Protein AF-0000000079325594 (afdb_homodimer)

Sequence (576 aa):
MSERYDIAIIGSGPAGLSAALNAKIRKKKFIIFGNKELTAKLSKAHEINNYLGFYKKSGKEIQEEFNNHLKEMDISITEEKINNIYAMGEYFGLMVNEKMYEATSVILATGVQHGKLFDGEERLLGKGVGYCATCDAPLYKNKVVTIISYNKHEEEEANFIATIASKVYYIPMYKEEVSVDSSIEIINDIPVEIIGEDKVSKLKLKNSEIDTDGIFILRDSISPGQLVPGLKIVDNHIEVDRLMKTNINGCFAAGDVIGKPYQYIKAAGEGNIASLSAASYVDSISKKMSERYDIAIIGSGPAGLSAALNAKIRKKKFIIFGNKELTAKLSKAHEINNYLGFYKKSGKEIQEEFNNHLKEMDISITEEKINNIYAMGEYFGLMVNEKMYEATSVILATGVQHGKLFDGEERLLGKGVGYCATCDAPLYKNKVVTIISYNKHEEEEANFIATIASKVYYIPMYKEEVSVDSSIEIINDIPVEIIGEDKVSKLKLKNSEIDTDGIFILRDSISPGQLVPGLKIVDNHIEVDRLMKTNINGCFAAGDVIGKPYQYIKAAGEGNIASLSAASYVDSISKK

Radius of gyration: 28.41 Å; Cα contacts (8 Å, |Δi|>4): 1409; chains: 2; bounding box: 59×90×65 Å

pLDDT: mean 90.17, std 9.87, range [36.44, 98.88]

Secondary structure (DSSP, 8-state):
--PPEEEEEE--SHHHHHHHHHHHHTT--EEEES-TT--HHHHH-S-B--BTTB-SB-HHHHHHHHHHHHHHTT--EE-----EEEE-SSSEEEEETTEEEEEEEEEE------SPPPBTTTTTBTTTEES-HHHHGGGGTTSEEEEEES-GGGHHHHHHHHTTSSEEEEEE-SSSPP---TTSEE--S-EEEEEESSSEEEEEESS-EEE-SEEEEE-S---HHHHSTT--EETTEE---TT-B-SSTTEEE-GGGG-S---HHHHHHHHHHHHHHHHHHHHHHHT-/--PPEEEEEE--SHHHHHHHHHHHHTT--EEEES-TT--HHHHH-S-B--BTTB-SB-HHHHHHHHHHHHHHTT--EE-----EEEE-SSSEEEEETTEEEEEEEEEE------SPPPBTTTTTBTTTEES-HHHHGGGGTTSEEEEEES-GGGHHHHHHHHTTSSEEEEEE-SSSPP---TTSEE--S-EEEEEESSSEEEEEESS-EEE-SEEEEE-S---HHHHSTT--EETTEE---TT-B-SSTTEEE-GGGG-S---HHHHHHHHHHHHHHHHHHHHHHHT-

InterPro domains:
  IPR023753 FAD/NAD(P)-binding domain [PF07992] (5-143)
  IPR036188 FAD/NAD(P)-binding domain superfamily [G3DSA:3.50.50.60] (8-281)
  IPR036188 FAD/NAD(P)-binding domain superfamily [G3DSA:3.50.50.60] (115-220)
  IPR036188 FAD/NAD(P)-binding domain superfamily [SSF51905] (2-284)
  IPR050097 Ferredoxin--NADP reductase type 2 [PTHR48105] (2-283)

Structure (mmCIF, N/CA/C/O backbone):
data_AF-0000000079325594-model_v1
#
loop_
_entity.id
_entity.type
_entity.pdbx_description
1 polymer 'Thioredoxin reductase'
#
loop_
_atom_site.group_PDB
_atom_site.id
_atom_site.type_symbol
_atom_site.label_atom_id
_atom_site.label_alt_id
_atom_site.label_comp_id
_atom_site.label_asym_id
_atom_site.label_entity_id
_atom_site.label_seq_id
_atom_site.pdbx_PDB_ins_code
_atom_site.Cartn_x
_atom_site.Cartn_y
_atom_site.Cartn_z
_atom_site.occupancy
_atom_site.B_iso_or_equiv
_atom_site.auth_seq_id
_atom_site.auth_comp_id
_atom_site.auth_asym_id
_atom_site.auth_atom_id
_atom_site.pdbx_PDB_model_num
ATOM 1 N N . MET A 1 1 ? -29.75 -23.047 -3.176 1 36.44 1 MET A N 1
ATOM 2 C CA . MET A 1 1 ? -29.234 -22 -4.059 1 36.44 1 MET A CA 1
ATOM 3 C C . MET A 1 1 ? -27.922 -21.438 -3.537 1 36.44 1 MET A C 1
ATOM 5 O O . MET A 1 1 ? -27.812 -21.062 -2.367 1 36.44 1 MET A O 1
ATOM 9 N N . SER A 1 2 ? -26.719 -21.766 -4.02 1 54.66 2 SER A N 1
ATOM 10 C CA . SER A 1 2 ? -25.406 -21.578 -3.424 1 54.66 2 SER A CA 1
ATOM 11 C C . SER A 1 2 ? -25.156 -20.109 -3.096 1 54.66 2 SER A C 1
ATOM 13 O O . SER A 1 2 ? -25.531 -19.219 -3.859 1 54.66 2 SER A O 1
ATOM 15 N N . GLU A 1 3 ? -25.031 -19.656 -1.862 1 82.38 3 GLU A N 1
ATOM 16 C CA . GLU A 1 3 ? -24.969 -18.312 -1.312 1 82.38 3 GLU A CA 1
ATOM 17 C C . GLU A 1 3 ? -23.797 -17.531 -1.914 1 82.38 3 GLU A C 1
ATOM 19 O O . GLU A 1 3 ? -22.688 -18.078 -2.059 1 82.38 3 GLU A O 1
ATOM 24 N N .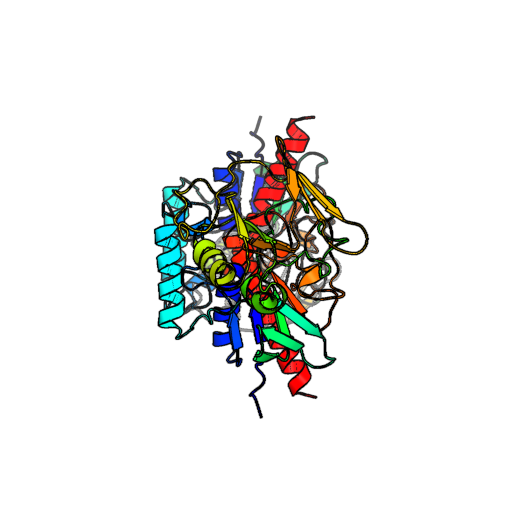 ARG A 1 4 ? -24.094 -16.484 -2.617 1 94.88 4 ARG A N 1
ATOM 25 C CA . ARG A 1 4 ? -23.156 -15.578 -3.279 1 94.88 4 ARG A CA 1
ATOM 26 C C . ARG A 1 4 ? -22.375 -14.75 -2.262 1 94.88 4 ARG A C 1
ATOM 28 O O . ARG A 1 4 ? -22.953 -14.234 -1.306 1 94.88 4 ARG A O 1
ATOM 35 N N . TYR A 1 5 ? -21.141 -14.812 -2.395 1 98.19 5 TYR A N 1
ATOM 36 C CA . TYR A 1 5 ? -20.281 -13.992 -1.543 1 98.19 5 TYR A CA 1
ATOM 37 C C . TYR A 1 5 ? -20.266 -12.547 -2.027 1 98.19 5 TYR A C 1
ATOM 39 O O . TYR A 1 5 ? -20.484 -12.281 -3.213 1 98.19 5 TYR A O 1
ATOM 47 N N . ASP A 1 6 ? -20.078 -11.625 -1.104 1 97.88 6 ASP A N 1
ATOM 48 C CA . ASP A 1 6 ? -19.828 -10.242 -1.493 1 97.88 6 ASP A CA 1
ATOM 49 C C . ASP A 1 6 ? -18.484 -10.102 -2.201 1 97.88 6 ASP A C 1
ATOM 51 O O . ASP A 1 6 ? -18.391 -9.461 -3.252 1 97.88 6 ASP A O 1
ATOM 55 N N . ILE A 1 7 ? -17.484 -10.711 -1.667 1 98.69 7 ILE A N 1
ATOM 56 C CA . ILE A 1 7 ? -16.125 -10.562 -2.16 1 98.69 7 ILE A CA 1
ATOM 57 C C . ILE A 1 7 ? -15.43 -11.922 -2.18 1 98.69 7 ILE A C 1
ATOM 59 O O . ILE A 1 7 ? -15.43 -12.648 -1.181 1 98.69 7 ILE A O 1
ATOM 63 N N . ALA A 1 8 ? -14.852 -12.305 -3.273 1 98.81 8 ALA A N 1
ATOM 64 C CA . ALA A 1 8 ? -13.93 -13.438 -3.359 1 98.81 8 ALA A CA 1
ATOM 65 C C . ALA A 1 8 ? -12.484 -12.961 -3.506 1 98.81 8 ALA A C 1
ATOM 67 O O . ALA A 1 8 ? -12.188 -12.109 -4.352 1 98.81 8 ALA A O 1
ATOM 68 N N . ILE A 1 9 ? -11.633 -13.469 -2.695 1 98.81 9 ILE A N 1
ATOM 69 C CA . ILE A 1 9 ? -10.219 -13.109 -2.697 1 98.81 9 ILE A CA 1
ATOM 70 C C . ILE A 1 9 ? -9.383 -14.305 -3.15 1 98.81 9 ILE A C 1
ATOM 72 O O . ILE A 1 9 ? -9.477 -15.391 -2.572 1 98.81 9 ILE A O 1
ATOM 76 N N . ILE A 1 10 ? -8.578 -14.102 -4.203 1 97.38 10 ILE A N 1
ATOM 77 C CA . ILE A 1 10 ? -7.785 -15.188 -4.758 1 97.38 10 ILE A CA 1
ATOM 78 C C . ILE A 1 10 ? -6.312 -14.984 -4.414 1 97.38 10 ILE A C 1
ATOM 80 O O . ILE A 1 10 ? -5.605 -14.242 -5.102 1 97.38 10 ILE A O 1
ATOM 84 N N . GLY A 1 11 ? -5.824 -15.719 -3.467 1 95.5 11 GLY A N 1
ATOM 85 C CA . GLY A 1 11 ? -4.453 -15.617 -2.994 1 95.5 11 GLY A CA 1
ATOM 86 C C . GLY A 1 11 ? -4.352 -15.367 -1.502 1 95.5 11 GLY A C 1
ATOM 87 O O . GLY A 1 11 ? -5.094 -14.547 -0.952 1 95.5 11 GLY A O 1
ATOM 88 N N . SER A 1 12 ? -3.393 -16.047 -0.886 1 96.31 12 SER A N 1
ATOM 89 C CA . SER A 1 12 ? -3.234 -15.938 0.56 1 96.31 12 SER A CA 1
ATOM 90 C C . SER A 1 12 ? -1.863 -15.375 0.922 1 96.31 12 SER A C 1
ATOM 92 O O . SER A 1 12 ? -1.28 -15.75 1.939 1 96.31 12 SER A O 1
ATOM 94 N N . GLY A 1 13 ? -1.312 -14.57 0.035 1 94.88 13 GLY A N 1
ATOM 95 C CA . GLY A 1 13 ? -0.18 -13.734 0.4 1 94.88 13 GLY A CA 1
ATOM 96 C C . GLY A 1 13 ? -0.578 -12.508 1.191 1 94.88 13 GLY A C 1
ATOM 97 O O . GLY A 1 13 ? -1.741 -12.352 1.571 1 94.88 13 GLY A O 1
ATOM 98 N N . PRO A 1 14 ? 0.426 -11.617 1.429 1 96.88 14 PRO A N 1
ATOM 99 C CA . PRO A 1 14 ? 0.146 -10.43 2.236 1 96.88 14 PRO A CA 1
ATOM 100 C C . PRO A 1 14 ? -1.012 -9.602 1.685 1 96.88 14 PRO A C 1
ATOM 102 O O . PRO A 1 14 ? -1.847 -9.109 2.451 1 96.88 14 PRO A O 1
ATOM 105 N N . ALA A 1 15 ? -1.093 -9.453 0.375 1 98.31 15 ALA A N 1
ATOM 106 C CA . ALA A 1 15 ? -2.17 -8.68 -0.237 1 98.31 15 ALA A CA 1
ATOM 107 C C . ALA A 1 15 ? -3.529 -9.32 0.043 1 98.31 15 ALA A C 1
ATOM 109 O O . ALA A 1 15 ? -4.465 -8.633 0.47 1 98.31 15 ALA A O 1
ATOM 110 N N . GLY A 1 16 ? -3.643 -10.609 -0.183 1 98.62 16 GLY A N 1
ATOM 111 C CA . GLY A 1 16 ? -4.895 -11.312 0.055 1 98.62 16 GLY A CA 1
ATOM 112 C C . GLY A 1 16 ? -5.312 -11.305 1.514 1 98.62 16 GLY A C 1
ATOM 113 O O . GLY A 1 16 ? -6.488 -11.117 1.826 1 98.62 16 GLY A O 1
ATOM 114 N N . LEU A 1 17 ? -4.352 -11.508 2.396 1 98.69 17 LEU A N 1
ATOM 115 C CA . LEU A 1 17 ? -4.641 -11.523 3.826 1 98.69 17 LEU A CA 1
ATOM 116 C C . LEU A 1 17 ? -5.145 -10.164 4.297 1 98.69 17 LEU A C 1
ATOM 118 O O . LEU A 1 17 ? -6.121 -10.086 5.047 1 98.69 17 LEU A O 1
ATOM 122 N N . SER A 1 18 ? -4.418 -9.141 3.857 1 98.62 18 SER A N 1
ATOM 123 C CA . SER A 1 18 ? -4.855 -7.789 4.199 1 98.62 18 SER A CA 1
ATOM 124 C C . SER A 1 18 ? -6.258 -7.512 3.672 1 98.62 18 SER A C 1
ATOM 126 O O . SER A 1 18 ? -7.074 -6.887 4.355 1 98.62 18 SER A O 1
ATOM 128 N N . ALA A 1 19 ? -6.539 -7.949 2.467 1 98.81 19 ALA A N 1
ATOM 129 C CA . ALA A 1 19 ? -7.871 -7.785 1.891 1 98.81 19 ALA A CA 1
ATOM 130 C C . ALA A 1 19 ? -8.922 -8.5 2.734 1 98.81 19 ALA A C 1
ATOM 132 O O . ALA A 1 19 ? -10 -7.953 2.99 1 98.81 19 ALA A O 1
ATOM 133 N N . ALA A 1 20 ? -8.625 -9.68 3.201 1 98.69 20 ALA A N 1
ATOM 134 C CA . ALA A 1 20 ? -9.555 -10.469 4 1 98.69 20 ALA A CA 1
ATOM 135 C C . ALA A 1 20 ? -9.867 -9.773 5.324 1 98.69 20 ALA A C 1
ATOM 137 O O . ALA A 1 20 ? -11.031 -9.711 5.738 1 98.69 20 ALA A O 1
ATOM 138 N N . LEU A 1 21 ? -8.812 -9.281 6.012 1 97.31 21 LEU A N 1
ATOM 139 C CA . LEU A 1 21 ? -9.008 -8.555 7.262 1 97.31 21 LEU A CA 1
ATOM 140 C C . LEU A 1 21 ? -10.008 -7.414 7.082 1 97.31 21 LEU A C 1
ATOM 142 O O . LEU A 1 21 ? -10.922 -7.258 7.891 1 97.31 21 LEU A O 1
ATOM 146 N N . ASN A 1 22 ? -9.852 -6.691 6.02 1 95.62 22 ASN A N 1
ATOM 147 C CA . ASN A 1 22 ? -10.664 -5.492 5.828 1 95.62 22 ASN A CA 1
ATOM 148 C C . ASN A 1 22 ? -12.07 -5.844 5.355 1 95.62 22 ASN A C 1
ATOM 150 O O . ASN A 1 22 ? -13.031 -5.156 5.695 1 95.62 22 ASN A O 1
ATOM 154 N N . ALA A 1 23 ? -12.188 -6.91 4.559 1 97.5 23 ALA A N 1
ATOM 155 C CA . ALA A 1 23 ? -13.523 -7.402 4.227 1 97.5 23 ALA A CA 1
ATOM 156 C C . ALA A 1 23 ? -14.297 -7.766 5.492 1 97.5 23 ALA A C 1
ATOM 158 O O . ALA A 1 23 ? -15.484 -7.449 5.609 1 97.5 23 ALA A O 1
ATOM 159 N N . LYS A 1 24 ? -13.617 -8.422 6.449 1 95.81 24 LYS A N 1
ATOM 160 C CA . LYS A 1 24 ? -14.227 -8.805 7.727 1 95.81 24 LYS A CA 1
ATOM 161 C C . LYS A 1 24 ? -14.648 -7.57 8.516 1 95.81 24 LYS A C 1
ATOM 163 O O . LYS A 1 24 ? -15.766 -7.508 9.031 1 95.81 24 LYS A O 1
ATOM 168 N N . ILE A 1 25 ? -13.781 -6.637 8.633 1 91.06 25 ILE A N 1
ATOM 169 C CA . ILE A 1 25 ? -14.023 -5.414 9.391 1 91.06 25 ILE A CA 1
ATOM 170 C C . ILE A 1 25 ? -15.219 -4.668 8.789 1 91.06 25 ILE A C 1
ATOM 172 O O . ILE A 1 25 ? -16.031 -4.09 9.523 1 91.06 25 ILE A O 1
ATOM 176 N N . ARG A 1 26 ? -15.328 -4.703 7.445 1 90.12 26 ARG A N 1
ATOM 177 C CA . ARG A 1 26 ? -16.422 -4.023 6.75 1 90.12 26 ARG A CA 1
ATOM 178 C C . ARG A 1 26 ? -17.688 -4.879 6.738 1 90.12 26 ARG A C 1
ATOM 180 O O . ARG A 1 26 ? -18.656 -4.543 6.07 1 90.12 26 ARG A O 1
ATOM 187 N N . LYS A 1 27 ? -17.641 -6.031 7.391 1 92.25 27 LYS A N 1
ATOM 188 C CA . LYS A 1 27 ? -18.781 -6.926 7.598 1 92.25 27 LYS A CA 1
ATOM 189 C C . LYS A 1 27 ? -19.312 -7.441 6.266 1 92.25 27 LYS A C 1
ATOM 191 O O . LYS A 1 27 ? -20.531 -7.508 6.066 1 92.25 27 LYS A O 1
ATOM 196 N N . LYS A 1 28 ? -18.469 -7.707 5.348 1 95.44 28 LYS A N 1
ATOM 197 C CA . LYS A 1 28 ? -18.844 -8.328 4.086 1 95.44 28 LYS A CA 1
ATOM 198 C C . LYS A 1 28 ? -18.781 -9.852 4.18 1 95.44 28 LYS A C 1
ATOM 200 O O . LYS A 1 28 ? -17.969 -10.398 4.934 1 95.44 28 LYS A O 1
ATOM 205 N N . LYS A 1 29 ? -19.641 -10.484 3.541 1 97.94 29 LYS A N 1
ATOM 206 C CA . LYS A 1 29 ? -19.516 -11.93 3.336 1 97.94 29 LYS A CA 1
ATOM 207 C C . LYS A 1 29 ? -18.422 -12.242 2.316 1 97.94 29 LYS A C 1
ATOM 209 O O . LYS A 1 29 ? -18.609 -11.992 1.12 1 97.94 29 LYS A O 1
ATOM 214 N N . PHE A 1 30 ? -17.328 -12.844 2.781 1 98.56 30 PHE A N 1
ATOM 215 C CA . PHE A 1 30 ? -16.234 -13.047 1.854 1 98.56 30 PHE A CA 1
ATOM 216 C C . PHE A 1 30 ? -15.688 -14.469 1.962 1 98.56 30 PHE A C 1
ATOM 218 O O . PHE A 1 30 ? -15.984 -15.188 2.92 1 98.56 30 PHE A O 1
ATOM 225 N N . ILE A 1 31 ? -14.93 -14.844 0.923 1 98.44 31 ILE A N 1
ATOM 226 C CA . ILE A 1 31 ? -14.195 -16.109 0.878 1 98.44 31 ILE A CA 1
ATOM 227 C C . ILE A 1 31 ? -12.781 -15.852 0.362 1 98.44 31 ILE A C 1
ATOM 229 O O . ILE A 1 31 ? -12.578 -15.07 -0.567 1 98.44 31 ILE A O 1
ATOM 233 N N . ILE A 1 32 ? -11.812 -16.406 1.011 1 98.5 32 ILE A N 1
ATOM 234 C CA . ILE A 1 32 ? -10.43 -16.297 0.563 1 98.5 32 ILE A CA 1
ATOM 235 C C . ILE A 1 32 ? -9.898 -17.672 0.176 1 98.5 32 ILE A C 1
ATOM 237 O O . ILE A 1 32 ? -10.047 -18.641 0.929 1 98.5 32 ILE A O 1
ATOM 241 N N . PHE A 1 33 ? -9.367 -17.688 -1.052 1 96.19 33 PHE A N 1
ATOM 242 C CA . PHE A 1 33 ? -8.766 -18.922 -1.562 1 96.19 33 PHE A CA 1
ATOM 243 C C . PHE A 1 33 ? -7.246 -18.844 -1.493 1 96.19 33 PHE A C 1
ATOM 245 O O . PHE A 1 33 ? -6.652 -17.812 -1.817 1 96.19 33 PHE A O 1
ATOM 252 N N . GLY A 1 34 ? -6.629 -19.875 -1.054 1 92.81 34 GLY A N 1
ATOM 253 C CA . GLY A 1 34 ? -5.176 -19.906 -1.018 1 92.81 34 GLY A CA 1
ATOM 254 C C . GLY A 1 34 ? -4.621 -21.062 -0.199 1 92.81 34 GLY A C 1
ATOM 255 O O . GLY A 1 34 ? -5.246 -22.109 -0.104 1 92.81 34 GLY A O 1
ATOM 256 N N . ASN A 1 35 ? -3.355 -20.844 0.223 1 87.75 35 ASN A N 1
ATOM 257 C CA . ASN A 1 35 ? -2.643 -21.828 1.031 1 87.75 35 ASN A CA 1
ATOM 258 C C . ASN A 1 35 ? -2.654 -21.453 2.51 1 87.75 35 ASN A C 1
ATOM 260 O O . ASN A 1 35 ? -2.396 -20.297 2.865 1 87.75 35 ASN A O 1
ATOM 264 N N . LYS A 1 36 ? -2.941 -22.438 3.357 1 88.88 36 LYS A N 1
ATOM 265 C CA . LYS A 1 36 ? -2.986 -22.203 4.797 1 88.88 36 LYS A CA 1
ATOM 266 C C . LYS A 1 36 ? -1.599 -21.875 5.34 1 88.88 36 LYS A C 1
ATOM 268 O O . LYS A 1 36 ? -1.47 -21.203 6.367 1 88.88 36 LYS A O 1
ATOM 273 N N . GLU A 1 37 ? -0.614 -22.359 4.586 1 84.25 37 GLU A N 1
ATOM 274 C CA . GLU A 1 37 ? 0.759 -22.031 4.957 1 84.25 37 GLU A CA 1
ATOM 275 C C . GLU A 1 37 ? 1.177 -20.672 4.391 1 84.25 37 GLU A C 1
ATOM 277 O O . GLU A 1 37 ? 2.33 -20.266 4.535 1 84.25 37 GLU A O 1
ATOM 282 N N . LEU A 1 38 ? 0.239 -20.016 3.816 1 86.88 38 LEU A N 1
ATOM 283 C CA . LEU A 1 38 ? 0.419 -18.688 3.236 1 86.88 38 LEU A CA 1
ATOM 284 C C . LEU A 1 38 ? 1.417 -18.734 2.082 1 86.88 38 LEU A C 1
ATOM 286 O O . LEU A 1 38 ? 1.291 -19.562 1.179 1 86.88 38 LEU A O 1
ATOM 290 N N . THR A 1 39 ? 2.338 -17.781 1.98 1 74.56 39 THR A N 1
ATOM 291 C CA . THR A 1 39 ? 3.256 -17.75 0.848 1 74.56 39 THR A CA 1
ATOM 292 C C . THR A 1 39 ? 4.629 -18.281 1.25 1 74.56 39 THR A C 1
ATOM 294 O O . THR A 1 39 ? 5.125 -17.984 2.338 1 74.56 39 THR A O 1
ATOM 297 N N . ALA A 1 40 ? 5.129 -19.094 0.427 1 67.69 40 ALA A N 1
ATOM 298 C CA . ALA A 1 40 ? 6.441 -19.688 0.668 1 67.69 40 ALA A CA 1
ATOM 299 C C . ALA A 1 40 ? 7.535 -18.625 0.641 1 67.69 40 ALA A C 1
ATOM 301 O O . ALA A 1 40 ? 8.555 -18.75 1.33 1 67.69 40 ALA A O 1
ATOM 302 N N . LYS A 1 41 ? 7.324 -17.641 -0.132 1 69.75 41 LYS A N 1
ATOM 303 C CA . LYS A 1 41 ? 8.297 -16.547 -0.238 1 69.75 41 LYS A CA 1
ATOM 304 C C . LYS A 1 41 ? 8.547 -15.906 1.12 1 69.75 41 LYS A C 1
ATOM 306 O O . LYS A 1 41 ? 9.688 -15.594 1.46 1 69.75 41 LYS A O 1
ATOM 311 N N . LEU A 1 42 ? 7.539 -15.797 1.86 1 79.94 42 LEU A N 1
ATOM 312 C CA . LEU A 1 42 ? 7.637 -15.156 3.168 1 79.94 42 LEU A CA 1
ATOM 313 C C . LEU A 1 42 ? 8.383 -16.047 4.156 1 79.94 42 LEU A C 1
ATOM 315 O O . LEU A 1 42 ? 9.328 -15.609 4.805 1 79.94 42 LEU A O 1
ATOM 319 N N . SER A 1 43 ? 8.031 -17.297 4.199 1 77 43 SER A N 1
ATOM 320 C CA . SER A 1 43 ? 8.578 -18.188 5.203 1 77 43 SER A CA 1
ATOM 321 C C . SER A 1 43 ? 10.062 -18.453 4.965 1 77 43 SER A C 1
ATOM 323 O O . SER A 1 43 ? 10.805 -18.734 5.902 1 77 43 SER A O 1
ATOM 325 N N . LYS A 1 44 ? 10.508 -18.266 3.77 1 71.12 44 LYS A N 1
ATOM 326 C CA . LYS A 1 44 ? 11.891 -18.562 3.416 1 71.12 44 LYS A CA 1
ATOM 327 C C . LYS A 1 44 ? 12.805 -17.375 3.693 1 71.12 44 LYS A C 1
ATOM 329 O O . LYS A 1 44 ? 14.031 -17.531 3.725 1 71.12 44 LYS A O 1
ATOM 334 N N . ALA A 1 45 ? 12.203 -16.219 3.893 1 71.75 45 ALA A N 1
ATOM 335 C CA . ALA A 1 45 ? 13 -15.023 4.152 1 71.75 45 ALA A CA 1
ATOM 336 C C . ALA A 1 45 ? 13.68 -15.102 5.516 1 71.75 45 ALA A C 1
ATOM 338 O O . ALA A 1 45 ? 13.039 -15.422 6.52 1 71.75 45 ALA A O 1
ATOM 339 N N . HIS A 1 46 ? 14.961 -14.93 5.543 1 73.62 46 HIS A N 1
ATOM 340 C CA . HIS A 1 46 ? 15.734 -15.055 6.77 1 73.62 46 HIS A CA 1
ATOM 341 C C . HIS A 1 46 ? 15.43 -13.922 7.738 1 73.62 46 HIS A C 1
ATOM 343 O O . HIS A 1 46 ? 15.242 -14.156 8.938 1 73.62 46 HIS A O 1
ATOM 349 N N . GLU A 1 47 ? 15.523 -12.719 7.242 1 84.81 47 GLU A N 1
ATOM 350 C CA . GLU A 1 47 ? 15.266 -11.547 8.062 1 84.81 47 GLU A CA 1
ATOM 351 C C . GLU A 1 47 ? 14.578 -10.445 7.254 1 84.81 47 GLU A C 1
ATOM 353 O O . GLU A 1 47 ? 14.984 -10.164 6.121 1 84.81 47 GLU A O 1
ATOM 358 N N . ILE A 1 48 ? 13.492 -10.016 7.805 1 84.38 48 ILE A N 1
ATOM 359 C CA . ILE A 1 48 ? 12.711 -8.969 7.148 1 84.38 48 ILE A CA 1
ATOM 360 C C . ILE A 1 48 ? 12.727 -7.703 8 1 84.38 48 ILE A C 1
ATOM 362 O O . ILE A 1 48 ? 12.328 -7.723 9.164 1 84.38 48 ILE A O 1
ATOM 366 N N . ASN A 1 49 ? 13.195 -6.555 7.453 1 89.06 49 ASN A N 1
ATOM 367 C CA . ASN A 1 49 ? 13.32 -5.316 8.219 1 89.06 49 ASN A CA 1
ATOM 368 C C . ASN A 1 49 ? 12.562 -4.172 7.555 1 89.06 49 ASN A C 1
ATOM 370 O O . ASN A 1 49 ? 12.578 -3.043 8.047 1 89.06 49 ASN A O 1
ATOM 374 N N . ASN A 1 50 ? 11.867 -4.512 6.465 1 91.75 50 ASN A N 1
ATOM 375 C CA . ASN A 1 50 ? 11.234 -3.424 5.73 1 91.75 50 ASN A CA 1
ATOM 376 C C . ASN A 1 50 ? 9.711 -3.49 5.836 1 91.75 50 ASN A C 1
ATOM 378 O O . ASN A 1 50 ? 9 -2.912 5.012 1 91.75 50 ASN A O 1
ATOM 382 N N . TYR A 1 51 ? 9.266 -4.301 6.746 1 96.31 51 TYR A N 1
ATOM 383 C CA . TYR A 1 51 ? 7.859 -4.285 7.125 1 96.31 51 TYR A CA 1
ATOM 384 C C . TYR A 1 51 ? 7.641 -3.445 8.375 1 96.31 51 TYR A C 1
ATOM 386 O O . TYR A 1 51 ? 7.879 -3.91 9.492 1 96.31 51 TYR A O 1
ATOM 394 N N . LEU A 1 52 ? 7.152 -2.199 8.195 1 98 52 LEU A N 1
ATOM 395 C CA . LEU A 1 52 ? 7.055 -1.234 9.289 1 98 52 LEU A CA 1
ATOM 396 C C . LEU A 1 52 ? 6.344 -1.845 10.492 1 98 52 LEU A C 1
ATOM 398 O O . LEU A 1 52 ? 5.211 -2.316 10.375 1 98 52 LEU A O 1
ATOM 402 N N . GLY A 1 53 ? 6.965 -1.861 11.609 1 97.31 53 GLY A N 1
ATOM 403 C CA . GLY A 1 53 ? 6.434 -2.41 12.844 1 97.31 53 GLY A CA 1
ATOM 404 C C . GLY A 1 53 ? 7.082 -3.721 13.25 1 97.31 53 GLY A C 1
ATOM 405 O O . GLY A 1 53 ? 6.949 -4.16 14.391 1 97.31 53 GLY A O 1
ATOM 406 N N . PHE A 1 54 ? 7.727 -4.387 12.297 1 94.12 54 PHE A N 1
ATOM 407 C CA . PHE A 1 54 ? 8.453 -5.625 12.555 1 94.12 54 PHE A CA 1
ATOM 408 C C . PHE A 1 54 ? 9.945 -5.438 12.312 1 94.12 54 PHE A C 1
ATOM 410 O O . PHE A 1 54 ? 10.367 -5.168 11.188 1 94.12 54 PHE A O 1
ATOM 417 N N . TYR A 1 55 ? 10.688 -5.535 13.258 1 90.5 55 TYR A N 1
ATOM 418 C CA . TYR A 1 55 ? 12.133 -5.43 13.109 1 90.5 55 TYR A CA 1
ATOM 419 C C . TYR A 1 55 ? 12.812 -6.754 13.445 1 90.5 55 TYR A C 1
ATOM 421 O O . TYR A 1 55 ? 12.492 -7.387 14.453 1 90.5 55 TYR A O 1
ATOM 429 N N . LYS A 1 56 ? 13.758 -7.18 12.602 1 88.25 56 LYS A N 1
ATOM 430 C CA . LYS A 1 56 ? 14.625 -8.336 12.797 1 88.25 56 LYS A CA 1
ATOM 431 C C . LYS A 1 56 ? 13.805 -9.609 12.984 1 88.25 56 LYS A C 1
ATOM 433 O O . LYS A 1 56 ? 14.133 -10.453 13.82 1 88.25 56 LYS A O 1
ATOM 438 N N . LYS A 1 57 ? 12.742 -9.648 12.312 1 91.12 57 LYS A N 1
ATOM 439 C CA . LYS A 1 57 ? 11.945 -10.875 12.32 1 91.12 57 LYS A CA 1
ATOM 440 C C . LYS A 1 57 ? 12.234 -11.734 11.094 1 91.12 57 LYS A C 1
ATOM 442 O O . LYS A 1 57 ? 12.438 -11.211 10 1 91.12 57 LYS A O 1
ATOM 447 N N . SER A 1 58 ? 12.219 -12.992 11.336 1 87.75 58 SER A N 1
ATOM 448 C CA . SER A 1 58 ? 12.312 -13.922 10.211 1 87.75 58 SER A CA 1
ATOM 449 C C . SER A 1 58 ? 10.992 -13.984 9.445 1 87.75 58 SER A C 1
ATOM 451 O O . SER A 1 58 ? 9.945 -13.578 9.953 1 87.75 58 SER A O 1
ATOM 453 N N . GLY A 1 59 ? 11.102 -14.461 8.234 1 87.31 59 GLY A N 1
ATOM 454 C CA . GLY A 1 59 ? 9.883 -14.688 7.469 1 87.31 59 GLY A CA 1
ATOM 455 C C . GLY A 1 59 ? 8.883 -15.57 8.188 1 87.31 59 GLY A C 1
ATOM 456 O O . GLY A 1 59 ? 7.68 -15.32 8.148 1 87.31 59 GLY A O 1
ATOM 457 N N . LYS A 1 60 ? 9.398 -16.531 8.852 1 89.12 60 LYS A N 1
ATOM 458 C CA . LYS A 1 60 ? 8.555 -17.453 9.594 1 89.12 60 LYS A CA 1
ATOM 459 C C . LYS A 1 60 ? 7.844 -16.766 10.75 1 89.12 60 LYS A C 1
ATOM 461 O O . LYS A 1 60 ? 6.676 -17.031 11.016 1 89.12 60 LYS A O 1
ATOM 466 N N . GLU A 1 61 ? 8.539 -15.938 11.453 1 94.06 61 GLU A N 1
ATOM 467 C CA . GLU A 1 61 ? 7.949 -15.195 12.555 1 94.06 61 GLU A CA 1
ATOM 468 C C . GLU A 1 61 ? 6.836 -14.266 12.07 1 94.06 61 GLU A C 1
ATOM 470 O O . GLU A 1 61 ? 5.797 -14.141 12.719 1 94.06 61 GLU A O 1
ATOM 475 N N . ILE A 1 62 ? 7.078 -13.633 10.961 1 93.75 62 ILE A N 1
ATOM 476 C CA . ILE A 1 62 ? 6.07 -12.75 10.398 1 93.75 62 ILE A CA 1
ATOM 477 C C . ILE A 1 62 ? 4.867 -13.562 9.93 1 93.75 62 ILE A C 1
ATOM 479 O O . ILE A 1 62 ? 3.719 -13.172 10.148 1 93.75 62 ILE A O 1
ATOM 483 N N . GLN A 1 63 ? 5.156 -14.656 9.344 1 93.75 63 GLN A N 1
ATOM 484 C CA . GLN A 1 63 ? 4.09 -15.57 8.938 1 93.75 63 GLN A CA 1
ATOM 485 C C . GLN A 1 63 ? 3.219 -15.953 10.133 1 93.75 63 GLN A C 1
ATOM 487 O O . GLN A 1 63 ? 1.993 -16.016 10.016 1 93.75 63 GLN A O 1
ATOM 492 N N . GLU A 1 64 ? 3.834 -16.219 11.203 1 95.94 64 GLU A N 1
ATOM 493 C CA . GLU A 1 64 ? 3.115 -16.578 12.43 1 95.94 64 GLU A CA 1
ATOM 494 C C . GLU A 1 64 ? 2.24 -15.422 12.906 1 95.94 64 GLU A C 1
ATOM 496 O O . GLU A 1 64 ? 1.112 -15.633 13.352 1 95.94 64 GLU A O 1
ATOM 501 N N . GLU A 1 65 ? 2.773 -14.211 12.867 1 96.62 65 GLU A N 1
ATOM 502 C CA . GLU A 1 65 ? 1.974 -13.039 13.219 1 96.62 65 GLU A CA 1
ATOM 503 C C . GLU A 1 65 ? 0.743 -12.922 12.328 1 96.62 65 GLU A C 1
ATOM 505 O O . GLU A 1 65 ? -0.347 -12.594 12.805 1 96.62 65 GLU A O 1
ATOM 510 N N . PHE A 1 66 ? 0.945 -13.164 11.039 1 97.69 66 PHE A N 1
ATOM 511 C CA . PHE A 1 66 ? -0.167 -13.109 10.102 1 97.69 66 PHE A CA 1
ATOM 512 C C . PHE A 1 66 ? -1.216 -14.156 10.438 1 97.69 66 PHE A C 1
ATOM 514 O O . PHE A 1 66 ? -2.41 -13.859 10.492 1 97.69 66 PHE A O 1
ATOM 521 N N . ASN A 1 67 ? -0.739 -15.344 10.688 1 96.62 67 ASN A N 1
ATOM 522 C CA . ASN A 1 67 ? -1.639 -16.438 11.031 1 96.62 67 ASN A CA 1
ATOM 523 C C . ASN A 1 67 ? -2.422 -16.156 12.305 1 96.62 67 ASN A C 1
ATOM 525 O O . ASN A 1 67 ? -3.623 -16.422 12.375 1 96.62 67 ASN A O 1
ATOM 529 N N . ASN A 1 68 ? -1.724 -15.695 13.273 1 97.12 68 ASN A N 1
ATOM 530 C CA . ASN A 1 68 ? -2.383 -15.336 14.523 1 97.12 68 ASN A CA 1
ATOM 531 C C . ASN A 1 68 ? -3.451 -14.273 14.312 1 97.12 68 ASN A C 1
ATOM 533 O O . ASN A 1 68 ? -4.52 -14.32 14.922 1 97.12 68 ASN A O 1
ATOM 537 N N . HIS A 1 69 ? -3.154 -13.281 13.5 1 97.31 69 HIS A N 1
ATOM 538 C CA . HIS A 1 69 ? -4.109 -12.234 13.172 1 97.31 69 HIS A CA 1
ATOM 539 C C . HIS A 1 69 ? -5.379 -12.812 12.555 1 97.31 69 HIS A C 1
ATOM 541 O O . HIS A 1 69 ? -6.488 -12.453 12.945 1 97.31 69 HIS A O 1
ATOM 547 N N . LEU A 1 70 ? -5.223 -13.695 11.586 1 97.62 70 LEU A N 1
ATOM 548 C CA . LEU A 1 70 ? -6.363 -14.352 10.953 1 97.62 70 LEU A CA 1
ATOM 549 C C . LEU A 1 70 ? -7.188 -15.117 11.977 1 97.62 70 LEU A C 1
ATOM 551 O O . LEU A 1 70 ? -8.414 -15.008 12 1 97.62 70 LEU A O 1
ATOM 555 N N . LYS A 1 71 ? -6.52 -15.875 12.789 1 97.19 71 LYS A N 1
ATOM 556 C CA . LYS A 1 71 ? -7.18 -16.688 13.812 1 97.19 71 LYS A CA 1
ATOM 557 C C . LYS A 1 71 ? -8 -15.812 14.758 1 97.19 71 LYS A C 1
ATOM 559 O O . LYS A 1 71 ? -9.164 -16.125 15.039 1 97.19 71 LYS A O 1
ATOM 564 N N . GLU A 1 72 ? -7.41 -14.781 15.219 1 95.56 72 GLU A N 1
ATOM 565 C CA . GLU A 1 72 ? -8.078 -13.898 16.172 1 95.56 72 GLU A CA 1
ATOM 566 C C . GLU A 1 72 ? -9.305 -13.242 15.547 1 95.56 72 GLU A C 1
ATOM 568 O O . GLU A 1 72 ? -10.273 -12.938 16.234 1 95.56 72 GLU A O 1
ATOM 573 N N . MET A 1 73 ? -9.281 -13.078 14.25 1 95.56 73 MET A N 1
ATOM 574 C CA . MET A 1 73 ? -10.391 -12.438 13.562 1 95.56 73 MET A CA 1
ATOM 575 C C . MET A 1 73 ? -11.367 -13.469 13.008 1 95.56 73 MET A C 1
ATOM 577 O O . MET A 1 73 ? -12.328 -13.125 12.32 1 95.56 73 MET A O 1
ATOM 581 N N . ASP A 1 74 ? -11.102 -14.742 13.234 1 96.88 74 ASP A N 1
ATOM 582 C CA . ASP A 1 74 ? -11.93 -15.859 12.789 1 96.88 74 ASP A CA 1
ATOM 583 C C . ASP A 1 74 ? -12.023 -15.898 11.266 1 96.88 74 ASP A C 1
ATOM 585 O O . ASP A 1 74 ? -13.125 -15.969 10.711 1 96.88 74 ASP A O 1
ATOM 589 N N . ILE A 1 75 ? -10.867 -15.766 10.625 1 97.69 75 ILE A N 1
ATOM 590 C CA . ILE A 1 75 ? -10.773 -15.859 9.172 1 97.69 75 ILE A CA 1
ATOM 591 C C . ILE A 1 75 ? -10.117 -17.188 8.789 1 97.69 75 ILE A C 1
ATOM 593 O O . ILE A 1 75 ? -9.055 -17.531 9.305 1 97.69 75 ILE A O 1
ATOM 597 N N . SER A 1 76 ? -10.766 -17.891 7.93 1 97.75 76 SER A N 1
ATOM 598 C CA . SER A 1 76 ? -10.234 -19.172 7.449 1 97.75 76 SER A CA 1
ATOM 599 C C . SER A 1 76 ? -9.945 -19.109 5.953 1 97.75 76 SER A C 1
ATOM 601 O O . SER A 1 76 ? -10.711 -18.531 5.184 1 97.75 76 SER A O 1
ATOM 603 N N . ILE A 1 77 ? -8.914 -19.781 5.57 1 97.69 77 ILE A N 1
ATOM 604 C CA . ILE A 1 77 ? -8.516 -19.859 4.168 1 97.69 77 ILE A CA 1
ATOM 605 C C . ILE A 1 77 ? -9.086 -21.125 3.533 1 97.69 77 ILE A C 1
ATOM 607 O O . ILE A 1 77 ? -8.992 -22.203 4.109 1 97.69 77 ILE A O 1
ATOM 611 N N . THR A 1 78 ? -9.75 -20.938 2.443 1 96.5 78 THR A N 1
ATOM 612 C CA . THR A 1 78 ? -10.234 -22.062 1.666 1 96.5 78 THR A CA 1
ATOM 613 C C . THR A 1 78 ? -9.141 -22.594 0.747 1 96.5 78 THR A C 1
ATOM 615 O O . THR A 1 78 ? -8.695 -21.906 -0.171 1 96.5 78 THR A O 1
ATOM 618 N N . GLU A 1 79 ? -8.734 -23.828 0.995 1 92.38 79 GLU A N 1
ATOM 619 C CA . GLU A 1 79 ? -7.645 -24.406 0.22 1 92.38 79 GLU A CA 1
ATOM 620 C C . GLU A 1 79 ? -8.164 -25.047 -1.068 1 92.38 79 GLU A C 1
ATOM 622 O O . GLU A 1 79 ? -8.117 -26.266 -1.227 1 92.38 79 GLU A O 1
ATOM 627 N N . GLU A 1 80 ? -8.57 -24.25 -1.946 1 86.81 80 GLU A N 1
ATOM 628 C CA . GLU A 1 80 ? -8.977 -24.609 -3.305 1 86.81 80 GLU A CA 1
ATOM 629 C C . GLU A 1 80 ? -8.328 -23.672 -4.332 1 86.81 80 GLU A C 1
ATOM 631 O O . GLU A 1 80 ? -8.164 -22.484 -4.082 1 86.81 80 GLU A O 1
ATOM 636 N N . LYS A 1 81 ? -7.914 -24.266 -5.383 1 83.31 81 LYS A N 1
ATOM 637 C CA . LYS A 1 81 ? -7.273 -23.5 -6.449 1 83.31 81 LYS A CA 1
ATOM 638 C C . LYS A 1 81 ? -8.281 -23.109 -7.527 1 83.31 81 LYS A C 1
ATOM 640 O O . LYS A 1 81 ? -8.812 -23.969 -8.227 1 83.31 81 LYS A O 1
ATOM 645 N N . ILE A 1 82 ? -8.523 -21.812 -7.672 1 88.81 82 ILE A N 1
ATOM 646 C CA . ILE A 1 82 ? -9.453 -21.312 -8.68 1 88.81 82 ILE A CA 1
ATOM 647 C C . ILE A 1 82 ? -8.82 -21.422 -10.062 1 88.81 82 ILE A C 1
ATOM 649 O O . ILE A 1 82 ? -7.707 -20.922 -10.281 1 88.81 82 ILE A O 1
ATOM 653 N N . ASN A 1 83 ? -9.562 -22 -10.992 1 80.12 83 ASN A N 1
ATOM 654 C CA . ASN A 1 83 ? -9.031 -22.25 -12.328 1 80.12 83 ASN A CA 1
ATOM 655 C C . ASN A 1 83 ? -9.438 -21.141 -13.297 1 80.12 83 ASN A C 1
ATOM 657 O O . ASN A 1 83 ? -8.695 -20.812 -14.227 1 80.12 83 ASN A O 1
ATOM 661 N N . ASN A 1 84 ? -10.656 -20.734 -13.094 1 87.31 84 ASN A N 1
ATOM 662 C CA . ASN A 1 84 ? -11.203 -19.719 -13.992 1 87.31 84 ASN A CA 1
ATOM 663 C C . ASN A 1 84 ? -12.211 -18.828 -13.273 1 87.31 84 ASN A C 1
ATOM 665 O O . ASN A 1 84 ? -12.93 -19.281 -12.383 1 87.31 84 ASN A O 1
ATOM 669 N N . ILE A 1 85 ? -12.133 -17.609 -13.664 1 94.69 85 ILE A N 1
ATOM 670 C CA . ILE A 1 85 ? -13.109 -16.641 -13.18 1 94.69 85 ILE A CA 1
ATOM 671 C C . ILE A 1 85 ? -13.82 -15.984 -14.359 1 94.69 85 ILE A C 1
ATOM 673 O O . ILE A 1 85 ? -13.172 -15.422 -15.25 1 94.69 85 ILE A O 1
ATOM 677 N N . TYR A 1 86 ? -15.117 -16.078 -14.375 1 94.25 86 TYR A N 1
ATOM 678 C CA . TYR A 1 86 ? -15.906 -15.516 -15.469 1 94.25 86 TYR A CA 1
ATOM 679 C C . TYR A 1 86 ? -16.719 -14.312 -14.992 1 94.25 86 TYR A C 1
ATOM 681 O O . TYR A 1 86 ? -17.391 -14.375 -13.969 1 94.25 86 TYR A O 1
ATOM 689 N N . ALA A 1 87 ? -16.547 -13.234 -15.703 1 94.62 87 ALA A N 1
ATOM 690 C CA . ALA A 1 87 ? -17.422 -12.094 -15.469 1 94.62 87 ALA A CA 1
ATOM 691 C C . ALA A 1 87 ? -18.828 -12.352 -16.031 1 94.62 87 ALA A C 1
ATOM 693 O O . ALA A 1 87 ? -19 -12.555 -17.234 1 94.62 87 ALA A O 1
ATOM 694 N N . MET A 1 88 ? -19.844 -12.305 -15.148 1 92.75 88 MET A N 1
ATOM 695 C CA . MET A 1 88 ? -21.203 -12.648 -15.531 1 92.75 88 MET A CA 1
ATOM 696 C C . MET A 1 88 ? -22.094 -11.406 -15.539 1 92.75 88 MET A C 1
ATOM 698 O O . MET A 1 88 ? -23.312 -11.516 -15.414 1 92.75 88 MET A O 1
ATOM 702 N N . GLY A 1 89 ? -21.5 -10.227 -15.586 1 88.88 89 GLY A N 1
ATOM 703 C CA . GLY A 1 89 ? -22.234 -8.977 -15.516 1 88.88 89 GLY A CA 1
ATOM 704 C C . GLY A 1 89 ? -22.234 -8.352 -14.133 1 88.88 89 GLY A C 1
ATOM 705 O O . GLY A 1 89 ? -21.328 -7.574 -13.805 1 88.88 89 GLY A O 1
ATOM 706 N N . GLU A 1 90 ? -23.188 -8.914 -13.289 1 89.12 90 GLU A N 1
ATOM 707 C CA . GLU A 1 90 ? -23.297 -8.297 -11.969 1 89.12 90 GLU A CA 1
ATOM 708 C C . GLU A 1 90 ? -22.594 -9.141 -10.906 1 89.12 90 GLU A C 1
ATOM 710 O O . GLU A 1 90 ? -22.641 -8.812 -9.719 1 89.12 90 GLU A O 1
ATOM 715 N N . TYR A 1 91 ? -22.078 -10.211 -11.359 1 95.88 91 TYR A N 1
ATOM 716 C CA . TYR A 1 91 ? -21.344 -11.078 -10.438 1 95.88 91 TYR A CA 1
ATOM 717 C C . TYR A 1 91 ? -20.297 -11.891 -11.18 1 95.88 91 TYR A C 1
ATOM 719 O O . TYR A 1 91 ? -20.141 -11.75 -12.398 1 95.88 91 TYR A O 1
ATOM 727 N N . PHE A 1 92 ? -19.516 -12.695 -10.453 1 97.75 92 PHE A N 1
ATOM 728 C CA . PHE A 1 92 ? -18.469 -13.531 -11.023 1 97.75 92 PHE A CA 1
ATOM 729 C C . PHE A 1 92 ? -18.703 -15 -10.672 1 97.75 92 PHE A C 1
ATOM 731 O O . PHE A 1 92 ? -19.094 -15.32 -9.555 1 97.75 92 PHE A O 1
ATOM 738 N N . GLY A 1 93 ? -18.547 -15.836 -11.656 1 96.88 93 GLY A N 1
ATOM 739 C CA . GLY A 1 93 ? -18.438 -17.266 -11.414 1 96.88 93 GLY A CA 1
ATOM 740 C C . GLY A 1 93 ? -17.016 -17.75 -11.297 1 96.88 93 GLY A C 1
ATOM 741 O O . GLY A 1 93 ? -16.188 -17.5 -12.188 1 96.88 93 GLY A O 1
ATOM 742 N N . LEU A 1 94 ? -16.672 -18.328 -10.156 1 96.12 94 LEU A N 1
ATOM 743 C CA . LEU A 1 94 ? -15.352 -18.875 -9.914 1 96.12 94 LEU A CA 1
ATOM 744 C C . LEU A 1 94 ? -15.367 -20.406 -10.016 1 96.12 94 LEU A C 1
ATOM 746 O O . LEU A 1 94 ? -16.047 -21.078 -9.242 1 96.12 94 LEU A O 1
ATOM 750 N N . MET A 1 95 ? -14.594 -20.859 -10.914 1 90.12 95 MET A N 1
ATOM 751 C CA . MET A 1 95 ? -14.617 -22.281 -11.195 1 90.12 95 MET A CA 1
ATOM 752 C C . MET A 1 95 ? -13.469 -23 -10.492 1 90.12 95 MET A C 1
ATOM 754 O O . MET A 1 95 ? -12.32 -22.547 -10.562 1 90.12 95 MET A O 1
ATOM 758 N N . VAL A 1 96 ? -13.844 -24.031 -9.75 1 86.44 96 VAL A N 1
ATOM 759 C CA . VAL A 1 96 ? -12.875 -24.953 -9.164 1 86.44 96 VAL A CA 1
ATOM 760 C C . VAL A 1 96 ? -13.297 -26.391 -9.477 1 86.44 96 VAL A C 1
ATOM 762 O O . VAL A 1 96 ? -14.258 -26.906 -8.898 1 86.44 96 VAL A O 1
ATOM 765 N N . ASN A 1 97 ? -12.57 -27.078 -10.367 1 75.44 97 ASN A N 1
ATOM 766 C CA . ASN A 1 97 ? -12.945 -28.438 -10.758 1 75.44 97 ASN A CA 1
ATOM 767 C C . ASN A 1 97 ? -14.422 -28.516 -11.133 1 75.44 97 ASN A C 1
ATOM 769 O O . ASN A 1 97 ? -14.867 -27.844 -12.062 1 75.44 97 ASN A O 1
ATOM 773 N N . GLU A 1 98 ? -15.18 -29.25 -10.305 1 77.12 98 GLU A N 1
ATOM 774 C CA . GLU A 1 98 ? -16.594 -29.422 -10.633 1 77.12 98 GLU A CA 1
ATOM 775 C C . GLU A 1 98 ? -17.484 -28.562 -9.742 1 77.12 98 GLU A C 1
ATOM 777 O O . GLU A 1 98 ? -18.703 -28.719 -9.734 1 77.12 98 GLU A O 1
ATOM 782 N N . LYS A 1 99 ? -16.781 -27.688 -9.031 1 87.19 99 LYS A N 1
ATOM 783 C CA . LYS A 1 99 ? -17.469 -26.766 -8.133 1 87.19 99 LYS A CA 1
ATOM 784 C C . LYS A 1 99 ? -17.391 -25.328 -8.648 1 87.19 99 LYS A C 1
ATOM 786 O O . LYS A 1 99 ? -16.453 -24.969 -9.352 1 87.19 99 LYS A O 1
ATOM 791 N N . MET A 1 100 ? -18.531 -24.625 -8.406 1 91.81 100 MET A N 1
ATOM 792 C CA . MET A 1 100 ? -18.578 -23.219 -8.805 1 91.81 100 MET A CA 1
ATOM 793 C C . MET A 1 100 ? -18.969 -22.328 -7.621 1 91.81 100 MET A C 1
ATOM 795 O O . MET A 1 100 ? -19.891 -22.656 -6.883 1 91.81 100 MET A O 1
ATOM 799 N N . TYR A 1 101 ? -18.188 -21.297 -7.355 1 96.25 101 TYR A N 1
ATOM 800 C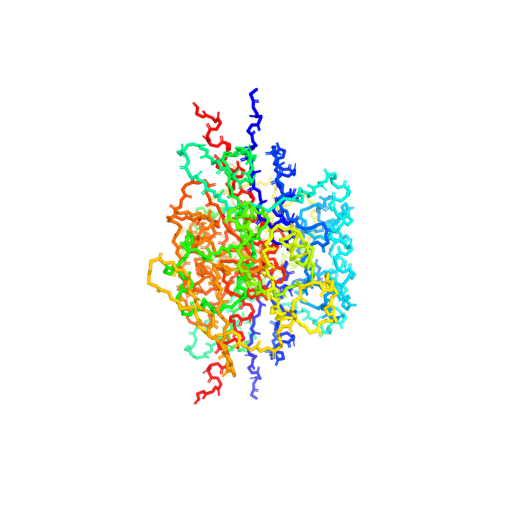 CA . TYR A 1 101 ? -18.547 -20.234 -6.402 1 96.25 101 TYR A CA 1
ATOM 801 C C . TYR A 1 101 ? -19.047 -19 -7.121 1 96.25 101 TYR A C 1
ATOM 803 O O . TYR A 1 101 ? -18.734 -18.781 -8.297 1 96.25 101 TYR A O 1
ATOM 811 N N . GLU A 1 102 ? -19.828 -18.234 -6.453 1 97.31 102 GLU A N 1
ATOM 812 C CA . GLU A 1 102 ? -20.281 -16.938 -6.977 1 97.31 102 GLU A CA 1
ATOM 813 C C . GLU A 1 102 ? -19.906 -15.805 -6.027 1 97.31 102 GLU A C 1
ATOM 815 O O . GLU A 1 102 ? -19.984 -15.961 -4.805 1 97.31 102 GLU A O 1
ATOM 820 N N . ALA A 1 103 ? -19.484 -14.711 -6.602 1 98.12 103 ALA A N 1
ATOM 821 C CA . ALA A 1 103 ? -19.172 -13.531 -5.805 1 98.12 103 ALA A CA 1
ATOM 822 C C . ALA A 1 103 ? -19.531 -12.25 -6.555 1 98.12 103 ALA A C 1
ATOM 824 O O . ALA A 1 103 ? -19.391 -12.18 -7.781 1 98.12 103 ALA A O 1
ATOM 825 N N . THR A 1 104 ? -19.969 -11.258 -5.859 1 98.06 104 THR A N 1
ATOM 826 C CA . THR A 1 104 ? -20.312 -9.969 -6.453 1 98.06 104 THR A CA 1
ATOM 827 C C . THR A 1 104 ? -19.078 -9.242 -6.938 1 98.06 104 THR A C 1
ATOM 829 O O . THR A 1 104 ? -19.109 -8.539 -7.949 1 98.06 104 THR A O 1
ATOM 832 N N . SER A 1 105 ? -17.984 -9.398 -6.273 1 98.44 105 SER A N 1
ATOM 833 C CA . SER A 1 105 ? -16.703 -8.805 -6.633 1 98.44 105 SER A CA 1
ATOM 834 C C . SER A 1 105 ? -15.555 -9.781 -6.383 1 98.44 105 SER A C 1
ATOM 836 O O . SER A 1 105 ? -15.719 -10.781 -5.684 1 98.44 105 SER A O 1
ATOM 838 N N . VAL A 1 106 ? -14.445 -9.531 -7.031 1 98.69 106 VAL A N 1
ATOM 839 C CA . VAL A 1 106 ? -13.273 -10.391 -6.91 1 98.69 106 VAL A CA 1
ATOM 840 C C . VAL A 1 106 ? -12.023 -9.539 -6.691 1 98.69 106 VAL A C 1
ATOM 842 O O . VAL A 1 106 ? -11.906 -8.445 -7.246 1 98.69 106 VAL A O 1
ATOM 845 N N . ILE A 1 107 ? -11.148 -9.977 -5.852 1 98.81 107 ILE A N 1
ATOM 846 C CA . ILE A 1 107 ? -9.82 -9.406 -5.676 1 98.81 107 ILE A CA 1
ATOM 847 C C . ILE A 1 107 ? -8.766 -10.43 -6.074 1 98.81 107 ILE A C 1
ATOM 849 O O . ILE A 1 107 ? -8.664 -11.5 -5.465 1 98.81 107 ILE A O 1
ATOM 853 N N . LEU A 1 108 ? -8.055 -10.094 -7.062 1 98.19 108 LEU A N 1
ATOM 854 C CA . LEU A 1 108 ? -6.957 -10.945 -7.516 1 98.19 108 LEU A CA 1
ATOM 855 C C . LEU A 1 108 ? -5.66 -10.602 -6.789 1 98.19 108 LEU A C 1
ATOM 857 O O . LEU A 1 108 ? -5.129 -9.5 -6.949 1 98.19 108 LEU A O 1
ATOM 861 N N . ALA A 1 109 ? -5.152 -11.461 -5.98 1 97.19 109 ALA A N 1
ATOM 862 C CA . ALA A 1 109 ? -3.922 -11.336 -5.207 1 97.19 109 ALA A CA 1
ATOM 863 C C . ALA A 1 109 ? -3.047 -12.57 -5.352 1 97.19 109 ALA A C 1
ATOM 865 O O . ALA A 1 109 ? -2.57 -13.125 -4.359 1 97.19 109 ALA A O 1
ATOM 866 N N . THR A 1 110 ? -2.732 -12.93 -6.562 1 92.94 110 THR A N 1
ATOM 867 C CA . THR A 1 110 ? -2.168 -14.242 -6.863 1 92.94 110 THR A CA 1
ATOM 868 C C . THR A 1 110 ? -0.644 -14.18 -6.898 1 92.94 110 THR A C 1
ATOM 870 O O . THR A 1 110 ? 0.022 -15.211 -7.023 1 92.94 110 THR A O 1
ATOM 873 N N . GLY A 1 111 ? -0.072 -12.977 -6.719 1 89.88 111 GLY A N 1
ATOM 874 C CA . GLY A 1 111 ? 1.375 -12.859 -6.809 1 89.88 111 GLY A CA 1
ATOM 875 C C . GLY A 1 111 ? 1.901 -13.031 -8.219 1 89.88 111 GLY A C 1
ATOM 876 O O . GLY A 1 111 ? 1.122 -13.117 -9.172 1 89.88 111 GLY A O 1
ATOM 877 N N . VAL A 1 112 ? 3.24 -12.734 -8.344 1 75.56 112 VAL A N 1
ATOM 878 C CA . VAL A 1 112 ? 3.834 -12.797 -9.68 1 75.56 112 VAL A CA 1
ATOM 879 C C . VAL A 1 112 ? 4.012 -14.258 -10.094 1 75.56 112 VAL A C 1
ATOM 881 O O . VAL A 1 112 ? 4.246 -15.125 -9.25 1 75.56 112 VAL A O 1
ATOM 884 N N . GLN A 1 113 ? 3.531 -14.398 -11.273 1 61.81 113 GLN A N 1
ATOM 885 C CA . GLN A 1 113 ? 3.768 -15.703 -11.883 1 61.81 113 GLN A CA 1
ATOM 886 C C . GLN A 1 113 ? 5.234 -15.875 -12.266 1 61.81 113 GLN A C 1
ATOM 888 O O . GLN A 1 113 ? 5.824 -14.984 -12.891 1 61.81 113 GLN A O 1
ATOM 893 N N . HIS A 1 114 ? 5.867 -16.812 -11.461 1 55.47 114 HIS A N 1
ATOM 894 C CA . HIS A 1 114 ? 7.262 -17.047 -11.82 1 55.47 114 HIS A CA 1
ATOM 895 C C . HIS A 1 114 ? 7.367 -17.891 -13.086 1 55.47 114 HIS A C 1
ATOM 897 O O . HIS A 1 114 ? 6.625 -18.859 -13.258 1 55.47 114 HIS A O 1
ATOM 903 N N . GLY A 1 115 ? 7.992 -17.312 -14.148 1 57.53 115 GLY A N 1
ATOM 904 C CA . GLY A 1 115 ? 8.531 -18.062 -15.273 1 57.53 115 GLY A CA 1
ATOM 905 C C . GLY A 1 115 ? 7.98 -17.625 -16.609 1 57.53 115 GLY A C 1
ATOM 906 O O . GLY A 1 115 ? 6.867 -17.094 -16.688 1 57.53 115 GLY A O 1
ATOM 907 N N . LYS A 1 116 ? 8.867 -17.25 -17.375 1 63.03 116 LYS A N 1
ATOM 908 C CA . LYS A 1 116 ? 8.539 -16.984 -18.781 1 63.03 116 LYS A CA 1
ATOM 909 C C . LYS A 1 116 ? 7.715 -18.125 -19.375 1 63.03 116 LYS A C 1
ATOM 911 O O . LYS A 1 116 ? 7.922 -19.281 -19.031 1 63.03 116 LYS A O 1
ATOM 916 N N . LEU A 1 117 ? 6.633 -17.656 -19.953 1 73.5 117 LEU A N 1
ATOM 917 C CA . LEU A 1 117 ? 5.91 -18.672 -20.703 1 73.5 117 LEU A CA 1
ATOM 918 C C . LEU A 1 117 ? 6.844 -19.406 -21.672 1 73.5 117 LEU A C 1
ATOM 920 O O . LEU A 1 117 ? 7.715 -18.781 -22.281 1 73.5 117 LEU A O 1
ATOM 924 N N . PHE A 1 118 ? 6.809 -20.719 -21.578 1 85.19 118 PHE A N 1
ATOM 925 C CA . PHE A 1 118 ? 7.547 -21.469 -22.594 1 85.19 118 PHE A CA 1
ATOM 926 C C . PHE A 1 118 ? 7.008 -21.172 -23.984 1 85.19 118 PHE A C 1
ATOM 928 O O . PHE A 1 118 ? 5.82 -20.891 -24.156 1 85.19 118 PHE A O 1
ATOM 935 N N . ASP A 1 119 ? 7.969 -21.141 -24.953 1 88.69 119 ASP A N 1
ATOM 936 C CA . ASP A 1 119 ? 7.488 -21.109 -26.328 1 88.69 119 ASP A CA 1
ATOM 937 C C . ASP A 1 119 ? 6.48 -22.219 -26.594 1 88.69 119 ASP A C 1
ATOM 939 O O . ASP A 1 119 ? 6.746 -23.391 -26.297 1 88.69 119 ASP A O 1
ATOM 943 N N . GLY A 1 120 ? 5.301 -21.875 -27.047 1 89.94 120 GLY A N 1
ATOM 944 C CA . GLY A 1 120 ? 4.25 -22.828 -27.344 1 89.94 120 GLY A CA 1
ATOM 945 C C . GLY A 1 120 ? 3.238 -22.969 -26.219 1 89.94 120 GLY A C 1
ATOM 946 O O . GLY A 1 120 ? 2.162 -23.531 -26.422 1 89.94 120 GLY A O 1
ATOM 947 N N . GLU A 1 121 ? 3.582 -22.438 -25.016 1 86.31 121 GLU A N 1
ATOM 948 C CA . GLU A 1 121 ? 2.74 -22.609 -23.828 1 86.31 121 GLU A CA 1
ATOM 949 C C . GLU A 1 121 ? 1.354 -22.016 -24.047 1 86.31 121 GLU A C 1
ATOM 951 O O . GLU A 1 121 ? 0.344 -22.703 -23.891 1 86.31 121 GLU A O 1
ATOM 956 N N . GLU A 1 122 ? 1.358 -20.828 -24.547 1 77.38 122 GLU A N 1
ATOM 957 C CA . GLU A 1 122 ? 0.089 -20.125 -24.734 1 77.38 122 GLU A CA 1
ATOM 958 C C . GLU A 1 122 ? -0.69 -20.719 -25.906 1 77.38 122 GLU A C 1
ATOM 960 O O . GLU A 1 122 ? -1.903 -20.922 -25.812 1 77.38 122 GLU A O 1
ATOM 965 N N . ARG A 1 123 ? 0.002 -21 -26.984 1 83.44 123 ARG A N 1
ATOM 966 C CA . ARG A 1 123 ? -0.606 -21.5 -28.203 1 83.44 123 ARG A CA 1
ATOM 967 C C . ARG A 1 123 ? -1.274 -22.844 -27.984 1 83.44 123 ARG A C 1
ATOM 969 O O . ARG A 1 123 ? -2.314 -23.141 -28.578 1 83.44 123 ARG A O 1
ATOM 976 N N . LEU A 1 124 ? -0.766 -23.609 -27.109 1 88.69 124 LEU A N 1
ATOM 977 C CA . LEU A 1 124 ? -1.229 -24.984 -26.953 1 88.69 124 LEU A CA 1
ATOM 978 C C . LEU A 1 124 ? -2 -25.141 -25.641 1 88.69 124 LEU A C 1
ATOM 980 O O . LEU A 1 124 ? -2.299 -26.266 -25.234 1 88.69 124 LEU A O 1
ATOM 984 N N . LEU A 1 125 ? -2.232 -23.984 -25.109 1 80.25 125 LEU A N 1
ATOM 985 C CA . LEU A 1 125 ? -3.057 -24.031 -23.906 1 80.25 125 LEU A CA 1
ATOM 986 C C . LEU A 1 125 ? -4.418 -24.656 -24.203 1 80.25 125 LEU A C 1
ATOM 988 O O . LEU A 1 125 ? -5.074 -24.281 -25.172 1 80.25 125 LEU A O 1
ATOM 992 N N . GLY A 1 126 ? -4.781 -25.609 -23.391 1 79.19 126 GLY A N 1
ATOM 993 C CA . GLY A 1 126 ? -6.031 -26.328 -23.609 1 79.19 126 GLY A CA 1
ATOM 994 C C . GLY A 1 126 ? -5.934 -27.391 -24.688 1 79.19 126 GLY A C 1
ATOM 995 O O . GLY A 1 126 ? -6.887 -28.125 -24.922 1 79.19 126 GLY A O 1
ATOM 996 N N . LYS A 1 127 ? -4.836 -27.375 -25.375 1 87.81 127 LYS A N 1
ATOM 997 C CA . LYS A 1 127 ? -4.527 -28.359 -26.406 1 87.81 127 LYS A CA 1
ATOM 998 C C . LYS A 1 127 ? -3.355 -29.234 -25.984 1 87.81 127 LYS A C 1
ATOM 1000 O O . LYS A 1 127 ? -2.422 -29.453 -26.75 1 87.81 127 LYS A O 1
ATOM 1005 N N . GLY A 1 128 ? -3.426 -29.609 -24.719 1 90.44 128 GLY A N 1
ATOM 1006 C CA . GLY A 1 128 ? -2.373 -30.453 -24.172 1 90.44 128 GLY A CA 1
ATOM 1007 C C . GLY A 1 128 ? -1.574 -29.766 -23.078 1 90.44 128 GLY A C 1
ATOM 1008 O O . GLY A 1 128 ? -0.875 -30.438 -22.312 1 90.44 128 GLY A O 1
ATOM 1009 N N . VAL A 1 129 ? -1.663 -28.484 -23.172 1 89.44 129 VAL A N 1
ATOM 1010 C CA . VAL A 1 129 ? -1.016 -27.734 -22.094 1 89.44 129 VAL A CA 1
ATOM 1011 C C . VAL A 1 129 ? -2.053 -27.312 -21.062 1 89.44 129 VAL A C 1
ATOM 1013 O O . VAL A 1 129 ? -3.143 -26.859 -21.406 1 89.44 129 VAL A O 1
ATOM 1016 N N . GLY A 1 130 ? -1.812 -27.656 -19.828 1 80.69 130 GLY A N 1
ATOM 1017 C CA . GLY A 1 130 ? -2.693 -27.25 -18.734 1 80.69 130 GLY A CA 1
ATOM 1018 C C . GLY A 1 130 ? -1.946 -26.859 -17.484 1 80.69 130 GLY A C 1
ATOM 1019 O O . GLY A 1 130 ? -0.735 -27.062 -17.375 1 80.69 130 GLY A O 1
ATOM 1020 N N . TYR A 1 131 ? -2.686 -26.297 -16.609 1 73.38 131 TYR A N 1
ATOM 1021 C CA . TYR A 1 131 ? -2.082 -25.828 -15.375 1 73.38 131 TYR A CA 1
ATOM 1022 C C . TYR A 1 131 ? -2.631 -26.609 -14.172 1 73.38 131 TYR A C 1
ATOM 1024 O O . TYR A 1 131 ? -2.158 -26.438 -13.047 1 73.38 131 TYR A O 1
ATOM 1032 N N . CYS A 1 132 ? -3.625 -27.375 -14.492 1 67.38 132 CYS A N 1
ATOM 1033 C CA . CYS A 1 132 ? -4.23 -28.188 -13.438 1 67.38 132 CYS A CA 1
ATOM 1034 C C . CYS A 1 132 ? -4.223 -29.656 -13.812 1 67.38 132 CYS A C 1
ATOM 1036 O O . CYS A 1 132 ? -5.098 -30.125 -14.547 1 67.38 132 CYS A O 1
ATOM 1038 N N . ALA A 1 133 ? -3.326 -30.391 -13.297 1 72.69 133 ALA A N 1
ATOM 1039 C CA . ALA A 1 133 ? -3.145 -31.797 -13.648 1 72.69 133 ALA A CA 1
ATOM 1040 C C . ALA A 1 133 ? -4.316 -32.656 -13.156 1 72.69 133 ALA A C 1
ATOM 1042 O O . ALA A 1 133 ? -4.832 -33.5 -13.891 1 72.69 133 ALA A O 1
ATOM 1043 N N . THR A 1 134 ? -4.684 -32.281 -11.953 1 68.38 134 THR A N 1
ATOM 1044 C CA . THR A 1 134 ? -5.734 -33.094 -11.359 1 68.38 134 THR A CA 1
ATOM 1045 C C . THR A 1 134 ? -7.074 -32.812 -12.039 1 68.38 134 THR A C 1
ATOM 1047 O O . THR A 1 134 ? -7.871 -33.75 -12.227 1 68.38 134 THR A O 1
ATOM 1050 N N . CYS A 1 135 ? -7.293 -31.594 -12.438 1 63.41 135 CYS A N 1
ATOM 1051 C CA . CYS A 1 135 ? -8.547 -31.234 -13.078 1 63.41 135 CYS A CA 1
ATOM 1052 C C . CYS A 1 135 ? -8.695 -31.922 -14.43 1 63.41 135 CYS A C 1
ATOM 1054 O O . CYS A 1 135 ? -9.797 -32.344 -14.805 1 63.41 135 CYS A O 1
ATOM 1056 N N . ASP A 1 136 ? -7.645 -32.094 -15.148 1 72.19 136 ASP A N 1
ATOM 1057 C CA . ASP A 1 136 ? -7.664 -32.625 -16.5 1 72.19 136 ASP A CA 1
ATOM 1058 C C . ASP A 1 136 ? -7.25 -34.094 -16.531 1 72.19 136 ASP A C 1
ATOM 1060 O O . ASP A 1 136 ? -7.223 -34.688 -17.594 1 72.19 136 ASP A O 1
ATOM 1064 N N . ALA A 1 137 ? -6.98 -34.625 -15.359 1 74.25 137 ALA A N 1
ATOM 1065 C CA . ALA A 1 137 ? -6.391 -35.938 -15.242 1 74.25 137 ALA A CA 1
ATOM 1066 C C . ALA A 1 137 ? -7.203 -36.969 -16.031 1 74.25 137 ALA A C 1
ATOM 1068 O O . ALA A 1 137 ? -6.641 -37.781 -16.75 1 74.25 137 ALA A O 1
ATOM 1069 N N . PRO A 1 138 ? -8.484 -36.938 -15.969 1 76.88 138 PRO A N 1
ATOM 1070 C CA . PRO A 1 138 ? -9.273 -37.938 -16.688 1 76.88 138 PRO A CA 1
ATOM 1071 C C . PRO A 1 138 ? -9.039 -37.938 -18.188 1 76.88 138 PRO A C 1
ATOM 1073 O O . PRO A 1 138 ? -9.172 -38.969 -18.844 1 76.88 138 PRO A O 1
ATOM 1076 N N . LEU A 1 139 ? -8.734 -36.781 -18.719 1 84.38 139 LEU A N 1
ATOM 1077 C CA . LEU A 1 139 ? -8.5 -36.625 -20.141 1 84.38 139 LEU A CA 1
ATOM 1078 C C . LEU A 1 139 ? -7.199 -37.312 -20.562 1 84.38 139 LEU A C 1
ATOM 1080 O O . LEU A 1 139 ? -6.934 -37.469 -21.75 1 84.38 139 LEU A O 1
ATOM 1084 N N . TYR A 1 140 ? -6.465 -37.781 -19.594 1 88.38 140 TYR A N 1
ATOM 1085 C CA . TYR A 1 140 ? -5.133 -38.281 -19.922 1 88.38 140 TYR A CA 1
ATOM 1086 C C . TYR A 1 140 ? -4.953 -39.719 -19.484 1 88.38 140 TYR A C 1
ATOM 1088 O O . TYR A 1 140 ? -3.824 -40.188 -19.328 1 88.38 140 TYR A O 1
ATOM 1096 N N . LYS A 1 141 ? -6.055 -40.344 -19.328 1 91 141 LYS A N 1
ATOM 1097 C CA . LYS A 1 141 ? -6.008 -41.781 -19.094 1 91 141 LYS A CA 1
ATOM 1098 C C . LYS A 1 141 ? -5.234 -42.5 -20.203 1 91 141 LYS A C 1
ATOM 1100 O O . LYS A 1 141 ? -5.484 -42.25 -21.391 1 91 141 LYS A O 1
ATOM 1105 N N . ASN A 1 142 ? -4.254 -43.344 -19.828 1 92.44 142 ASN A N 1
ATOM 1106 C CA . ASN A 1 142 ? -3.414 -44.156 -20.703 1 92.44 142 ASN A CA 1
ATOM 1107 C C . ASN A 1 142 ? -2.582 -43.312 -21.641 1 92.44 142 ASN A C 1
ATOM 1109 O O . ASN A 1 142 ? -2.252 -43.719 -22.75 1 92.44 142 ASN A O 1
ATOM 1113 N N . LYS A 1 143 ? -2.393 -42.094 -21.328 1 95.38 143 LYS A N 1
ATOM 1114 C CA . LYS A 1 143 ? -1.568 -41.188 -22.125 1 95.38 143 LYS A CA 1
ATOM 1115 C C . LYS A 1 143 ? -0.26 -40.844 -21.406 1 95.38 143 LYS A C 1
ATOM 1117 O O . LYS A 1 143 ? -0.09 -41.188 -20.234 1 95.38 143 LYS A O 1
ATOM 1122 N N . VAL A 1 144 ? 0.714 -40.344 -22.172 1 97.19 144 VAL A N 1
ATOM 1123 C CA . VAL A 1 144 ? 1.984 -39.875 -21.625 1 97.19 144 VAL A CA 1
ATOM 1124 C C . VAL A 1 144 ? 1.871 -38.406 -21.203 1 97.19 144 VAL A C 1
ATOM 1126 O O . VAL A 1 144 ? 1.494 -37.562 -22.016 1 97.19 144 VAL A O 1
ATOM 1129 N N . VAL A 1 145 ? 2.129 -38.125 -19.922 1 96.62 145 VAL A N 1
ATOM 1130 C CA . VAL A 1 145 ? 1.985 -36.75 -19.391 1 96.62 145 VAL A CA 1
ATOM 1131 C C . VAL A 1 145 ? 3.318 -36.281 -18.812 1 96.62 145 VAL A C 1
ATOM 1133 O O . VAL A 1 145 ? 4.027 -37.062 -18.156 1 96.62 145 VAL A O 1
ATOM 1136 N N . THR A 1 146 ? 3.666 -35.031 -19.109 1 97.44 146 THR A N 1
ATOM 1137 C CA . THR A 1 146 ? 4.832 -34.406 -18.5 1 97.44 146 THR A CA 1
ATOM 1138 C C . THR A 1 146 ? 4.406 -33.281 -17.547 1 97.44 146 THR A C 1
ATOM 1140 O O . THR A 1 146 ? 3.557 -32.469 -17.875 1 97.44 146 THR A O 1
ATOM 1143 N N . ILE A 1 147 ? 4.957 -33.312 -16.375 1 95.06 147 ILE A N 1
ATOM 1144 C CA . ILE A 1 147 ? 4.648 -32.312 -15.367 1 95.06 147 ILE A CA 1
ATOM 1145 C C . ILE A 1 147 ? 5.887 -31.469 -15.078 1 95.06 147 ILE A C 1
ATOM 1147 O O . ILE A 1 147 ? 6.945 -32 -14.742 1 95.06 147 ILE A O 1
ATOM 1151 N N . ILE A 1 148 ? 5.758 -30.188 -15.359 1 93.5 148 ILE A N 1
ATOM 1152 C CA . ILE A 1 148 ? 6.746 -29.219 -14.922 1 93.5 148 ILE A CA 1
ATOM 1153 C C . ILE A 1 148 ? 6.301 -28.578 -13.602 1 93.5 148 ILE A C 1
ATOM 1155 O O . ILE A 1 148 ? 5.27 -27.906 -13.547 1 93.5 148 ILE A O 1
ATOM 1159 N N . SER A 1 149 ? 7.047 -28.828 -12.586 1 89.5 149 SER A N 1
ATOM 1160 C CA . SER A 1 149 ? 6.586 -28.375 -11.273 1 89.5 149 SER A CA 1
ATOM 1161 C C . SER A 1 149 ? 7.574 -27.406 -10.641 1 89.5 149 SER A C 1
ATOM 1163 O O . SER A 1 149 ? 8.773 -27.688 -10.57 1 89.5 149 SER A O 1
ATOM 1165 N N . TYR A 1 150 ? 7.07 -26.297 -10.203 1 81.5 150 TYR A N 1
ATOM 1166 C CA . TYR A 1 150 ? 7.941 -25.281 -9.633 1 81.5 150 TYR A CA 1
ATOM 1167 C C . TYR A 1 150 ? 7.965 -25.375 -8.109 1 81.5 150 TYR A C 1
ATOM 1169 O O . TYR A 1 150 ? 8.742 -24.688 -7.449 1 81.5 150 TYR A O 1
ATOM 1177 N N . ASN A 1 151 ? 7.066 -26.281 -7.52 1 77.25 151 ASN A N 1
ATOM 1178 C CA . ASN A 1 151 ? 6.984 -26.391 -6.07 1 77.25 151 ASN A CA 1
ATOM 1179 C C . ASN A 1 151 ? 6.855 -27.844 -5.633 1 77.25 151 ASN A C 1
ATOM 1181 O O . ASN A 1 151 ? 6.156 -28.641 -6.273 1 77.25 151 ASN A O 1
ATOM 1185 N N . LYS A 1 152 ? 7.461 -28.125 -4.504 1 80.62 152 LYS A N 1
ATOM 1186 C CA . LYS A 1 152 ? 7.457 -29.484 -3.99 1 80.62 152 LYS A CA 1
ATOM 1187 C C . LYS A 1 152 ? 6.043 -29.938 -3.617 1 80.62 152 LYS A C 1
ATOM 1189 O O . LYS A 1 152 ? 5.688 -31.094 -3.797 1 80.62 152 LYS A O 1
ATOM 1194 N N . HIS A 1 153 ? 5.34 -29 -3.166 1 74.88 153 HIS A N 1
ATOM 1195 C CA . HIS A 1 153 ? 4.023 -29.391 -2.676 1 74.88 153 HIS A CA 1
ATOM 1196 C C . HIS A 1 153 ? 3.125 -29.859 -3.816 1 74.88 153 HIS A C 1
ATOM 1198 O O . HIS A 1 153 ? 2.066 -30.453 -3.58 1 74.88 153 HIS A O 1
ATOM 1204 N N . GLU A 1 154 ? 3.529 -29.656 -5.023 1 79.5 154 GLU A N 1
ATOM 1205 C CA . GLU A 1 154 ? 2.758 -30.062 -6.191 1 79.5 154 GLU A CA 1
ATOM 1206 C C . GLU A 1 154 ? 3.023 -31.531 -6.539 1 79.5 154 GLU A C 1
ATOM 1208 O O . GLU A 1 154 ? 2.438 -32.062 -7.48 1 79.5 154 GLU A O 1
ATOM 1213 N N . GLU A 1 155 ? 3.871 -32.156 -5.734 1 89 155 GLU A N 1
ATOM 1214 C CA . GLU A 1 155 ? 4.207 -33.562 -6.004 1 89 155 GLU A CA 1
ATOM 1215 C C . GLU A 1 155 ? 2.975 -34.438 -5.887 1 89 155 GLU A C 1
ATOM 1217 O O . GLU A 1 155 ? 2.873 -35.469 -6.578 1 89 155 GLU A O 1
ATOM 1222 N N . GLU A 1 156 ? 2.148 -34.031 -5.02 1 83.88 156 GLU A N 1
ATOM 1223 C CA . GLU A 1 156 ? 0.921 -34.812 -4.844 1 83.88 156 GLU A CA 1
ATOM 1224 C C . GLU A 1 156 ? 0.112 -34.875 -6.137 1 83.88 156 GLU A C 1
ATOM 1226 O O . GLU A 1 156 ? -0.512 -35.875 -6.441 1 83.88 156 GLU A O 1
ATOM 1231 N N . GLU A 1 157 ? 0.108 -33.844 -6.898 1 82.19 157 GLU A N 1
ATOM 1232 C CA . GLU A 1 157 ? -0.584 -33.781 -8.188 1 82.19 157 GLU A CA 1
ATOM 1233 C C . GLU A 1 157 ? 0.02 -34.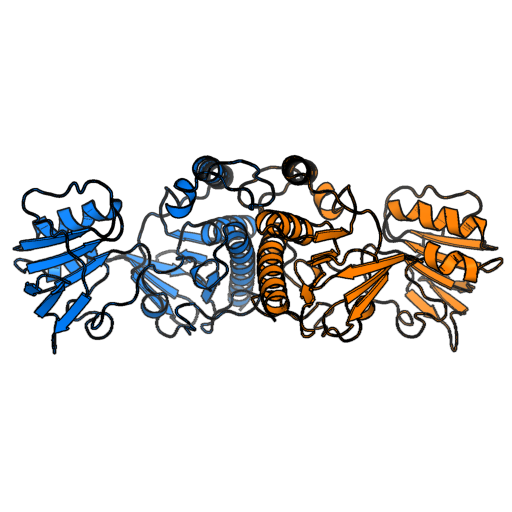75 -9.18 1 82.19 157 GLU A C 1
ATOM 1235 O O . GLU A 1 157 ? -0.708 -35.438 -9.906 1 82.19 157 GLU A O 1
ATOM 1240 N N . ALA A 1 158 ? 1.286 -34.812 -9.156 1 90.44 158 ALA A N 1
ATOM 1241 C CA . ALA A 1 158 ? 1.98 -35.75 -10.039 1 90.44 158 ALA A CA 1
ATOM 1242 C C . ALA A 1 158 ? 1.632 -37.188 -9.688 1 90.44 158 ALA A C 1
ATOM 1244 O O . ALA A 1 158 ? 1.365 -38 -10.578 1 90.44 158 ALA A O 1
ATOM 1245 N N . ASN A 1 159 ? 1.616 -37.5 -8.391 1 90.88 159 ASN A N 1
ATOM 1246 C CA . ASN A 1 159 ? 1.28 -38.844 -7.926 1 90.88 159 ASN A CA 1
ATOM 1247 C C . ASN A 1 159 ? -0.13 -39.25 -8.344 1 90.88 159 ASN A C 1
ATOM 1249 O O . ASN A 1 159 ? -0.362 -40.375 -8.742 1 90.88 159 ASN A O 1
ATOM 1253 N N . PHE A 1 160 ? -0.987 -38.344 -8.305 1 85.69 160 PHE A N 1
ATOM 1254 C CA . PHE A 1 160 ? -2.365 -38.594 -8.703 1 85.69 160 PHE A CA 1
ATOM 1255 C C . PHE A 1 160 ? -2.449 -38.906 -10.195 1 85.69 160 PHE A C 1
ATOM 1257 O O . PHE A 1 160 ? -3.064 -39.906 -10.602 1 85.69 160 PHE A O 1
ATOM 1264 N N . ILE A 1 161 ? -1.826 -38.094 -10.984 1 89.56 161 ILE A N 1
ATOM 1265 C CA . ILE A 1 161 ? -1.869 -38.281 -12.43 1 89.56 161 ILE A CA 1
ATOM 1266 C C . ILE A 1 161 ? -1.257 -39.625 -12.805 1 89.56 161 ILE A C 1
ATOM 1268 O O . ILE A 1 161 ? -1.698 -40.281 -13.758 1 89.56 161 ILE A O 1
ATOM 1272 N N . ALA A 1 162 ? -0.266 -40.031 -12.023 1 93 162 ALA A N 1
ATOM 1273 C CA . ALA A 1 162 ? 0.429 -41.281 -12.289 1 93 162 ALA A CA 1
ATOM 1274 C C . ALA A 1 162 ? -0.517 -42.469 -12.156 1 93 162 ALA A C 1
ATOM 1276 O O . ALA A 1 162 ? -0.26 -43.531 -12.711 1 93 162 ALA A O 1
ATOM 1277 N N . THR A 1 163 ? -1.558 -42.281 -11.414 1 90.38 163 THR A N 1
ATOM 1278 C CA . THR A 1 163 ? -2.525 -43.344 -11.234 1 90.38 163 THR A CA 1
ATOM 1279 C C . THR A 1 163 ? -3.42 -43.469 -12.469 1 90.38 163 THR A C 1
ATOM 1281 O O . THR A 1 163 ? -4.113 -44.5 -12.633 1 90.38 163 THR A O 1
ATOM 1284 N N . ILE A 1 164 ? -3.418 -42.531 -13.32 1 89.5 164 ILE A N 1
ATOM 1285 C CA . ILE A 1 164 ? -4.352 -42.438 -14.438 1 89.5 164 ILE A CA 1
ATOM 1286 C C . ILE A 1 164 ? -3.59 -42.562 -15.758 1 89.5 164 ILE A C 1
ATOM 1288 O O . ILE A 1 164 ? -3.967 -43.344 -16.641 1 89.5 164 ILE A O 1
ATOM 1292 N N . ALA A 1 165 ? -2.482 -41.906 -15.852 1 93.62 165 ALA A N 1
ATOM 1293 C CA . ALA A 1 165 ? -1.698 -41.812 -17.078 1 93.62 165 ALA A CA 1
ATOM 1294 C C . ALA A 1 165 ? -0.867 -43.062 -17.297 1 93.62 165 ALA A C 1
ATOM 1296 O O . ALA A 1 165 ? -0.587 -43.812 -16.359 1 93.62 165 ALA A O 1
ATOM 1297 N N . SER A 1 166 ? -0.569 -43.375 -18.562 1 96.25 166 SER A N 1
ATOM 1298 C CA . SER A 1 166 ? 0.285 -44.531 -18.875 1 96.25 166 SER A CA 1
ATOM 1299 C C . SER A 1 166 ? 1.723 -44.281 -18.438 1 96.25 166 SER A C 1
ATOM 1301 O O . SER A 1 166 ? 2.422 -45.188 -18.031 1 96.25 166 SER A O 1
ATOM 1303 N N . LYS A 1 167 ? 2.176 -43.094 -18.531 1 97.12 167 LYS A N 1
ATOM 1304 C CA . LYS A 1 167 ? 3.521 -42.656 -18.172 1 97.12 167 LYS A CA 1
ATOM 1305 C C . LYS A 1 167 ? 3.533 -41.219 -17.719 1 97.12 167 LYS A C 1
ATOM 1307 O O . LYS A 1 167 ? 2.85 -40.375 -18.312 1 97.12 167 LYS A O 1
ATOM 1312 N N . VAL A 1 168 ? 4.258 -40.875 -16.656 1 97 168 VAL A N 1
ATOM 1313 C CA . VAL A 1 168 ? 4.41 -39.5 -16.172 1 97 168 VAL A CA 1
ATOM 1314 C C . VAL A 1 168 ? 5.891 -39.156 -16.109 1 97 168 VAL A C 1
ATOM 1316 O O . VAL A 1 168 ? 6.688 -39.875 -15.508 1 97 168 VAL A O 1
ATOM 1319 N N . TYR A 1 169 ? 6.258 -38.094 -16.828 1 97.75 169 TYR A N 1
ATOM 1320 C CA . TYR A 1 169 ? 7.543 -37.438 -16.641 1 97.75 169 TYR A CA 1
ATOM 1321 C C . TYR A 1 169 ? 7.406 -36.25 -15.68 1 97.75 169 TYR A C 1
ATOM 1323 O O . TYR A 1 169 ? 6.465 -35.469 -15.789 1 97.75 169 TYR A O 1
ATOM 1331 N N . TYR A 1 170 ? 8.273 -36.188 -14.742 1 97 170 TYR A N 1
ATOM 1332 C CA . TYR A 1 170 ? 8.266 -35.125 -13.75 1 97 170 TYR A CA 1
ATOM 1333 C C . TYR A 1 170 ? 9.539 -34.281 -13.82 1 97 170 TYR A C 1
ATOM 1335 O O . TYR A 1 170 ? 10.641 -34.844 -13.688 1 97 170 TYR A O 1
ATOM 1343 N N . ILE A 1 171 ? 9.383 -33.031 -14.148 1 96.06 171 ILE A N 1
ATOM 1344 C CA . ILE A 1 171 ? 10.508 -32.094 -14.227 1 96.06 171 ILE A CA 1
ATOM 1345 C C . ILE A 1 171 ? 10.445 -31.094 -13.07 1 96.06 171 ILE A C 1
ATOM 1347 O O . ILE A 1 171 ? 9.75 -30.078 -13.148 1 96.06 171 ILE A O 1
ATOM 1351 N N . PRO A 1 172 ? 11.18 -31.375 -12.07 1 94.5 172 PRO A N 1
ATOM 1352 C CA . PRO A 1 172 ? 11.188 -30.453 -10.93 1 94.5 172 PRO A CA 1
ATOM 1353 C C . PRO A 1 172 ? 12 -29.188 -11.203 1 94.5 172 PRO A C 1
ATOM 1355 O O . PRO A 1 172 ? 13.141 -29.266 -11.664 1 94.5 172 PRO A O 1
ATOM 1358 N N . MET A 1 173 ? 11.336 -28.109 -10.984 1 89.38 173 MET A N 1
ATOM 1359 C CA . MET A 1 173 ? 12.008 -26.828 -11.125 1 89.38 173 MET A CA 1
ATOM 1360 C C . MET A 1 173 ? 12.328 -26.234 -9.758 1 89.38 173 MET A C 1
ATOM 1362 O O . MET A 1 173 ? 12.352 -25 -9.594 1 89.38 173 MET A O 1
ATOM 1366 N N . TYR A 1 174 ? 12.359 -27.047 -8.781 1 81.44 174 TYR A N 1
ATOM 1367 C CA . TYR A 1 174 ? 12.742 -26.688 -7.422 1 81.44 174 TYR A CA 1
ATOM 1368 C C . TYR A 1 174 ? 13.906 -27.547 -6.938 1 81.44 174 TYR A C 1
ATOM 1370 O O . TYR A 1 174 ? 14.219 -28.562 -7.547 1 81.44 174 TYR A O 1
ATOM 1378 N N . LYS A 1 175 ? 14.633 -27.203 -5.91 1 82.44 175 LYS A N 1
ATOM 1379 C CA . LYS A 1 175 ? 15.906 -27.812 -5.52 1 82.44 175 LYS A CA 1
ATOM 1380 C C . LYS A 1 175 ? 15.695 -28.922 -4.492 1 82.44 175 LYS A C 1
ATOM 1382 O O . LYS A 1 175 ? 16.531 -29.812 -4.348 1 82.44 175 LYS A O 1
ATOM 1387 N N . GLU A 1 176 ? 14.562 -28.922 -3.844 1 86.62 176 GLU A N 1
ATOM 1388 C CA . GLU A 1 176 ? 14.281 -29.922 -2.812 1 86.62 176 GLU A CA 1
ATOM 1389 C C . GLU A 1 176 ? 14.258 -31.328 -3.396 1 86.62 176 GLU A C 1
ATOM 1391 O O . GLU A 1 176 ? 14.078 -31.5 -4.605 1 86.62 176 GLU A O 1
ATOM 1396 N N . GLU A 1 177 ? 14.562 -32.281 -2.496 1 91.06 177 GLU A N 1
ATOM 1397 C CA . GLU A 1 177 ? 14.508 -33.688 -2.934 1 91.06 177 GLU A CA 1
ATOM 1398 C C . GLU A 1 177 ? 13.109 -34.062 -3.416 1 91.06 177 GLU A C 1
ATOM 1400 O O . GLU A 1 177 ? 12.117 -33.781 -2.73 1 91.06 177 GLU A O 1
ATOM 1405 N N . VAL A 1 178 ? 13.047 -34.656 -4.594 1 93.62 178 VAL A N 1
ATOM 1406 C CA . VAL A 1 178 ? 11.773 -35.031 -5.199 1 93.62 178 VAL A CA 1
ATOM 1407 C C . VAL A 1 178 ? 11.305 -36.375 -4.621 1 93.62 178 VAL A C 1
ATOM 1409 O O . VAL A 1 178 ? 12.086 -37.344 -4.531 1 93.62 178 VAL A O 1
ATOM 1412 N N . SER A 1 179 ? 10.125 -36.375 -4.082 1 92.31 179 SER A N 1
ATOM 1413 C CA . SER A 1 179 ? 9.516 -37.594 -3.545 1 92.31 179 SER A CA 1
ATOM 1414 C C . SER A 1 179 ? 8.203 -37.906 -4.254 1 92.31 179 SER A C 1
ATOM 1416 O O . SER A 1 179 ? 7.125 -37.562 -3.754 1 92.31 179 SER A O 1
ATOM 1418 N N . VAL A 1 180 ? 8.312 -38.531 -5.391 1 93.88 180 VAL A N 1
ATOM 1419 C CA . VAL A 1 180 ? 7.125 -38.906 -6.148 1 93.88 180 VAL A CA 1
ATOM 1420 C C . VAL A 1 180 ? 7.07 -40.438 -6.305 1 93.88 180 VAL A C 1
ATOM 1422 O O . VAL A 1 180 ? 8.031 -41.125 -5.973 1 93.88 180 VAL A O 1
ATOM 1425 N N . ASP A 1 181 ? 5.949 -40.938 -6.715 1 93.31 181 ASP A N 1
ATOM 1426 C CA . ASP A 1 181 ? 5.746 -42.375 -6.934 1 93.31 181 ASP A CA 1
ATOM 1427 C C . ASP A 1 181 ? 6.836 -42.938 -7.832 1 93.31 181 ASP A C 1
ATOM 1429 O O . ASP A 1 181 ? 7.27 -42.312 -8.789 1 93.31 181 ASP A O 1
ATOM 1433 N N . SER A 1 182 ? 7.273 -44.219 -7.582 1 93.94 182 SER A N 1
ATOM 1434 C CA . SER A 1 182 ? 8.367 -44.875 -8.305 1 93.94 182 SER A CA 1
ATOM 1435 C C . SER A 1 182 ? 8.031 -45.031 -9.781 1 93.94 182 SER A C 1
ATOM 1437 O O . SER A 1 182 ? 8.93 -45.156 -10.617 1 93.94 182 SER A O 1
ATOM 1439 N N . SER A 1 183 ? 6.734 -45.031 -10.117 1 94.94 183 SER A N 1
ATOM 1440 C CA . SER A 1 183 ? 6.312 -45.188 -11.508 1 94.94 183 SER A CA 1
ATOM 1441 C C . SER A 1 183 ? 6.582 -43.906 -12.305 1 94.94 183 SER A C 1
ATOM 1443 O O . SER A 1 183 ? 6.527 -43.906 -13.531 1 94.94 183 SER A O 1
ATOM 1445 N N . ILE A 1 184 ? 6.832 -42.781 -11.633 1 97.06 184 ILE A N 1
ATOM 1446 C CA . ILE A 1 184 ? 7.059 -41.5 -12.25 1 97.06 184 ILE A CA 1
ATOM 1447 C C . ILE A 1 184 ? 8.539 -41.344 -12.617 1 97.06 184 ILE A C 1
ATOM 1449 O O . ILE A 1 184 ? 9.414 -41.594 -11.789 1 97.06 184 ILE A O 1
ATOM 1453 N N . GLU A 1 185 ? 8.867 -41.031 -13.789 1 97.5 185 GLU A N 1
ATOM 1454 C CA . GLU A 1 185 ? 10.242 -40.812 -14.211 1 97.5 185 GLU A CA 1
ATOM 1455 C C . GLU A 1 185 ? 10.656 -39.344 -13.961 1 97.5 185 GLU A C 1
ATOM 1457 O O . GLU A 1 185 ? 10.07 -38.438 -14.539 1 97.5 185 GLU A O 1
ATOM 1462 N N . ILE A 1 186 ? 11.594 -39.219 -13.156 1 97.31 186 ILE A N 1
ATOM 1463 C CA . ILE A 1 186 ? 12.102 -37.875 -12.844 1 97.31 186 ILE A CA 1
ATOM 1464 C C . ILE A 1 186 ? 13.141 -37.469 -13.891 1 97.31 186 ILE A C 1
ATOM 1466 O O . ILE A 1 186 ? 14.07 -38.219 -14.172 1 97.31 186 ILE A O 1
ATOM 1470 N N . ILE A 1 187 ? 12.945 -36.281 -14.5 1 96.69 187 ILE A N 1
ATOM 1471 C CA . ILE A 1 187 ? 13.867 -35.75 -15.492 1 96.69 187 ILE A CA 1
ATOM 1472 C C . ILE A 1 187 ? 14.5 -34.469 -14.969 1 96.69 187 ILE A C 1
ATOM 1474 O O . ILE A 1 187 ? 13.812 -33.5 -14.727 1 96.69 187 ILE A O 1
ATOM 1478 N N . ASN A 1 188 ? 15.758 -34.531 -14.789 1 94.94 188 ASN A N 1
ATOM 1479 C CA . ASN A 1 188 ? 16.5 -33.375 -14.352 1 94.94 188 ASN A CA 1
ATOM 1480 C C . ASN A 1 188 ? 17.094 -32.594 -15.539 1 94.94 188 ASN A C 1
ATOM 1482 O O . ASN A 1 188 ? 18.25 -32.812 -15.906 1 94.94 188 ASN A O 1
ATOM 1486 N N . ASP A 1 189 ? 16.312 -31.859 -16.203 1 94.94 189 ASP A N 1
ATOM 1487 C CA . ASP A 1 189 ? 16.641 -31.031 -17.375 1 94.94 189 ASP A CA 1
ATOM 1488 C C . ASP A 1 189 ? 15.82 -29.75 -17.391 1 94.94 189 ASP A C 1
ATOM 1490 O O . ASP A 1 189 ? 15 -29.516 -16.5 1 94.94 189 ASP A O 1
ATOM 1494 N N . ILE A 1 190 ? 16.156 -28.859 -18.312 1 93.5 190 ILE A N 1
ATOM 1495 C CA . ILE A 1 190 ? 15.523 -27.547 -18.359 1 93.5 190 ILE A CA 1
ATOM 1496 C C . ILE A 1 190 ? 14.547 -27.484 -19.531 1 93.5 190 ILE A C 1
ATOM 1498 O O . ILE A 1 190 ? 14.93 -27.672 -20.688 1 93.5 190 ILE A O 1
ATOM 1502 N N . PRO A 1 191 ? 13.25 -27.328 -19.156 1 94.88 191 PRO A N 1
ATOM 1503 C CA . PRO A 1 191 ? 12.297 -27.156 -20.25 1 94.88 191 PRO A CA 1
ATOM 1504 C C . PRO A 1 191 ? 12.578 -25.906 -21.094 1 94.88 191 PRO A C 1
ATOM 1506 O O . PRO A 1 191 ? 12.938 -24.875 -20.547 1 94.88 191 PRO A O 1
ATOM 1509 N N . VAL A 1 192 ? 12.422 -26.016 -22.391 1 93.62 192 VAL A N 1
ATOM 1510 C CA . VAL A 1 192 ? 12.781 -24.922 -23.266 1 93.62 192 VAL A CA 1
ATOM 1511 C C . VAL A 1 192 ? 11.578 -24.5 -24.109 1 93.62 192 VAL A C 1
ATOM 1513 O O . VAL A 1 192 ? 11.242 -23.328 -24.203 1 93.62 192 VAL A O 1
ATOM 1516 N N . GLU A 1 193 ? 10.984 -25.516 -24.75 1 95.69 193 GLU A N 1
ATOM 1517 C CA . GLU A 1 193 ? 9.93 -25.219 -25.719 1 95.69 193 GLU A CA 1
ATOM 1518 C C . GLU A 1 193 ? 8.898 -26.344 -25.75 1 95.69 193 GLU A C 1
ATOM 1520 O O . GLU A 1 193 ? 9.242 -27.516 -25.656 1 95.69 193 GLU A O 1
ATOM 1525 N N . ILE A 1 194 ? 7.68 -25.906 -25.859 1 96 194 ILE A N 1
ATOM 1526 C CA . ILE A 1 194 ? 6.59 -26.859 -26.047 1 96 194 ILE A CA 1
ATOM 1527 C C . ILE A 1 194 ? 6.254 -26.953 -27.531 1 96 194 ILE A C 1
ATOM 1529 O O . ILE A 1 194 ? 5.887 -25.969 -28.172 1 96 194 ILE A O 1
ATOM 1533 N N . ILE A 1 195 ? 6.336 -28.156 -28.016 1 96.56 195 ILE A N 1
ATOM 1534 C CA . ILE A 1 195 ? 6.176 -28.375 -29.453 1 96.56 195 ILE A CA 1
ATOM 1535 C C . ILE A 1 195 ? 4.844 -29.062 -29.734 1 96.56 195 ILE A C 1
ATOM 1537 O O . ILE A 1 195 ? 4.473 -30.016 -29.031 1 96.56 195 ILE A O 1
ATOM 1541 N N . GLY A 1 196 ? 4.125 -28.625 -30.766 1 94.69 196 GLY A N 1
ATOM 1542 C CA . GLY A 1 196 ? 2.869 -29.219 -31.219 1 94.69 196 GLY A CA 1
ATOM 1543 C C . GLY A 1 196 ? 2.162 -28.375 -32.281 1 94.69 196 GLY A C 1
ATOM 1544 O O . GLY A 1 196 ? 2.398 -27.172 -32.375 1 94.69 196 GLY A O 1
ATOM 1545 N N . GLU A 1 197 ? 1.377 -28.953 -33.094 1 92.31 197 GLU A N 1
ATOM 1546 C CA . GLU A 1 197 ? 0.576 -28.234 -34.094 1 92.31 197 GLU A CA 1
ATOM 1547 C C . GLU A 1 197 ? -0.849 -28.016 -33.594 1 92.31 197 GLU A C 1
ATOM 1549 O O . GLU A 1 197 ? -1.139 -27 -32.938 1 92.31 197 GLU A O 1
ATOM 1554 N N . ASP A 1 198 ? -1.699 -29.078 -33.594 1 89.62 198 ASP A N 1
ATOM 1555 C CA . ASP A 1 198 ? -3.072 -29 -33.094 1 89.62 198 ASP A CA 1
ATOM 1556 C C . ASP A 1 198 ? -3.143 -29.297 -31.594 1 89.62 198 ASP A C 1
ATOM 1558 O O . ASP A 1 198 ? -4.07 -28.844 -30.922 1 89.62 198 ASP A O 1
ATOM 1562 N N . LYS A 1 199 ? -2.191 -30.125 -31.234 1 92.88 199 LYS A N 1
ATOM 1563 C CA . LYS A 1 199 ? -2.039 -30.469 -29.828 1 92.88 199 LYS A CA 1
ATOM 1564 C C . LYS A 1 199 ? -0.572 -30.703 -29.469 1 92.88 199 LYS A C 1
ATOM 1566 O O . LYS A 1 199 ? 0.271 -30.844 -30.359 1 92.88 199 LYS A O 1
ATOM 1571 N N . VAL A 1 200 ? -0.3 -30.719 -28.203 1 96 200 VAL A N 1
ATOM 1572 C CA . VAL A 1 200 ? 1.063 -30.953 -27.734 1 96 200 VAL A CA 1
ATOM 1573 C C . VAL A 1 200 ? 1.574 -32.281 -28.25 1 96 200 VAL A C 1
ATOM 1575 O O . VAL A 1 200 ? 0.833 -33.281 -28.281 1 96 200 VAL A O 1
ATOM 1578 N N . SER A 1 201 ? 2.865 -32.312 -28.734 1 97.06 201 SER A N 1
ATOM 1579 C CA . SER A 1 201 ? 3.477 -33.562 -29.172 1 97.06 201 SER A CA 1
ATOM 1580 C C . SER A 1 201 ? 4.777 -33.812 -28.422 1 97.06 201 SER A C 1
ATOM 1582 O O . SER A 1 201 ? 5.148 -34.969 -28.203 1 97.06 201 SER A O 1
ATOM 1584 N N . LYS A 1 202 ? 5.465 -32.719 -28.141 1 97.38 202 LYS A N 1
ATOM 1585 C CA . LYS A 1 202 ? 6.777 -32.906 -27.516 1 97.38 202 LYS A CA 1
ATOM 1586 C C . LYS A 1 202 ? 7.102 -31.719 -26.609 1 97.38 202 LYS A C 1
ATOM 1588 O O . LYS A 1 202 ? 6.605 -30.609 -26.812 1 97.38 202 LYS A O 1
ATOM 1593 N N . LEU A 1 203 ? 7.895 -32.031 -25.578 1 97.75 203 LEU A N 1
ATOM 1594 C CA . LEU A 1 203 ? 8.578 -31 -24.797 1 97.75 203 LEU A CA 1
ATOM 1595 C C . LEU A 1 203 ? 10.07 -31 -25.078 1 97.75 203 LEU A C 1
ATOM 1597 O O . LEU A 1 203 ? 10.742 -32.031 -24.906 1 97.75 203 LEU A O 1
ATOM 1601 N N . LYS A 1 204 ? 10.508 -29.875 -25.594 1 97.69 204 LYS A N 1
ATOM 1602 C CA . LYS A 1 204 ? 11.945 -29.719 -25.797 1 97.69 204 LYS A CA 1
ATOM 1603 C C . LYS A 1 204 ? 12.633 -29.281 -24.516 1 97.69 204 LYS A C 1
ATOM 1605 O O . LYS A 1 204 ? 12.203 -28.328 -23.875 1 97.69 204 LYS A O 1
ATOM 1610 N N . LEU A 1 205 ? 13.617 -30.062 -24.188 1 97.12 205 LEU A N 1
ATOM 1611 C CA . LEU A 1 205 ? 14.469 -29.719 -23.062 1 97.12 205 LEU A CA 1
ATOM 1612 C C . LEU A 1 205 ? 15.844 -29.266 -23.531 1 97.12 205 LEU A C 1
ATOM 1614 O O . LEU A 1 205 ? 16.141 -29.297 -24.734 1 97.12 205 LEU A O 1
ATOM 1618 N N . LYS A 1 206 ? 16.562 -28.719 -22.672 1 95.62 206 LYS A N 1
ATOM 1619 C CA . LYS A 1 206 ? 17.891 -28.219 -23.031 1 95.62 206 LYS A CA 1
ATOM 1620 C C . LYS A 1 206 ? 18.719 -29.328 -23.672 1 95.62 206 LYS A C 1
ATOM 1622 O O . LYS A 1 206 ? 19.406 -29.078 -24.688 1 95.62 206 LYS A O 1
ATOM 1627 N N . ASN A 1 207 ? 18.625 -30.547 -23.109 1 95.5 207 ASN A N 1
ATOM 1628 C CA . ASN A 1 207 ? 19.531 -31.625 -23.547 1 95.5 207 ASN A CA 1
ATOM 1629 C C . ASN A 1 207 ? 18.75 -32.781 -24.172 1 95.5 207 ASN A C 1
ATOM 1631 O O . ASN A 1 207 ? 19.359 -33.75 -24.656 1 95.5 207 ASN A O 1
ATOM 1635 N N . SER A 1 208 ? 17.547 -32.75 -24.094 1 94.88 208 SER A N 1
ATOM 1636 C CA . SER A 1 208 ? 16.734 -33.875 -24.562 1 94.88 208 SER A CA 1
ATOM 1637 C C . SER A 1 208 ? 15.352 -33.438 -25 1 94.88 208 SER A C 1
ATOM 1639 O O . SER A 1 208 ? 15.102 -32.219 -25.125 1 94.88 208 SER A O 1
ATOM 1641 N N . GLU A 1 209 ? 14.633 -34.344 -25.453 1 97 209 GLU A N 1
ATOM 1642 C CA . GLU A 1 209 ? 13.227 -34.125 -25.781 1 97 209 GLU A CA 1
ATOM 1643 C C . GLU A 1 209 ? 12.336 -35.219 -25.188 1 97 209 GLU A C 1
ATOM 1645 O O . GLU A 1 209 ? 12.781 -36.344 -25 1 97 209 GLU A O 1
ATOM 1650 N N . ILE A 1 210 ? 11.133 -34.844 -24.859 1 97.56 210 ILE A N 1
ATOM 1651 C CA . ILE A 1 210 ? 10.18 -35.781 -24.312 1 97.56 210 ILE A CA 1
ATOM 1652 C C . ILE A 1 210 ? 8.93 -35.844 -25.203 1 97.56 210 ILE A C 1
ATOM 1654 O O . ILE A 1 210 ? 8.289 -34.812 -25.438 1 97.56 210 ILE A O 1
ATOM 1658 N N . ASP A 1 211 ? 8.711 -37.062 -25.812 1 97.56 211 ASP A N 1
ATOM 1659 C CA . ASP A 1 211 ? 7.402 -37.219 -26.438 1 97.56 211 ASP A CA 1
ATOM 1660 C C . ASP A 1 211 ? 6.297 -37.312 -25.375 1 97.56 211 ASP A C 1
ATOM 1662 O O . ASP A 1 211 ? 6.387 -38.094 -24.438 1 97.56 211 ASP A O 1
ATOM 1666 N N . THR A 1 212 ? 5.25 -36.438 -25.484 1 97.69 212 THR A N 1
ATOM 1667 C CA . THR A 1 212 ? 4.215 -36.375 -24.453 1 97.69 212 THR A CA 1
ATOM 1668 C C . THR A 1 212 ? 2.881 -35.969 -25.062 1 97.69 212 THR A C 1
ATOM 1670 O O . THR A 1 212 ? 2.85 -35.25 -26.078 1 97.69 212 THR A O 1
ATOM 1673 N N . ASP A 1 213 ? 1.771 -36.469 -24.469 1 95.81 213 ASP A N 1
ATOM 1674 C CA . ASP A 1 213 ? 0.429 -36.094 -24.922 1 95.81 213 ASP A CA 1
ATOM 1675 C C . ASP A 1 213 ? -0.077 -34.875 -24.172 1 95.81 213 ASP A C 1
ATOM 1677 O O . ASP A 1 213 ? -0.999 -34.188 -24.641 1 95.81 213 ASP A O 1
ATOM 1681 N N . GLY A 1 214 ? 0.43 -34.594 -23.062 1 95.25 214 GLY A N 1
ATOM 1682 C CA . GLY A 1 214 ? 0.023 -33.5 -22.219 1 95.25 214 GLY A CA 1
ATOM 1683 C C . GLY A 1 214 ? 1.154 -32.938 -21.375 1 95.25 214 GLY A C 1
ATOM 1684 O O . GLY A 1 214 ? 2.055 -33.688 -20.969 1 95.25 214 GLY A O 1
ATOM 1685 N N . ILE A 1 215 ? 1.162 -31.641 -21.219 1 95.5 215 ILE A N 1
ATOM 1686 C CA . ILE A 1 215 ? 2.127 -30.969 -20.359 1 95.5 215 ILE A CA 1
ATOM 1687 C C . ILE A 1 215 ? 1.389 -30.125 -19.312 1 95.5 215 ILE A C 1
ATOM 1689 O O . ILE A 1 215 ? 0.568 -29.266 -19.656 1 95.5 215 ILE A O 1
ATOM 1693 N N . PHE A 1 216 ? 1.626 -30.438 -18.109 1 90.25 216 PHE A N 1
ATOM 1694 C CA . PHE A 1 216 ? 1.1 -29.625 -17.016 1 90.25 216 PHE A CA 1
ATOM 1695 C C . PHE A 1 216 ? 2.209 -28.812 -16.359 1 90.25 216 PHE A C 1
ATOM 1697 O O . PHE A 1 216 ? 3.24 -29.359 -15.961 1 90.25 216 PHE A O 1
ATOM 1704 N N . ILE A 1 217 ? 2.025 -27.578 -16.438 1 87.62 217 ILE A N 1
ATOM 1705 C CA . ILE A 1 217 ? 2.961 -26.656 -15.797 1 87.62 217 ILE A CA 1
ATOM 1706 C C . ILE A 1 217 ? 2.396 -26.203 -14.453 1 87.62 217 ILE A C 1
ATOM 1708 O O . ILE A 1 217 ? 1.467 -25.391 -14.406 1 87.62 217 ILE A O 1
ATOM 1712 N N . LEU A 1 218 ? 2.982 -26.812 -13.422 1 79 218 LEU A N 1
ATOM 1713 C CA . LEU A 1 218 ? 2.473 -26.547 -12.078 1 79 218 LEU A CA 1
ATOM 1714 C C . LEU A 1 218 ? 3.291 -25.469 -11.383 1 79 218 LEU A C 1
ATOM 1716 O O . LEU A 1 218 ? 4.414 -25.719 -10.945 1 79 218 LEU A O 1
ATOM 1720 N N . ARG A 1 219 ? 2.795 -24.359 -11.578 1 71.69 219 ARG A N 1
ATOM 1721 C CA . ARG A 1 219 ? 3.396 -23.234 -10.875 1 71.69 219 ARG A CA 1
ATOM 1722 C C . ARG A 1 219 ? 2.377 -22.547 -9.977 1 71.69 219 ARG A C 1
ATOM 1724 O O . ARG A 1 219 ? 1.175 -22.797 -10.086 1 71.69 219 ARG A O 1
ATOM 1731 N N . ASP A 1 220 ? 2.873 -21.891 -8.969 1 61.22 220 ASP A N 1
ATOM 1732 C CA . ASP A 1 220 ? 2.055 -21.312 -7.914 1 61.22 220 ASP A CA 1
ATOM 1733 C C . ASP A 1 220 ? 0.983 -20.391 -8.492 1 61.22 220 ASP A C 1
ATOM 1735 O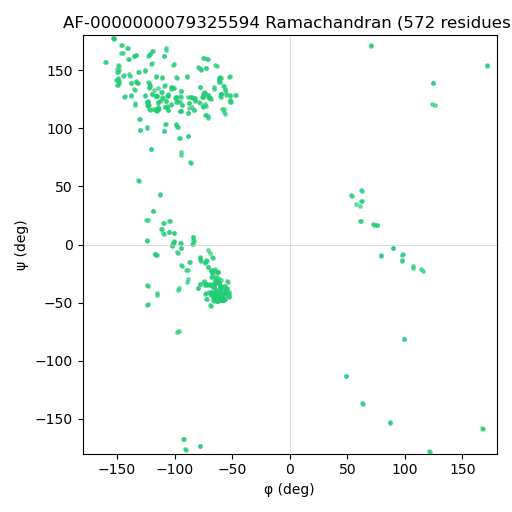 O . ASP A 1 220 ? -0.124 -20.297 -7.961 1 61.22 220 ASP A O 1
ATOM 1739 N N . SER A 1 221 ? 1.37 -19.781 -9.617 1 62.19 221 SER A N 1
ATOM 1740 C CA . SER A 1 221 ? 0.352 -18.812 -10.016 1 62.19 221 SER A CA 1
ATOM 1741 C C . SER A 1 221 ? 0.04 -18.906 -11.5 1 62.19 221 SER A C 1
ATOM 1743 O O . SER A 1 221 ? 0.92 -19.219 -12.305 1 62.19 221 SER A O 1
ATOM 1745 N N . ILE A 1 222 ? -1.241 -19.203 -11.836 1 69.25 222 ILE A N 1
ATOM 1746 C CA . ILE A 1 222 ? -1.779 -19.016 -13.18 1 69.25 222 ILE A CA 1
ATOM 1747 C C . ILE A 1 222 ? -1.67 -17.547 -13.586 1 69.25 222 ILE A C 1
ATOM 1749 O O . ILE A 1 222 ? -1.852 -16.656 -12.758 1 69.25 222 ILE A O 1
ATOM 1753 N N . SER A 1 223 ? -1.378 -17.406 -14.891 1 77 223 SER A N 1
ATOM 1754 C CA . SER A 1 223 ? -1.318 -16.016 -15.344 1 77 223 SER A CA 1
ATOM 1755 C C . SER A 1 223 ? -2.66 -15.32 -15.156 1 77 223 SER A C 1
ATOM 1757 O O . SER A 1 223 ? -3.715 -15.93 -15.344 1 77 223 SER A O 1
ATOM 1759 N N . PRO A 1 224 ? -2.641 -14.078 -14.727 1 83.81 224 PRO A N 1
ATOM 1760 C CA . PRO A 1 224 ? -3.889 -13.359 -14.477 1 83.81 224 PRO A CA 1
ATOM 1761 C C . PRO A 1 224 ? -4.809 -13.32 -15.695 1 83.81 224 PRO A C 1
ATOM 1763 O O . PRO A 1 224 ? -6.027 -13.422 -15.555 1 83.81 224 PRO A O 1
ATOM 1766 N N . GLY A 1 225 ? -4.246 -13.211 -16.906 1 83.12 225 GLY A N 1
ATOM 1767 C CA . GLY A 1 225 ? -5.051 -13.172 -18.109 1 83.12 225 GLY A CA 1
ATOM 1768 C C . GLY A 1 225 ? -5.781 -14.469 -18.391 1 83.12 225 GLY A C 1
ATOM 1769 O O . GLY A 1 225 ? -6.879 -14.461 -18.938 1 83.12 225 GLY A O 1
ATOM 1770 N N . GLN A 1 226 ? -5.172 -15.578 -18.062 1 78.81 226 GLN A N 1
ATOM 1771 C CA . GLN A 1 226 ? -5.809 -16.875 -18.188 1 78.81 226 GLN A CA 1
ATOM 1772 C C . GLN A 1 226 ? -6.863 -17.078 -17.094 1 78.81 226 GLN A C 1
ATOM 1774 O O . GLN A 1 226 ? -7.922 -17.672 -17.359 1 78.81 226 GLN A O 1
ATOM 1779 N N . LEU A 1 227 ? -6.598 -16.547 -15.977 1 88.06 227 LEU A N 1
ATOM 1780 C CA . LEU A 1 227 ? -7.488 -16.688 -14.836 1 88.06 227 LEU A CA 1
ATOM 1781 C C . LEU A 1 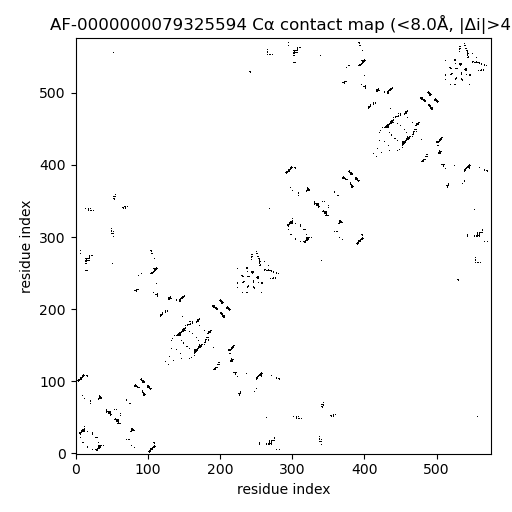227 ? -8.781 -15.898 -15.047 1 88.06 227 LEU A C 1
ATOM 1783 O O . LEU A 1 227 ? -9.859 -16.375 -14.703 1 88.06 227 LEU A O 1
ATOM 1787 N N . VAL A 1 228 ? -8.672 -14.742 -15.578 1 93.19 228 VAL A N 1
ATOM 1788 C CA . VAL A 1 228 ? -9.805 -13.859 -15.852 1 93.19 228 VAL A CA 1
ATOM 1789 C C . VAL A 1 228 ? -9.734 -13.367 -17.297 1 93.19 228 VAL A C 1
ATOM 1791 O O . VAL A 1 228 ? -9.062 -12.375 -17.578 1 93.19 228 VAL A O 1
ATOM 1794 N N . PRO A 1 229 ? -10.484 -14.008 -18.188 1 90.94 229 PRO A N 1
ATOM 1795 C CA . PRO A 1 229 ? -10.492 -13.531 -19.578 1 90.94 229 PRO A CA 1
ATOM 1796 C C . PRO A 1 229 ? -10.898 -12.062 -19.703 1 90.94 229 PRO A C 1
ATOM 1798 O O . PRO A 1 229 ? -11.828 -11.617 -19.031 1 90.94 229 PRO A O 1
ATOM 1801 N N . GLY A 1 230 ? -10.078 -11.312 -20.531 1 93.94 230 GLY A N 1
ATOM 1802 C CA . GLY A 1 230 ? -10.422 -9.93 -20.781 1 93.94 230 GLY A CA 1
ATOM 1803 C C . GLY A 1 230 ? -9.664 -8.945 -19.906 1 93.94 230 GLY A C 1
ATOM 1804 O O . GLY A 1 230 ? -9.719 -7.738 -20.141 1 93.94 230 GLY A O 1
ATOM 1805 N N . LEU A 1 231 ? -8.961 -9.477 -18.953 1 95.19 231 LEU A N 1
ATOM 1806 C CA . LEU A 1 231 ? -8.18 -8.617 -18.062 1 95.19 231 LEU A CA 1
ATOM 1807 C C . LEU A 1 231 ? -7.062 -7.918 -18.844 1 95.19 231 LEU A C 1
ATOM 1809 O O . LEU A 1 231 ? -6.383 -8.539 -19.656 1 95.19 231 LEU A O 1
ATOM 1813 N N . LYS A 1 232 ? -6.879 -6.664 -18.625 1 95.69 232 LYS A N 1
ATOM 1814 C CA . LYS A 1 232 ? -5.785 -5.918 -19.25 1 95.69 232 LYS A CA 1
ATOM 1815 C C . LYS A 1 232 ? -4.465 -6.184 -18.516 1 95.69 232 LYS A C 1
ATOM 1817 O O . LYS A 1 232 ? -4.344 -5.914 -17.328 1 95.69 232 LYS A O 1
ATOM 1822 N N . ILE A 1 233 ? -3.516 -6.672 -19.281 1 90.12 233 ILE A N 1
ATOM 1823 C CA . ILE A 1 233 ? -2.201 -7.02 -18.75 1 90.12 233 ILE A CA 1
ATOM 1824 C C . ILE A 1 233 ? -1.133 -6.148 -19.406 1 90.12 233 ILE A C 1
ATOM 1826 O O . ILE A 1 233 ? -1.122 -5.984 -20.625 1 90.12 233 ILE A O 1
ATOM 1830 N N . VAL A 1 234 ? -0.318 -5.512 -18.547 1 88.25 234 VAL A N 1
ATOM 1831 C CA . VAL A 1 234 ? 0.819 -4.727 -19.016 1 88.25 234 VAL A CA 1
ATOM 1832 C C . VAL A 1 234 ? 2.105 -5.254 -18.391 1 88.25 234 VAL A C 1
ATOM 1834 O O . VAL A 1 234 ? 2.232 -5.301 -17.156 1 88.25 234 VAL A O 1
ATOM 1837 N N . ASP A 1 235 ? 3.066 -5.699 -19.125 1 78.25 235 ASP A N 1
ATOM 1838 C CA . ASP A 1 235 ? 4.34 -6.238 -18.672 1 78.25 235 ASP A CA 1
ATOM 1839 C C . ASP A 1 235 ? 4.129 -7.355 -17.656 1 78.25 235 ASP A C 1
ATOM 1841 O O . ASP A 1 235 ? 4.676 -7.309 -16.547 1 78.25 235 ASP A O 1
ATOM 1845 N N . ASN A 1 236 ? 3.146 -8.242 -17.922 1 76.12 236 ASN A N 1
ATOM 1846 C CA . ASN A 1 236 ? 2.854 -9.453 -17.156 1 76.12 236 ASN A CA 1
ATOM 1847 C C . ASN A 1 236 ? 2.205 -9.117 -15.82 1 76.12 236 ASN A C 1
ATOM 1849 O O . ASN A 1 236 ? 2.236 -9.93 -14.891 1 76.12 236 ASN A O 1
ATOM 1853 N N . HIS A 1 237 ? 1.715 -7.91 -15.75 1 91 237 HIS A N 1
ATOM 1854 C CA . HIS A 1 237 ? 1.012 -7.48 -14.547 1 91 237 HIS A CA 1
ATOM 1855 C C . HIS A 1 237 ? -0.381 -6.957 -14.875 1 91 237 HIS A C 1
ATOM 1857 O O . HIS A 1 237 ? -0.611 -6.449 -15.977 1 91 237 HIS A O 1
ATOM 1863 N N . ILE A 1 238 ? -1.246 -7.137 -13.938 1 96.25 238 ILE A N 1
ATOM 1864 C CA . ILE A 1 238 ? -2.588 -6.594 -14.125 1 96.25 238 ILE A CA 1
ATOM 1865 C C . ILE A 1 238 ? -2.551 -5.07 -14.023 1 96.25 238 ILE A C 1
ATOM 1867 O O . ILE A 1 238 ? -1.974 -4.52 -13.086 1 96.25 238 ILE A O 1
ATOM 1871 N N . GLU A 1 239 ? -3.109 -4.41 -15.016 1 97.12 239 GLU A N 1
ATOM 1872 C CA . GLU A 1 239 ? -3.215 -2.955 -14.938 1 97.12 239 GLU A CA 1
ATOM 1873 C C . GLU A 1 239 ? -4.332 -2.535 -13.984 1 97.12 239 GLU A C 1
ATOM 1875 O O . GLU A 1 239 ? -5.465 -2.998 -14.102 1 97.12 239 GLU A O 1
ATOM 1880 N N . VAL A 1 240 ? -4.008 -1.684 -13.047 1 98.19 240 VAL A N 1
ATOM 1881 C CA . VAL A 1 240 ? -5.004 -1.182 -12.102 1 98.19 240 VAL A CA 1
ATOM 1882 C C . VAL A 1 240 ? -4.84 0.326 -11.93 1 98.19 240 VAL A C 1
ATOM 1884 O O . VAL A 1 240 ? -3.799 0.887 -12.289 1 98.19 240 VAL A O 1
ATOM 1887 N N . ASP A 1 241 ? -5.859 0.962 -11.422 1 96.5 241 ASP A N 1
ATOM 1888 C CA . ASP A 1 241 ? -5.75 2.359 -11.016 1 96.5 241 ASP A CA 1
ATOM 1889 C C . ASP A 1 241 ? -5.363 2.473 -9.539 1 96.5 241 ASP A C 1
ATOM 1891 O O . ASP A 1 241 ? -4.988 1.479 -8.914 1 96.5 241 ASP A O 1
ATOM 1895 N N . ARG A 1 242 ? -5.457 3.639 -8.898 1 94.88 242 ARG A N 1
ATOM 1896 C CA . ARG A 1 242 ? -4.996 3.904 -7.543 1 94.88 242 ARG A CA 1
ATOM 1897 C C . ARG A 1 242 ? -5.887 3.211 -6.516 1 94.88 242 ARG A C 1
ATOM 1899 O O . ARG A 1 242 ? -5.504 3.068 -5.352 1 94.88 242 ARG A O 1
ATOM 1906 N N . LEU A 1 243 ? -7.023 2.887 -6.969 1 95.44 243 LEU A N 1
ATOM 1907 C CA . LEU A 1 243 ? -7.965 2.225 -6.074 1 95.44 243 LEU A CA 1
ATOM 1908 C C . LEU A 1 243 ? -7.988 0.721 -6.328 1 95.44 243 LEU A C 1
ATOM 1910 O O . LEU A 1 243 ? -8.914 0.029 -5.895 1 95.44 243 LEU A O 1
ATOM 1914 N N . MET A 1 244 ? -7.074 0.185 -7.113 1 98.56 244 MET A N 1
ATOM 1915 C CA . MET A 1 244 ? -6.84 -1.234 -7.363 1 98.56 244 MET A CA 1
ATOM 1916 C C . MET A 1 244 ? -7.906 -1.805 -8.297 1 98.56 244 MET A C 1
ATOM 1918 O O . MET A 1 244 ? -8.117 -3.018 -8.336 1 98.56 244 MET A O 1
ATOM 1922 N N . LYS A 1 245 ? -8.602 -0.889 -8.977 1 98.38 245 LYS A N 1
ATOM 1923 C CA . LYS A 1 245 ? -9.617 -1.319 -9.938 1 98.38 245 LYS A CA 1
ATOM 1924 C C . LYS A 1 245 ? -8.977 -1.772 -11.242 1 98.38 245 LYS A C 1
ATOM 1926 O O . LYS A 1 245 ? -8.07 -1.113 -11.758 1 98.38 245 LYS A O 1
ATOM 1931 N N . THR A 1 246 ? -9.453 -2.895 -11.75 1 98.44 246 THR A N 1
ATOM 1932 C CA . THR A 1 246 ? -9.031 -3.352 -13.062 1 98.44 246 THR A CA 1
ATOM 1933 C C . THR A 1 246 ? -9.961 -2.805 -14.148 1 98.44 246 THR A C 1
ATOM 1935 O O . THR A 1 246 ? -10.844 -1.997 -13.867 1 98.44 246 THR A O 1
ATOM 1938 N N . ASN A 1 247 ? -9.688 -3.246 -15.406 1 98.12 247 ASN A N 1
ATOM 1939 C CA . ASN A 1 247 ? -10.547 -2.828 -16.5 1 98.12 247 ASN A CA 1
ATOM 1940 C C . ASN A 1 247 ? -11.906 -3.521 -16.453 1 98.12 247 ASN A C 1
ATOM 1942 O O . ASN A 1 247 ? -12.836 -3.139 -17.172 1 98.12 247 ASN A O 1
ATOM 1946 N N . ILE A 1 248 ? -12.078 -4.555 -15.664 1 97.88 248 ILE A N 1
ATOM 1947 C CA . ILE A 1 248 ? -13.328 -5.285 -15.516 1 97.88 248 ILE A CA 1
ATOM 1948 C C . ILE A 1 248 ? -14.062 -4.812 -14.258 1 97.88 248 ILE A C 1
ATOM 1950 O O . ILE A 1 248 ? -13.516 -4.875 -13.156 1 97.88 248 ILE A O 1
ATOM 1954 N N . ASN A 1 249 ? -15.289 -4.344 -14.43 1 97.19 249 ASN A N 1
ATOM 1955 C CA . ASN A 1 249 ? -16.062 -3.807 -13.32 1 97.19 249 ASN A CA 1
ATOM 1956 C C . ASN A 1 249 ? -16.281 -4.852 -12.234 1 97.19 249 ASN A C 1
ATOM 1958 O O . ASN A 1 249 ? -16.688 -5.98 -12.516 1 97.19 249 ASN A O 1
ATOM 1962 N N . GLY A 1 250 ? -15.945 -4.52 -10.992 1 98 250 GLY A N 1
ATOM 1963 C CA . GLY A 1 250 ? -16.125 -5.422 -9.867 1 98 250 GLY A CA 1
ATOM 1964 C C . GLY A 1 250 ? -14.922 -6.32 -9.625 1 98 250 GLY A C 1
ATOM 1965 O O . GLY A 1 250 ? -14.898 -7.09 -8.664 1 98 250 GLY A O 1
ATOM 1966 N N . CYS A 1 251 ? -13.906 -6.184 -10.531 1 98.62 251 CYS A N 1
ATOM 1967 C CA . CYS A 1 251 ? -12.664 -6.945 -10.414 1 98.62 251 CYS A CA 1
ATOM 1968 C C . CYS A 1 251 ? -11.516 -6.047 -9.969 1 98.62 251 CYS A C 1
ATOM 1970 O O . CYS A 1 251 ? -11.234 -5.035 -10.617 1 98.62 251 CYS A O 1
ATOM 1972 N N . PHE A 1 252 ? -10.891 -6.402 -8.906 1 98.75 252 PHE A N 1
ATOM 1973 C CA . PHE A 1 252 ? -9.766 -5.676 -8.336 1 98.75 252 PHE A CA 1
ATOM 1974 C C . PHE A 1 252 ? -8.531 -6.566 -8.258 1 98.75 252 PHE A C 1
ATOM 1976 O O . PHE A 1 252 ? -8.633 -7.789 -8.375 1 98.75 252 PHE A O 1
ATOM 1983 N N . ALA A 1 253 ? -7.379 -5.938 -8.078 1 98.69 253 ALA A N 1
ATOM 1984 C CA . ALA A 1 253 ? -6.141 -6.699 -7.953 1 98.69 253 ALA A CA 1
ATOM 1985 C C . ALA A 1 253 ? -5.145 -5.984 -7.043 1 98.69 253 ALA A C 1
ATOM 1987 O O . ALA A 1 253 ? -5.176 -4.758 -6.922 1 98.69 253 ALA A O 1
ATOM 1988 N N . ALA A 1 254 ? -4.254 -6.727 -6.422 1 98.5 254 ALA A N 1
ATOM 1989 C CA . ALA A 1 254 ? -3.318 -6.16 -5.453 1 98.5 254 ALA A CA 1
ATOM 1990 C C . ALA A 1 254 ? -2.113 -7.07 -5.254 1 98.5 254 ALA A C 1
ATOM 1992 O O . ALA A 1 254 ? -2.221 -8.289 -5.387 1 98.5 254 ALA A O 1
ATOM 1993 N N . GLY A 1 255 ? -1.065 -6.453 -4.805 1 97.12 255 GLY A N 1
ATOM 1994 C CA . GLY A 1 255 ? 0.144 -7.211 -4.52 1 97.12 255 GLY A CA 1
ATOM 1995 C C . GLY A 1 255 ? 1.041 -7.383 -5.73 1 97.12 255 GLY A C 1
ATOM 1996 O O . GLY A 1 255 ? 1.017 -6.559 -6.648 1 97.12 255 GLY A O 1
ATOM 1997 N N . ASP A 1 256 ? 1.842 -8.422 -5.77 1 92.56 256 ASP A N 1
ATOM 1998 C CA . ASP A 1 256 ? 2.865 -8.609 -6.793 1 92.56 256 ASP A CA 1
ATOM 1999 C C . ASP A 1 256 ? 2.236 -8.797 -8.172 1 92.56 256 ASP A C 1
ATOM 2001 O O . ASP A 1 256 ? 2.855 -8.484 -9.188 1 92.56 256 ASP A O 1
ATOM 2005 N N . VAL A 1 257 ? 0.99 -9.188 -8.211 1 94.5 257 VAL A N 1
ATOM 2006 C CA . VAL A 1 257 ? 0.315 -9.461 -9.477 1 94.5 257 VAL A CA 1
ATOM 2007 C C . VAL A 1 257 ? 0.129 -8.164 -10.258 1 94.5 257 VAL A C 1
ATOM 2009 O O . VAL A 1 257 ? -0.065 -8.195 -11.477 1 94.5 257 VAL A O 1
ATOM 2012 N N . ILE A 1 258 ? 0.139 -7.004 -9.539 1 96.25 258 ILE A N 1
ATOM 2013 C CA . ILE A 1 258 ? -0.096 -5.754 -10.242 1 96.25 258 ILE A CA 1
ATOM 2014 C C . ILE A 1 258 ? 1.234 -5.047 -10.5 1 96.25 258 ILE A C 1
ATOM 2016 O O . ILE A 1 258 ? 1.259 -3.908 -10.977 1 96.25 258 ILE A O 1
ATOM 2020 N N . GLY A 1 259 ? 2.352 -5.699 -10.094 1 90.5 259 GLY A N 1
ATOM 2021 C CA . GLY A 1 259 ? 3.623 -5.188 -10.578 1 90.5 259 GLY A CA 1
ATOM 2022 C C . GLY A 1 259 ? 4.57 -4.789 -9.469 1 90.5 259 GLY A C 1
ATOM 2023 O O . GLY A 1 259 ? 4.258 -4.961 -8.289 1 90.5 259 GLY A O 1
ATOM 2024 N N . LYS A 1 260 ? 5.688 -4.301 -9.891 1 88.25 260 LYS A N 1
ATOM 2025 C CA . LYS A 1 260 ? 6.777 -3.891 -9.008 1 88.25 260 LYS A CA 1
ATOM 2026 C C . LYS A 1 260 ? 6.414 -2.621 -8.242 1 88.25 260 LYS A C 1
ATOM 2028 O O . LYS A 1 260 ? 5.586 -1.83 -8.695 1 88.25 260 LYS A O 1
ATOM 2033 N N . PRO A 1 261 ? 7.102 -2.342 -7.098 1 91.44 261 PRO A N 1
ATOM 2034 C CA . PRO A 1 261 ? 8.07 -3.227 -6.445 1 91.44 261 PRO A CA 1
ATOM 2035 C C . PRO A 1 261 ? 7.414 -4.414 -5.75 1 91.44 261 PRO A C 1
ATOM 2037 O O . PRO A 1 261 ? 6.246 -4.336 -5.359 1 91.44 261 PRO A O 1
ATOM 2040 N N . TYR A 1 262 ? 8.188 -5.504 -5.676 1 89.19 262 TYR A N 1
ATOM 2041 C CA . TYR A 1 262 ? 7.711 -6.684 -4.969 1 89.19 262 TYR A CA 1
ATOM 2042 C C . TYR A 1 262 ? 8.07 -6.617 -3.488 1 89.19 262 TYR A C 1
ATOM 2044 O O . TYR A 1 262 ? 9.195 -6.938 -3.104 1 89.19 262 TYR A O 1
ATOM 2052 N N . GLN A 1 263 ? 7.133 -6.098 -2.668 1 92.06 263 GLN A N 1
ATOM 2053 C CA . GLN A 1 263 ? 7.344 -5.848 -1.245 1 92.06 263 GLN A CA 1
ATOM 2054 C C . GLN A 1 263 ? 6.125 -6.262 -0.427 1 92.06 263 GLN A C 1
ATOM 2056 O O . GLN A 1 263 ? 4.984 -6.035 -0.844 1 92.06 263 GLN A O 1
ATOM 2061 N N . TYR A 1 264 ? 6.434 -6.883 0.71 1 93 264 TYR A N 1
ATOM 2062 C CA . TYR A 1 264 ? 5.355 -7.406 1.542 1 93 264 TYR A CA 1
ATOM 2063 C C . TYR A 1 264 ? 4.43 -6.285 2.004 1 93 264 TYR A C 1
ATOM 2065 O O . TYR A 1 264 ? 3.207 -6.398 1.896 1 93 264 TYR A O 1
ATOM 2073 N N . ILE A 1 265 ? 4.992 -5.172 2.498 1 96.56 265 ILE A N 1
ATOM 2074 C CA . ILE A 1 265 ? 4.172 -4.117 3.082 1 96.56 265 ILE A CA 1
ATOM 2075 C C . ILE A 1 265 ? 3.426 -3.373 1.979 1 96.56 265 ILE A C 1
ATOM 2077 O O . ILE A 1 265 ? 2.301 -2.912 2.182 1 96.56 265 ILE A O 1
ATOM 2081 N N . LYS A 1 266 ? 4.074 -3.238 0.771 1 97.81 266 LYS A N 1
ATOM 2082 C CA . LYS A 1 266 ? 3.377 -2.711 -0.399 1 97.81 266 LYS A CA 1
ATOM 2083 C C . LYS A 1 266 ? 2.164 -3.568 -0.749 1 97.81 266 LYS A C 1
ATOM 2085 O O . LYS A 1 266 ? 1.072 -3.043 -0.978 1 97.81 266 LYS A O 1
ATOM 2090 N N . ALA A 1 267 ? 2.352 -4.848 -0.752 1 97.69 267 ALA A N 1
ATOM 2091 C CA . ALA A 1 267 ? 1.274 -5.781 -1.075 1 97.69 267 ALA A CA 1
ATOM 2092 C C . ALA A 1 267 ? 0.141 -5.684 -0.058 1 97.69 267 ALA A C 1
ATOM 2094 O O . ALA A 1 267 ? -1.033 -5.625 -0.431 1 97.69 267 ALA A O 1
ATOM 2095 N N . ALA A 1 268 ? 0.493 -5.652 1.196 1 98.44 268 ALA A N 1
ATOM 2096 C CA . ALA A 1 268 ? -0.512 -5.555 2.252 1 98.44 268 ALA A CA 1
ATOM 2097 C C . ALA A 1 268 ? -1.312 -4.262 2.133 1 98.44 268 ALA A C 1
ATOM 2099 O O . ALA A 1 268 ? -2.535 -4.266 2.279 1 98.44 268 ALA A O 1
ATOM 2100 N N . GLY A 1 269 ? -0.609 -3.146 1.881 1 98.69 269 GLY A N 1
ATOM 2101 C CA . GLY A 1 269 ? -1.288 -1.877 1.674 1 98.69 269 GLY A CA 1
ATOM 2102 C C . GLY A 1 269 ? -2.244 -1.896 0.496 1 98.69 269 GLY A C 1
ATOM 2103 O O . GLY A 1 269 ? -3.361 -1.384 0.587 1 98.69 269 GLY A O 1
ATOM 2104 N N . GLU A 1 270 ? -1.796 -2.467 -0.58 1 98.69 270 GLU A N 1
ATOM 2105 C CA . GLU A 1 270 ? -2.627 -2.566 -1.775 1 98.69 270 GLU A CA 1
ATOM 2106 C C . GLU A 1 270 ? -3.83 -3.475 -1.537 1 98.69 270 GLU A C 1
ATOM 2108 O O . GLU A 1 270 ? -4.918 -3.223 -2.057 1 98.69 270 GLU A O 1
ATOM 2113 N N . GLY A 1 271 ? -3.625 -4.535 -0.761 1 98.88 271 GLY A N 1
ATOM 2114 C CA . GLY A 1 271 ? -4.738 -5.387 -0.378 1 98.88 271 GLY A CA 1
ATOM 2115 C C . GLY A 1 271 ? -5.816 -4.648 0.399 1 98.88 271 GLY A C 1
ATOM 2116 O O . GLY A 1 271 ? -7.008 -4.887 0.198 1 98.88 271 GLY A O 1
ATOM 2117 N N . ASN A 1 272 ? -5.367 -3.793 1.341 1 98.31 272 ASN A N 1
ATOM 2118 C CA . ASN A 1 272 ? -6.277 -2.926 2.082 1 98.31 272 ASN A CA 1
ATOM 2119 C C . ASN A 1 272 ? -7.102 -2.051 1.146 1 98.31 272 ASN A C 1
ATOM 2121 O O . ASN A 1 272 ? -8.328 -1.991 1.265 1 98.31 272 ASN A O 1
ATOM 2125 N N . ILE A 1 273 ? -6.469 -1.428 0.176 1 98.25 273 ILE A N 1
ATOM 2126 C CA . ILE A 1 273 ? -7.141 -0.553 -0.777 1 98.25 273 ILE A CA 1
ATOM 2127 C C . ILE A 1 273 ? -8.148 -1.356 -1.59 1 98.25 273 ILE A C 1
ATOM 2129 O O . ILE A 1 273 ? -9.305 -0.95 -1.73 1 98.25 273 ILE A O 1
ATOM 2133 N N . ALA A 1 274 ? -7.719 -2.5 -2.092 1 98.81 274 ALA A N 1
ATOM 2134 C CA . ALA A 1 274 ? -8.562 -3.338 -2.938 1 98.81 274 ALA A CA 1
ATOM 2135 C C . ALA A 1 274 ? -9.828 -3.762 -2.199 1 98.81 274 ALA A C 1
ATOM 2137 O O . ALA A 1 274 ? -10.922 -3.748 -2.771 1 98.81 274 ALA A O 1
ATOM 2138 N N . SER A 1 275 ? -9.664 -4.141 -0.968 1 98.69 275 SER A N 1
ATOM 2139 C CA . SER A 1 275 ? -10.797 -4.613 -0.174 1 98.69 275 SER A CA 1
ATOM 2140 C C . SER A 1 275 ? -11.805 -3.496 0.073 1 98.69 275 SER A C 1
ATOM 2142 O O . SER A 1 275 ? -13.016 -3.705 -0.049 1 98.69 275 SER A O 1
ATOM 2144 N N . LEU A 1 276 ? -11.297 -2.334 0.445 1 96.56 276 LEU A N 1
ATOM 2145 C CA . LEU A 1 276 ? -12.195 -1.21 0.686 1 96.56 276 LEU A CA 1
ATOM 2146 C C . LEU A 1 276 ? -12.906 -0.802 -0.597 1 96.56 276 LEU A C 1
ATOM 2148 O O . LEU A 1 276 ? -14.094 -0.464 -0.57 1 96.56 276 LEU A O 1
ATOM 2152 N N . SER A 1 277 ? -12.227 -0.821 -1.713 1 97.5 277 SER A N 1
ATOM 2153 C CA . SER A 1 277 ? -12.836 -0.534 -3.008 1 97.5 277 SER A CA 1
ATOM 2154 C C . SER A 1 277 ? -13.898 -1.568 -3.363 1 97.5 277 SER A C 1
ATOM 2156 O O . SER A 1 277 ? -14.977 -1.218 -3.838 1 97.5 277 SER A O 1
ATOM 2158 N N . ALA A 1 278 ? -13.555 -2.846 -3.152 1 98.31 278 ALA A N 1
ATOM 2159 C CA . ALA A 1 278 ? -14.5 -3.926 -3.424 1 98.31 278 ALA A CA 1
ATOM 2160 C C . ALA A 1 278 ? -15.75 -3.795 -2.553 1 98.31 278 ALA A C 1
ATOM 2162 O O . ALA A 1 278 ? -16.875 -3.973 -3.031 1 98.31 278 ALA A O 1
ATOM 2163 N N . ALA A 1 279 ? -15.555 -3.486 -1.258 1 95.44 279 ALA A N 1
ATOM 2164 C CA . ALA A 1 279 ? -16.688 -3.299 -0.345 1 95.44 279 ALA A CA 1
ATOM 2165 C C . ALA A 1 279 ? -17.594 -2.166 -0.815 1 95.44 279 ALA A C 1
ATOM 2167 O O . ALA A 1 279 ? -18.812 -2.297 -0.802 1 95.44 279 ALA A O 1
ATOM 2168 N N . SER A 1 280 ? -16.938 -1.061 -1.195 1 93.5 280 SER A N 1
ATOM 2169 C CA . SER A 1 280 ? -17.688 0.071 -1.711 1 93.5 280 SER A CA 1
ATOM 2170 C C . SER A 1 280 ? -18.484 -0.318 -2.951 1 93.5 280 SER A C 1
ATOM 2172 O O . SER A 1 280 ? -19.641 0.087 -3.107 1 93.5 280 SER A O 1
ATOM 2174 N N . TYR A 1 281 ? -17.891 -1.056 -3.865 1 96.75 281 TYR A N 1
ATOM 2175 C CA . TYR A 1 281 ? -18.547 -1.541 -5.07 1 96.75 281 TYR A CA 1
ATOM 2176 C C . TYR A 1 281 ? -19.766 -2.395 -4.723 1 96.75 281 TYR A C 1
ATOM 2178 O O . TYR A 1 281 ? -20.844 -2.193 -5.27 1 96.75 281 TYR A O 1
ATOM 2186 N N . VAL A 1 282 ? -19.609 -3.342 -3.787 1 96 282 VAL A N 1
ATOM 2187 C CA . VAL A 1 282 ? -20.688 -4.238 -3.365 1 96 282 VAL A CA 1
ATOM 2188 C C . VAL A 1 282 ? -21.844 -3.428 -2.807 1 96 282 VAL A C 1
ATOM 2190 O O . VAL A 1 282 ? -23 -3.703 -3.117 1 96 282 VAL A O 1
ATOM 2193 N N . ASP A 1 283 ? -21.469 -2.426 -1.995 1 88.31 283 ASP A N 1
ATOM 2194 C CA . ASP A 1 283 ? -22.5 -1.573 -1.399 1 88.31 283 ASP A CA 1
ATOM 2195 C C . ASP A 1 283 ? -23.266 -0.81 -2.473 1 88.31 283 ASP A C 1
ATOM 2197 O O . ASP A 1 283 ? -24.453 -0.529 -2.309 1 88.31 283 ASP A O 1
ATOM 2201 N N . SER A 1 284 ? -22.609 -0.483 -3.531 1 88.75 284 SER A N 1
ATOM 2202 C CA . SER A 1 284 ? -23.234 0.288 -4.598 1 88.75 284 SER A CA 1
ATOM 2203 C C . SER A 1 284 ? -24.203 -0.573 -5.41 1 88.75 284 SER A C 1
ATOM 2205 O O . SER A 1 284 ? -25.172 -0.065 -5.965 1 88.75 284 SER A O 1
ATOM 2207 N N . ILE A 1 285 ? -23.922 -1.842 -5.543 1 88.69 285 ILE A N 1
ATOM 2208 C CA . ILE A 1 285 ? -24.766 -2.768 -6.289 1 88.69 285 ILE A CA 1
ATOM 2209 C C . ILE A 1 285 ? -25.953 -3.188 -5.426 1 88.69 285 ILE A C 1
ATOM 2211 O O . ILE A 1 285 ? -27.062 -3.385 -5.934 1 88.69 285 ILE A O 1
ATOM 2215 N N . SER A 1 286 ? -25.734 -3.363 -4.168 1 77.31 286 SER A N 1
ATOM 2216 C CA . SER A 1 286 ? -26.812 -3.764 -3.266 1 77.31 286 SER A CA 1
ATOM 2217 C C . SER A 1 286 ? -27.844 -2.656 -3.107 1 77.31 286 SER A C 1
ATOM 2219 O O . SER A 1 286 ? -29 -2.924 -2.797 1 77.31 286 SER A O 1
ATOM 2221 N N . LYS A 1 287 ? -27.406 -1.448 -3.27 1 65.69 287 LYS A N 1
ATOM 2222 C CA . LYS A 1 287 ? -28.328 -0.314 -3.162 1 65.69 287 LYS A CA 1
ATOM 2223 C C . LYS A 1 287 ? -29.156 -0.16 -4.43 1 65.69 287 LYS A C 1
ATOM 2225 O O . LYS A 1 287 ? -30.125 0.601 -4.449 1 65.69 287 LYS A O 1
ATOM 2230 N N . LYS A 1 288 ? -28.828 -0.811 -5.3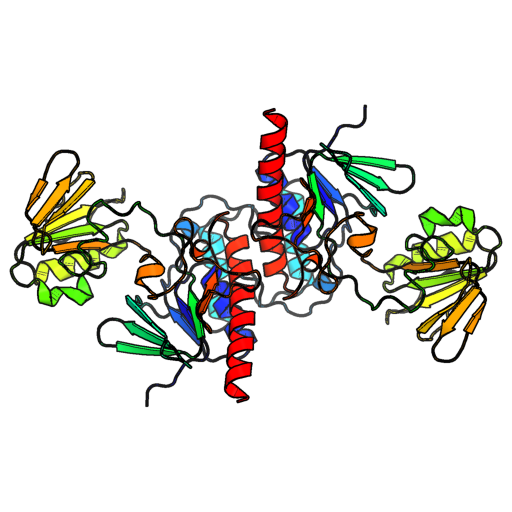71 1 62.59 288 LYS A N 1
ATOM 2231 C CA . LYS A 1 288 ? -29.641 -0.795 -6.582 1 62.59 288 LYS A CA 1
ATOM 2232 C C . LYS A 1 288 ? -30.75 -1.843 -6.516 1 62.59 288 LYS A C 1
ATOM 2234 O O . LYS A 1 288 ? -31.828 -1.663 -7.102 1 62.59 288 LYS A O 1
ATOM 2239 N N . MET B 1 1 ? 30.391 23.188 2.814 1 36.5 1 MET B N 1
ATOM 2240 C CA . MET B 1 1 ? 29.391 23.031 1.765 1 36.5 1 MET B CA 1
ATOM 2241 C C . MET B 1 1 ? 28.297 22.047 2.191 1 36.5 1 MET B C 1
ATOM 2243 O O . MET B 1 1 ? 28.594 20.938 2.641 1 36.5 1 MET B O 1
ATOM 2247 N N . SER B 1 2 ? 27.094 22.406 2.613 1 54.59 2 SER B N 1
ATOM 2248 C CA . SER B 1 2 ? 26.109 21.625 3.344 1 54.59 2 SER B CA 1
ATOM 2249 C C . SER B 1 2 ? 25.75 20.344 2.594 1 54.59 2 SER B C 1
ATOM 2251 O O . SER B 1 2 ? 25.641 20.344 1.365 1 54.59 2 SER B O 1
ATOM 2253 N N . GLU B 1 3 ? 26.062 19.141 3.039 1 82.5 3 GLU B N 1
ATOM 2254 C CA . GLU B 1 3 ? 25.969 17.828 2.43 1 82.5 3 GLU B CA 1
ATOM 2255 C C . GLU B 1 3 ? 24.531 17.516 1.985 1 82.5 3 GLU B C 1
ATOM 2257 O O . GLU B 1 3 ? 23.578 17.781 2.717 1 82.5 3 GLU B O 1
ATOM 2262 N N . ARG B 1 4 ? 24.344 17.359 0.703 1 94.88 4 ARG B N 1
ATOM 2263 C CA . ARG B 1 4 ? 23.078 17.062 0.042 1 94.88 4 ARG B CA 1
ATOM 2264 C C . ARG B 1 4 ? 22.641 15.633 0.348 1 94.88 4 ARG B C 1
ATOM 2266 O O . ARG B 1 4 ? 23.438 14.695 0.298 1 94.88 4 ARG B O 1
ATOM 2273 N N . TYR B 1 5 ? 21.469 15.555 0.81 1 98.25 5 TYR B N 1
ATOM 2274 C CA . TYR B 1 5 ? 20.891 14.234 1.044 1 98.25 5 TYR B CA 1
ATOM 2275 C C . TYR B 1 5 ? 20.438 13.594 -0.264 1 98.25 5 TYR B C 1
ATOM 2277 O O . TYR B 1 5 ? 20.125 14.297 -1.229 1 98.25 5 TYR B O 1
ATOM 2285 N N . ASP B 1 6 ? 20.469 12.281 -0.308 1 97.88 6 ASP B N 1
ATOM 2286 C CA . ASP B 1 6 ? 19.859 11.578 -1.428 1 97.88 6 ASP B CA 1
ATOM 2287 C C . ASP B 1 6 ? 18.328 11.75 -1.418 1 97.88 6 ASP B C 1
ATOM 2289 O O . ASP B 1 6 ? 17.734 12.047 -2.451 1 97.88 6 ASP B O 1
ATOM 2293 N N . ILE B 1 7 ? 17.734 11.609 -0.274 1 98.69 7 ILE B N 1
ATOM 2294 C CA . ILE B 1 7 ? 16.281 11.617 -0.139 1 98.69 7 ILE B CA 1
ATOM 2295 C C . ILE B 1 7 ? 15.891 12.438 1.089 1 98.69 7 ILE B C 1
ATOM 2297 O O . ILE B 1 7 ? 16.406 12.219 2.184 1 98.69 7 ILE B O 1
ATOM 2301 N N . ALA B 1 8 ? 15.016 13.375 0.952 1 98.81 8 ALA B N 1
ATOM 2302 C CA . ALA B 1 8 ? 14.344 14.039 2.066 1 98.81 8 ALA B CA 1
ATOM 2303 C C . ALA B 1 8 ? 12.898 13.57 2.201 1 98.81 8 ALA B C 1
ATOM 2305 O O . ALA B 1 8 ? 12.156 13.547 1.22 1 98.81 8 ALA B O 1
ATOM 2306 N N . ILE B 1 9 ? 12.523 13.18 3.363 1 98.81 9 ILE B N 1
ATOM 2307 C CA . ILE B 1 9 ? 11.18 12.688 3.658 1 98.81 9 ILE B CA 1
ATOM 2308 C C . ILE B 1 9 ? 10.461 13.68 4.57 1 98.81 9 ILE B C 1
ATOM 2310 O O . ILE B 1 9 ? 10.961 14.023 5.641 1 98.81 9 ILE B O 1
ATOM 2314 N N . ILE B 1 10 ? 9.289 14.141 4.125 1 97.38 10 ILE B N 1
ATOM 2315 C CA . ILE B 1 10 ? 8.539 15.141 4.887 1 97.38 10 ILE B CA 1
ATOM 2316 C C . ILE B 1 10 ? 7.309 14.5 5.516 1 97.38 10 ILE B C 1
ATOM 2318 O O . ILE B 1 10 ? 6.27 14.359 4.859 1 97.38 10 ILE B O 1
ATOM 2322 N N . GLY B 1 11 ? 7.359 14.234 6.785 1 95.5 11 GLY B N 1
ATOM 2323 C CA . GLY B 1 11 ? 6.285 13.594 7.523 1 95.5 11 GLY B CA 1
ATOM 2324 C C . GLY B 1 11 ? 6.73 12.336 8.25 1 95.5 11 GLY B C 1
ATOM 2325 O O . GLY B 1 11 ? 7.473 11.523 7.699 1 95.5 11 GLY B O 1
ATOM 2326 N N . SER B 1 12 ? 6.223 12.195 9.477 1 96.31 12 SER B N 1
ATOM 2327 C CA . SER B 1 12 ? 6.625 11.062 10.289 1 96.31 12 SER B CA 1
ATOM 2328 C C . SER B 1 12 ? 5.43 10.18 10.641 1 96.31 12 SER B C 1
ATOM 2330 O O . SER B 1 12 ? 5.367 9.609 11.727 1 96.31 12 SER B O 1
ATOM 2332 N N . GLY B 1 13 ? 4.449 10.172 9.766 1 94.88 13 GLY B N 1
ATOM 2333 C CA . GLY B 1 13 ? 3.422 9.141 9.828 1 94.88 13 GLY B CA 1
ATOM 2334 C C . GLY B 1 13 ? 3.877 7.812 9.25 1 94.88 13 GLY B C 1
ATOM 2335 O O . GLY B 1 13 ? 5.051 7.645 8.914 1 94.88 13 GLY B O 1
ATOM 2336 N N . PRO B 1 14 ? 2.91 6.859 9.148 1 96.88 14 PRO B N 1
ATOM 2337 C CA . PRO B 1 14 ? 3.27 5.527 8.656 1 96.88 14 PRO B CA 1
ATOM 2338 C C . PRO B 1 14 ? 3.959 5.562 7.297 1 96.88 14 PRO B C 1
ATOM 2340 O O . PRO B 1 14 ? 4.926 4.832 7.07 1 96.88 14 PRO B O 1
ATOM 2343 N N . ALA B 1 15 ? 3.494 6.406 6.395 1 98.31 15 ALA B N 1
ATOM 2344 C CA . ALA B 1 15 ? 4.094 6.508 5.066 1 98.31 15 ALA B CA 1
ATOM 2345 C C . ALA B 1 15 ? 5.543 6.98 5.152 1 98.31 15 ALA B C 1
ATOM 2347 O O . ALA B 1 15 ? 6.438 6.375 4.555 1 98.31 15 ALA B O 1
ATOM 2348 N N . GLY B 1 16 ? 5.785 8.039 5.898 1 98.62 16 GLY B N 1
ATOM 2349 C CA . GLY B 1 16 ? 7.133 8.57 6.055 1 98.62 16 GLY B CA 1
ATOM 2350 C C . GLY B 1 16 ? 8.078 7.602 6.734 1 98.62 16 GLY B C 1
ATOM 2351 O O . GLY B 1 16 ? 9.234 7.457 6.324 1 98.62 16 GLY B O 1
ATOM 2352 N N . LEU B 1 17 ? 7.582 6.934 7.762 1 98.75 17 LEU B N 1
ATOM 2353 C CA . LEU B 1 17 ? 8.406 5.977 8.5 1 98.75 17 LEU B CA 1
ATOM 2354 C C . LEU B 1 17 ? 8.805 4.809 7.609 1 98.75 17 LEU B C 1
ATOM 2356 O O . LEU B 1 17 ? 9.969 4.395 7.609 1 98.75 17 LEU B O 1
ATOM 2360 N N . SER B 1 18 ? 7.805 4.301 6.898 1 98.62 18 SER B N 1
ATOM 2361 C CA . SER B 1 18 ? 8.102 3.217 5.969 1 98.62 18 SER B CA 1
ATOM 2362 C C . SER B 1 18 ? 9.117 3.65 4.918 1 98.62 18 SER B C 1
ATOM 2364 O O . SER B 1 18 ? 10.008 2.883 4.559 1 98.62 18 SER B O 1
ATOM 2366 N N . ALA B 1 19 ? 8.969 4.855 4.414 1 98.81 19 ALA B N 1
ATOM 2367 C CA . ALA B 1 19 ? 9.922 5.391 3.445 1 98.81 19 ALA B CA 1
ATOM 2368 C C . ALA B 1 19 ? 11.328 5.461 4.039 1 98.81 19 ALA B C 1
ATOM 2370 O O . ALA B 1 19 ? 12.305 5.094 3.381 1 98.81 19 ALA B O 1
ATOM 2371 N N . ALA B 1 20 ? 11.445 5.875 5.266 1 98.75 20 ALA B N 1
ATOM 2372 C CA . ALA B 1 20 ? 12.734 6.004 5.938 1 98.75 20 ALA B CA 1
ATOM 2373 C C . ALA B 1 20 ? 13.414 4.648 6.09 1 98.75 20 ALA B C 1
ATOM 2375 O O . ALA B 1 20 ? 14.609 4.512 5.836 1 98.75 20 ALA B O 1
ATOM 2376 N N . LEU B 1 21 ? 12.648 3.631 6.551 1 97.31 21 LEU B N 1
ATOM 2377 C CA . LEU B 1 21 ? 13.18 2.279 6.688 1 97.31 21 LEU B CA 1
ATOM 2378 C C . LEU B 1 21 ? 13.812 1.812 5.383 1 97.31 21 LEU B C 1
ATOM 2380 O O . LEU B 1 21 ? 14.93 1.293 5.383 1 97.31 21 LEU B O 1
ATOM 2384 N N . ASN B 1 22 ? 13.133 2.047 4.309 1 95.62 22 ASN B N 1
ATOM 2385 C CA 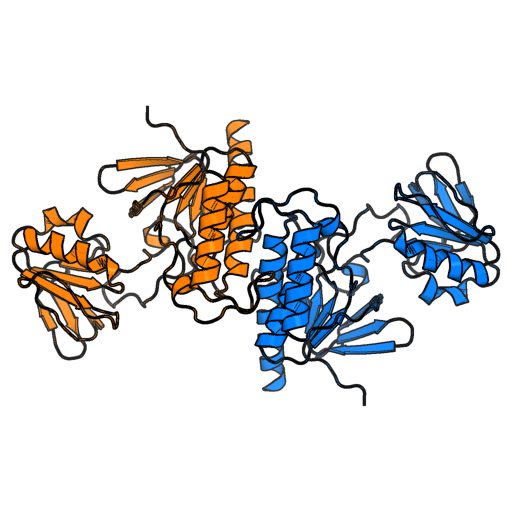. ASN B 1 22 ? 13.586 1.516 3.029 1 95.62 22 ASN B CA 1
ATOM 2386 C C . ASN B 1 22 ? 14.734 2.338 2.451 1 95.62 22 ASN B C 1
ATOM 2388 O O . ASN B 1 22 ? 15.617 1.797 1.787 1 95.62 22 ASN B O 1
ATOM 2392 N N . ALA B 1 23 ? 14.711 3.648 2.697 1 97.5 23 ALA B N 1
ATOM 2393 C CA . ALA B 1 23 ? 15.875 4.453 2.336 1 97.5 23 ALA B CA 1
ATOM 2394 C C . ALA B 1 23 ? 17.125 3.939 3.029 1 97.5 23 ALA B C 1
ATOM 2396 O O . ALA B 1 23 ? 18.188 3.848 2.412 1 97.5 23 ALA B O 1
ATOM 2397 N N . LYS B 1 24 ? 17 3.588 4.324 1 95.94 24 LYS B N 1
ATOM 2398 C CA . LYS B 1 24 ? 18.109 3.041 5.102 1 95.94 24 LYS B CA 1
ATOM 2399 C C . LYS B 1 24 ? 18.594 1.712 4.523 1 95.94 24 LYS B C 1
ATOM 2401 O O . LYS B 1 24 ? 19.781 1.502 4.344 1 95.94 24 LYS B O 1
ATOM 2406 N N . ILE B 1 25 ? 17.688 0.844 4.262 1 91.12 25 ILE B N 1
ATOM 2407 C CA . ILE B 1 25 ? 18 -0.483 3.738 1 91.12 25 ILE B CA 1
ATOM 2408 C C . ILE B 1 25 ? 18.703 -0.355 2.395 1 91.12 25 ILE B C 1
ATOM 2410 O O . ILE B 1 25 ? 19.625 -1.13 2.094 1 91.12 25 ILE B O 1
ATOM 2414 N N . ARG B 1 26 ? 18.297 0.652 1.594 1 90.12 26 ARG B N 1
ATOM 2415 C CA . ARG B 1 26 ? 18.891 0.875 0.28 1 90.12 26 ARG B CA 1
ATOM 2416 C C . ARG B 1 26 ? 20.172 1.688 0.393 1 90.12 26 ARG B C 1
ATOM 2418 O O . ARG B 1 26 ? 20.75 2.104 -0.619 1 90.12 26 ARG B O 1
ATOM 2425 N N . LYS B 1 27 ? 20.594 1.998 1.612 1 92.25 27 LYS B N 1
ATOM 2426 C CA . LYS B 1 27 ? 21.859 2.662 1.927 1 92.25 27 LYS B CA 1
ATOM 2427 C C . LYS B 1 27 ? 21.922 4.055 1.305 1 92.25 27 LYS B C 1
ATOM 2429 O O . LYS B 1 27 ? 22.953 4.457 0.761 1 92.25 27 LYS B O 1
ATOM 2434 N N . LYS B 1 28 ? 20.828 4.73 1.284 1 95.38 28 LYS B N 1
ATOM 2435 C CA . LYS B 1 28 ? 20.797 6.125 0.845 1 95.38 28 LYS B CA 1
ATOM 2436 C C . LYS B 1 28 ? 21.031 7.074 2.016 1 95.38 28 LYS B C 1
ATOM 2438 O O . LYS B 1 28 ? 20.688 6.762 3.156 1 95.38 28 LYS B O 1
ATOM 2443 N N . LYS B 1 29 ? 21.688 8.125 1.762 1 97.94 29 LYS B N 1
ATOM 2444 C CA . LYS B 1 29 ? 21.734 9.227 2.721 1 97.94 29 LYS B CA 1
ATOM 2445 C C . LYS B 1 29 ? 20.406 9.977 2.773 1 97.94 29 LYS B C 1
ATOM 2447 O O . LYS B 1 29 ? 20.047 10.688 1.831 1 97.94 29 LYS B O 1
ATOM 2452 N N . PHE B 1 30 ? 19.703 9.859 3.898 1 98.5 30 PHE B N 1
ATOM 2453 C CA . PHE B 1 30 ? 18.375 10.469 3.93 1 98.5 30 PHE B CA 1
ATOM 2454 C C . PHE B 1 30 ? 18.172 11.258 5.219 1 98.5 30 PHE B C 1
ATOM 2456 O O . PHE B 1 30 ? 18.938 11.109 6.172 1 98.5 30 PHE B O 1
ATOM 2463 N N . ILE B 1 31 ? 17.156 12.125 5.176 1 98.44 31 ILE B N 1
ATOM 2464 C CA . ILE B 1 31 ? 16.688 12.883 6.332 1 98.44 31 ILE B CA 1
ATOM 2465 C C . ILE B 1 31 ? 15.172 12.828 6.406 1 98.44 31 ILE B C 1
ATOM 2467 O O . ILE B 1 31 ? 14.492 12.914 5.379 1 98.44 31 ILE B O 1
ATOM 2471 N N . ILE B 1 32 ? 14.641 12.562 7.555 1 98.56 32 ILE B N 1
ATOM 2472 C CA . ILE B 1 32 ? 13.195 12.555 7.75 1 98.56 32 ILE B CA 1
ATOM 2473 C C . ILE B 1 32 ? 12.805 13.672 8.711 1 98.56 32 ILE B C 1
ATOM 2475 O O . ILE B 1 32 ? 13.406 13.82 9.781 1 98.56 32 ILE B O 1
ATOM 2479 N N . PHE B 1 33 ? 11.844 14.477 8.227 1 96.19 33 PHE B N 1
ATOM 2480 C CA . PHE B 1 33 ? 11.32 15.562 9.039 1 96.19 33 PHE B CA 1
ATOM 2481 C C . PHE B 1 33 ? 9.961 15.203 9.625 1 96.19 33 PHE B C 1
ATOM 2483 O O . PHE B 1 33 ? 9.117 14.625 8.93 1 96.19 33 PHE B O 1
ATOM 2490 N N . GLY B 1 34 ? 9.75 15.484 10.852 1 92.75 34 GLY B N 1
ATOM 2491 C CA . GLY B 1 34 ? 8.453 15.227 11.461 1 92.75 34 GLY B CA 1
ATOM 2492 C C . GLY B 1 34 ? 8.477 15.32 12.969 1 92.75 34 GLY B C 1
ATOM 2493 O O . GLY B 1 34 ? 9.258 16.078 13.539 1 92.75 34 GLY B O 1
ATOM 2494 N N . ASN B 1 35 ? 7.465 14.648 13.562 1 87.75 35 ASN B N 1
ATOM 2495 C CA . ASN B 1 35 ? 7.309 14.617 15.008 1 87.75 35 ASN B CA 1
ATOM 2496 C C . ASN B 1 35 ? 7.82 13.305 15.602 1 87.75 35 ASN B C 1
ATOM 2498 O O . ASN B 1 35 ? 7.523 12.227 15.078 1 87.75 35 ASN B O 1
ATOM 2502 N N . LYS B 1 36 ? 8.578 13.406 16.688 1 89.06 36 LYS B N 1
ATOM 2503 C CA . LYS B 1 36 ? 9.133 12.219 17.328 1 89.06 36 LYS B CA 1
ATOM 2504 C C . LYS B 1 36 ? 8.023 11.367 17.953 1 89.06 36 LYS B C 1
ATOM 2506 O O . LYS B 1 36 ? 8.188 10.156 18.125 1 89.06 36 LYS B O 1
ATOM 2511 N N . GLU B 1 37 ? 6.926 12.062 18.25 1 84.38 37 GLU B N 1
ATOM 2512 C CA . GLU B 1 37 ? 5.77 11.336 18.766 1 84.38 37 GLU B CA 1
ATOM 2513 C C . GLU B 1 37 ? 4.938 10.75 17.625 1 84.38 37 GLU B C 1
ATOM 2515 O O . GLU B 1 37 ? 3.879 10.164 17.859 1 84.38 37 GLU B O 1
ATOM 2520 N N . LEU B 1 38 ? 5.453 10.883 16.453 1 87.25 38 LEU B N 1
ATOM 2521 C CA . LEU B 1 38 ? 4.836 10.375 15.234 1 87.25 38 LEU B CA 1
ATOM 2522 C C . LEU B 1 38 ? 3.492 11.047 14.984 1 87.25 38 LEU B C 1
ATOM 2524 O O . LEU B 1 38 ? 3.396 12.281 15 1 87.25 38 LEU B O 1
ATOM 2528 N N . THR B 1 39 ? 2.447 10.312 14.609 1 75.19 39 THR B N 1
ATOM 2529 C CA . THR B 1 39 ? 1.169 10.938 14.289 1 75.19 39 THR B CA 1
ATOM 2530 C C . THR B 1 39 ? 0.175 10.758 15.43 1 75.19 39 THR B C 1
ATOM 2532 O O . THR B 1 39 ? 0.098 9.688 16.031 1 75.19 39 THR B O 1
ATOM 2535 N N . ALA B 1 40 ? -0.46 11.812 15.75 1 68.12 40 ALA B N 1
ATOM 2536 C CA . ALA B 1 40 ? -1.451 11.805 16.828 1 68.12 40 ALA B CA 1
ATOM 2537 C C . ALA B 1 40 ? -2.635 10.906 16.469 1 68.12 40 ALA B C 1
ATOM 2539 O O . ALA B 1 40 ? -3.262 10.312 17.344 1 68.12 40 ALA B O 1
ATOM 2540 N N . LYS B 1 41 ? -2.92 10.836 15.227 1 70.31 41 LYS B N 1
ATOM 2541 C CA . LYS B 1 41 ? -4.02 10 14.758 1 70.31 41 LYS B CA 1
ATOM 2542 C C . LYS B 1 41 ? -3.826 8.547 15.18 1 70.31 41 LYS B C 1
ATOM 2544 O O . LYS B 1 41 ? -4.781 7.879 15.578 1 70.31 41 LYS B O 1
ATOM 2549 N N . LEU B 1 42 ? -2.639 8.125 15.141 1 80.38 42 LEU B N 1
ATOM 2550 C CA . LEU B 1 42 ? -2.322 6.742 15.477 1 80.38 42 LEU B CA 1
ATOM 2551 C C . LEU B 1 42 ? -2.455 6.508 16.984 1 80.38 42 LEU B C 1
ATOM 2553 O O . LEU B 1 42 ? -3.141 5.578 17.406 1 80.38 42 LEU B O 1
ATOM 2557 N N . SER B 1 43 ? -1.903 7.383 17.75 1 77.31 43 SER B N 1
ATOM 2558 C CA . SER B 1 43 ? -1.85 7.18 19.203 1 77.31 43 SER B CA 1
ATOM 2559 C C . SER B 1 43 ? -3.24 7.262 19.828 1 77.31 43 SER B C 1
ATOM 2561 O O . SER B 1 43 ? -3.498 6.652 20.859 1 77.31 43 SER B O 1
ATOM 2563 N N . LYS B 1 44 ? -4.133 7.914 19.172 1 71.38 44 LYS B N 1
ATOM 2564 C CA . LYS B 1 44 ? -5.465 8.125 19.719 1 71.38 44 LYS B CA 1
ATOM 2565 C C . LYS B 1 44 ? -6.395 6.965 19.391 1 71.38 44 LYS B C 1
ATOM 2567 O O . LYS B 1 44 ? -7.465 6.828 19.984 1 71.38 44 LYS B O 1
ATOM 2572 N N . ALA B 1 45 ? -5.973 6.137 18.438 1 72.06 45 ALA B N 1
ATOM 2573 C CA . ALA B 1 45 ? -6.805 5.004 18.047 1 72.06 45 ALA B CA 1
ATOM 2574 C C . ALA B 1 45 ? -6.875 3.965 19.156 1 72.06 45 ALA B C 1
ATOM 2576 O O . ALA B 1 45 ? -5.848 3.576 19.719 1 72.06 45 ALA B O 1
ATOM 2577 N N . HIS B 1 46 ? -8.047 3.604 19.547 1 73.56 46 HIS B N 1
ATOM 2578 C CA . HIS B 1 46 ? -8.25 2.68 20.656 1 73.56 46 HIS B CA 1
ATOM 2579 C C . HIS B 1 46 ? -7.785 1.273 20.297 1 73.56 46 HIS B C 1
ATOM 2581 O O . HIS B 1 46 ? -7.102 0.62 21.078 1 73.56 46 HIS B O 1
ATOM 2587 N N . GLU B 1 47 ? -8.281 0.787 19.203 1 84.88 47 GLU B N 1
ATOM 2588 C CA . GLU B 1 47 ? -7.918 -0.549 18.734 1 84.88 47 GLU B CA 1
ATOM 2589 C C . GLU B 1 47 ? -7.809 -0.593 17.203 1 84.88 47 GLU B C 1
ATOM 2591 O O . GLU B 1 47 ? -8.664 -0.056 16.5 1 84.88 47 GLU B O 1
ATOM 2596 N N . ILE B 1 48 ? -6.68 -1.084 16.797 1 84.62 48 ILE B N 1
ATOM 2597 C CA . ILE B 1 48 ? -6.41 -1.18 15.367 1 84.62 48 ILE B CA 1
ATOM 2598 C C . ILE B 1 48 ? -6.32 -2.648 14.961 1 84.62 48 ILE B C 1
ATOM 2600 O O . ILE B 1 48 ? -5.5 -3.398 15.492 1 84.62 48 ILE B O 1
ATOM 2604 N N . ASN B 1 49 ? -7.16 -3.113 14.008 1 88.94 49 ASN B N 1
ATOM 2605 C CA . ASN B 1 49 ? -7.195 -4.516 13.617 1 88.94 49 ASN B CA 1
ATOM 2606 C C . ASN B 1 49 ? -6.965 -4.684 12.117 1 88.94 49 ASN B C 1
ATOM 2608 O O . ASN B 1 49 ? -6.98 -5.805 11.609 1 88.94 49 ASN B O 1
ATOM 2612 N N . ASN B 1 50 ? -6.715 -3.559 11.461 1 92 50 ASN B N 1
ATOM 2613 C CA . ASN B 1 50 ? -6.613 -3.66 10.008 1 92 50 ASN B CA 1
ATOM 2614 C C . ASN B 1 50 ? -5.184 -3.424 9.531 1 92 50 ASN B C 1
ATOM 2616 O O . ASN B 1 50 ? -4.965 -3.096 8.359 1 92 50 ASN B O 1
ATOM 2620 N N . TYR B 1 51 ? -4.293 -3.455 10.461 1 96.44 51 TYR B N 1
ATOM 2621 C CA . TYR B 1 51 ? -2.873 -3.484 10.125 1 96.44 51 TYR B CA 1
ATOM 2622 C C . TYR B 1 51 ? -2.332 -4.91 10.172 1 96.44 51 TYR B C 1
ATOM 2624 O O . TYR B 1 51 ? -2.027 -5.43 11.242 1 96.44 51 TYR B O 1
ATOM 2632 N N . LEU B 1 52 ? -2.176 -5.535 8.992 1 98 52 LEU B N 1
ATOM 2633 C CA . LEU B 1 52 ? -1.831 -6.949 8.906 1 98 52 LEU B CA 1
ATOM 2634 C C . LEU B 1 52 ? -0.611 -7.27 9.758 1 98 52 LEU B C 1
ATOM 2636 O O . LEU B 1 52 ? 0.453 -6.672 9.578 1 98 52 LEU B O 1
ATOM 2640 N N . GLY B 1 53 ? -0.737 -8.172 10.664 1 97.31 53 GLY B N 1
ATOM 2641 C CA . GLY B 1 53 ? 0.324 -8.586 11.57 1 97.31 53 GLY B CA 1
ATOM 2642 C C . GLY B 1 53 ? 0.12 -8.094 12.992 1 97.31 53 GLY B C 1
ATOM 2643 O O . GLY B 1 53 ? 0.757 -8.594 13.922 1 97.31 53 GLY B O 1
ATOM 2644 N N . PHE B 1 54 ? -0.694 -7.07 13.156 1 94.19 54 PHE B N 1
ATOM 2645 C CA . PHE B 1 54 ? -1.038 -6.551 14.477 1 94.19 54 PHE B CA 1
ATOM 2646 C C . PHE B 1 54 ? -2.516 -6.773 14.781 1 94.19 54 PHE B C 1
ATOM 2648 O O . PHE B 1 54 ? -3.383 -6.266 14.062 1 94.19 54 PHE B O 1
ATOM 2655 N N . TYR B 1 55 ? -2.82 -7.488 15.703 1 90.19 55 TYR B N 1
ATOM 2656 C CA . TYR B 1 55 ? -4.203 -7.73 16.094 1 90.19 55 TYR B CA 1
ATOM 2657 C C . TYR B 1 55 ? -4.461 -7.238 17.516 1 90.19 55 TYR B C 1
ATOM 2659 O O . TYR B 1 55 ? -3.682 -7.523 18.438 1 90.19 55 TYR B O 1
ATOM 2667 N N . LYS B 1 56 ? -5.555 -6.5 17.703 1 87.94 56 LYS B N 1
ATOM 2668 C CA . LYS B 1 56 ? -6.047 -6.039 19 1 87.94 56 LYS B CA 1
ATOM 2669 C C . LYS B 1 56 ? -5.023 -5.145 19.688 1 87.94 56 LYS B C 1
ATOM 2671 O O . LYS B 1 56 ? -4.824 -5.246 20.906 1 87.94 56 LYS B O 1
ATOM 2676 N N . LYS B 1 57 ? -4.332 -4.441 18.906 1 91.25 57 LYS B N 1
ATOM 2677 C CA . LYS B 1 57 ? -3.393 -3.477 19.469 1 91.25 57 LYS B CA 1
ATOM 2678 C C . LYS B 1 57 ? -3.986 -2.07 19.469 1 91.25 57 LYS B C 1
ATOM 2680 O O . LYS B 1 57 ? -4.691 -1.686 18.531 1 91.25 57 LYS B O 1
ATOM 2685 N N . SER B 1 58 ? -3.654 -1.364 20.5 1 87.75 58 SER B N 1
ATOM 2686 C CA . SER B 1 58 ? -4.012 0.05 20.531 1 87.75 58 SER B CA 1
ATOM 2687 C C . SER B 1 58 ? -3.111 0.87 19.609 1 87.75 58 SER B C 1
ATOM 2689 O O . SER B 1 58 ? -2.037 0.412 19.219 1 87.75 58 SER B O 1
ATOM 2691 N N . GLY B 1 59 ? -3.605 2.031 19.281 1 87.5 59 GLY B N 1
ATOM 2692 C CA . GLY B 1 59 ? -2.766 2.938 18.516 1 87.5 59 GLY B CA 1
ATOM 2693 C C . GLY B 1 59 ? -1.429 3.215 19.172 1 87.5 59 GLY B C 1
ATOM 2694 O O . GLY B 1 59 ? -0.399 3.283 18.5 1 87.5 59 GLY B O 1
ATOM 2695 N N . LYS B 1 60 ? -1.466 3.309 20.438 1 89 60 LYS B N 1
ATOM 2696 C CA . LYS B 1 60 ? -0.253 3.572 21.203 1 89 60 LYS B CA 1
ATOM 2697 C C . LYS B 1 60 ? 0.723 2.402 21.109 1 89 60 LYS B C 1
ATOM 2699 O O . LYS B 1 60 ? 1.934 2.605 21.016 1 89 60 LYS B O 1
ATOM 2704 N N . GLU B 1 61 ? 0.223 1.223 21.219 1 94.06 61 GLU B N 1
ATOM 2705 C CA . GLU B 1 61 ? 1.066 0.036 21.109 1 94.06 61 GLU B CA 1
ATOM 2706 C C . GLU B 1 61 ? 1.717 -0.056 19.734 1 94.06 61 GLU B C 1
ATOM 2708 O O . GLU B 1 61 ? 2.891 -0.417 19.625 1 94.06 61 GLU B O 1
ATOM 2713 N N . ILE B 1 62 ? 0.961 0.239 18.734 1 93.75 62 ILE B N 1
ATOM 2714 C CA . ILE B 1 62 ? 1.499 0.213 17.375 1 93.75 62 ILE B CA 1
ATOM 2715 C C . ILE B 1 62 ? 2.543 1.315 17.219 1 93.75 62 ILE B C 1
ATOM 2717 O O . ILE B 1 62 ? 3.602 1.096 16.609 1 93.75 62 ILE B O 1
ATOM 2721 N N . GLN B 1 63 ? 2.24 2.434 17.75 1 93.81 63 GLN B N 1
ATOM 2722 C CA . GLN B 1 63 ? 3.203 3.527 17.75 1 93.81 63 GLN B CA 1
ATOM 2723 C C . GLN B 1 63 ? 4.527 3.1 18.375 1 93.81 63 GLN B C 1
ATOM 2725 O O . GLN B 1 63 ? 5.598 3.445 17.875 1 93.81 63 GLN B O 1
ATOM 2730 N N . GLU B 1 64 ? 4.438 2.406 19.438 1 95.94 64 GLU B N 1
ATOM 2731 C CA . GLU B 1 64 ? 5.629 1.911 20.125 1 95.94 64 GLU B CA 1
ATOM 2732 C C . GLU B 1 64 ? 6.406 0.939 19.25 1 95.94 64 GLU B C 1
ATOM 2734 O O . GLU B 1 64 ? 7.641 0.965 19.219 1 95.94 64 GLU B O 1
ATOM 2739 N N . GLU B 1 65 ? 5.703 0.046 18.562 1 96.62 65 GLU B N 1
ATOM 2740 C CA . GLU B 1 65 ? 6.363 -0.859 17.625 1 96.62 65 GLU B CA 1
ATOM 2741 C C . GLU B 1 65 ? 7.105 -0.086 16.547 1 96.62 65 GLU B C 1
ATOM 2743 O O . GLU B 1 65 ? 8.219 -0.454 16.172 1 96.62 65 GLU B O 1
ATOM 2748 N N . PHE B 1 66 ? 6.453 0.959 16.047 1 97.75 66 PHE B N 1
ATOM 2749 C CA . PHE B 1 66 ? 7.078 1.789 15.016 1 97.75 66 PHE B CA 1
ATOM 2750 C C . PHE B 1 66 ? 8.344 2.449 15.555 1 97.75 66 PHE B C 1
ATOM 2752 O O . PHE B 1 66 ? 9.391 2.418 14.906 1 97.75 66 PHE B O 1
ATOM 2759 N N . ASN B 1 67 ? 8.227 3 16.734 1 96.69 67 ASN B N 1
ATOM 2760 C CA . ASN B 1 67 ? 9.359 3.666 17.359 1 96.69 67 ASN B CA 1
ATOM 2761 C C . ASN B 1 67 ? 10.516 2.699 17.609 1 96.69 67 ASN B C 1
ATOM 2763 O O . ASN B 1 67 ? 11.68 3.039 17.359 1 96.69 67 ASN B O 1
ATOM 2767 N N . ASN B 1 68 ? 10.188 1.575 18.109 1 97.19 68 ASN B N 1
ATOM 2768 C CA . ASN B 1 68 ? 11.203 0.556 18.344 1 97.19 68 ASN B CA 1
ATOM 2769 C C . ASN B 1 68 ? 11.906 0.173 17.031 1 97.19 68 ASN B C 1
ATOM 2771 O O . ASN B 1 68 ? 13.125 -0.034 17.016 1 97.19 68 ASN B O 1
ATOM 2775 N N . HIS B 1 69 ? 11.148 0.018 15.977 1 97.31 69 HIS B N 1
ATOM 2776 C CA . HIS B 1 69 ? 11.703 -0.295 14.664 1 97.31 69 HIS B CA 1
ATOM 2777 C C . HIS B 1 69 ? 12.711 0.765 14.227 1 97.31 69 HIS B C 1
ATOM 2779 O O . HIS B 1 69 ? 13.805 0.434 13.773 1 97.31 69 HIS B O 1
ATOM 2785 N N . LEU B 1 70 ? 12.344 2.025 14.344 1 97.62 70 LEU B N 1
ATOM 2786 C CA . LEU B 1 70 ? 13.234 3.127 13.992 1 97.62 70 LEU B CA 1
ATOM 2787 C C . LEU B 1 70 ? 14.516 3.068 14.82 1 97.62 70 LEU B C 1
ATOM 2789 O O . LEU B 1 70 ? 15.617 3.191 14.273 1 97.62 70 LEU B O 1
ATOM 2793 N N . LYS B 1 71 ? 14.352 2.893 16.094 1 97.31 71 LYS B N 1
ATOM 2794 C CA . LYS B 1 71 ? 15.484 2.842 17.016 1 97.31 71 LYS B CA 1
ATOM 2795 C C . LYS B 1 71 ? 16.453 1.726 16.641 1 97.31 71 LYS B C 1
ATOM 2797 O O . LYS B 1 71 ? 17.672 1.944 16.562 1 97.31 71 LYS B O 1
ATOM 2802 N N . GLU B 1 72 ? 15.938 0.599 16.391 1 95.75 72 GLU B N 1
ATOM 2803 C CA . GLU B 1 72 ? 16.766 -0.559 16.078 1 95.75 72 GLU B CA 1
ATOM 2804 C C . GLU B 1 72 ? 17.516 -0.35 14.758 1 95.75 72 GLU B C 1
ATOM 2806 O O . GLU B 1 72 ? 18.609 -0.87 14.57 1 95.75 72 GLU B O 1
ATOM 2811 N N . MET B 1 73 ? 16.938 0.434 13.891 1 95.75 73 MET B N 1
ATOM 2812 C CA . MET B 1 73 ? 17.562 0.684 12.594 1 95.75 73 MET B CA 1
ATOM 2813 C C . MET B 1 73 ? 18.406 1.953 12.633 1 95.75 73 MET B C 1
ATOM 2815 O O . MET B 1 73 ? 18.953 2.379 11.609 1 95.75 73 MET B O 1
ATOM 2819 N N . ASP B 1 74 ? 18.484 2.613 13.773 1 97 74 ASP B N 1
ATOM 2820 C CA . ASP B 1 74 ? 19.266 3.834 13.984 1 97 74 ASP B CA 1
ATOM 2821 C C . ASP B 1 74 ? 18.75 4.965 13.094 1 97 74 ASP B C 1
ATOM 2823 O O . ASP B 1 74 ? 19.547 5.609 12.391 1 97 74 ASP B O 1
ATOM 2827 N N . ILE B 1 75 ? 17.438 5.113 13.07 1 97.69 75 ILE B N 1
ATOM 2828 C CA . ILE B 1 75 ? 16.797 6.199 12.328 1 97.69 75 ILE B CA 1
ATOM 2829 C C . ILE B 1 75 ? 16.281 7.258 13.297 1 97.69 75 ILE B C 1
ATOM 2831 O O . ILE B 1 75 ? 15.578 6.938 14.258 1 97.69 75 ILE B O 1
ATOM 2835 N N . SER B 1 76 ? 16.656 8.477 13.055 1 97.75 76 SER B N 1
ATOM 2836 C CA . SER B 1 76 ? 16.219 9.586 13.891 1 97.75 76 SER B CA 1
ATOM 2837 C C . SER B 1 76 ? 15.352 10.562 13.094 1 97.75 76 SER B C 1
ATOM 2839 O O . SER B 1 76 ? 15.648 10.852 11.93 1 97.75 76 SER B O 1
ATOM 2841 N N . ILE B 1 77 ? 14.383 11.094 13.742 1 97.69 77 ILE B N 1
ATOM 2842 C CA . ILE B 1 77 ? 13.492 12.07 13.133 1 97.69 77 ILE B CA 1
ATOM 2843 C C . ILE B 1 77 ? 13.977 13.484 13.438 1 97.69 77 ILE B C 1
ATOM 2845 O O . ILE B 1 77 ? 14.305 13.797 14.586 1 97.69 77 ILE B O 1
ATOM 2849 N N . THR B 1 78 ? 14.125 14.25 12.422 1 96.5 78 THR B N 1
ATOM 2850 C CA . THR B 1 78 ? 14.461 15.664 12.586 1 96.5 78 THR B CA 1
ATOM 2851 C C . THR B 1 78 ? 13.203 16.484 12.859 1 96.5 78 THR B C 1
ATOM 2853 O O . THR B 1 78 ? 12.328 16.594 11.992 1 96.5 78 THR B O 1
ATOM 2856 N N . GLU B 1 79 ? 13.133 17.078 14.039 1 92.25 79 GLU B N 1
ATOM 2857 C CA . GLU B 1 79 ? 11.945 17.828 14.43 1 92.25 79 GLU B CA 1
ATOM 2858 C C . GLU B 1 79 ? 12.016 19.266 13.922 1 92.25 79 GLU B C 1
ATOM 2860 O O . GLU B 1 79 ? 12.133 20.203 14.719 1 92.25 79 GLU B O 1
ATOM 2865 N N . GLU B 1 80 ? 11.906 19.422 12.688 1 86.56 80 GLU B N 1
ATOM 2866 C CA . GLU B 1 80 ? 11.797 20.703 11.984 1 86.56 80 GLU B CA 1
ATOM 2867 C C . GLU B 1 80 ? 10.648 20.688 10.984 1 86.56 80 GLU B C 1
ATOM 2869 O O . GLU B 1 80 ? 10.383 19.656 10.344 1 86.56 80 GLU B O 1
ATOM 2874 N N . LYS B 1 81 ? 9.969 21.766 10.953 1 83.06 81 LYS B N 1
ATOM 2875 C CA . LYS B 1 81 ? 8.844 21.891 10.031 1 83.06 81 LYS B CA 1
ATOM 2876 C C . LYS B 1 81 ? 9.266 22.562 8.734 1 83.06 81 LYS B C 1
ATOM 2878 O O . LYS B 1 81 ? 9.625 23.75 8.734 1 83.06 81 LYS B O 1
ATOM 2883 N N . ILE B 1 82 ? 9.203 21.828 7.621 1 88.69 82 ILE B N 1
ATOM 2884 C CA . ILE B 1 82 ? 9.578 22.375 6.324 1 88.69 82 ILE B CA 1
ATOM 2885 C C . ILE B 1 82 ? 8.477 23.328 5.832 1 88.69 82 ILE B C 1
ATOM 2887 O O . ILE B 1 82 ? 7.305 22.953 5.781 1 88.69 82 ILE B O 1
ATOM 2891 N N . ASN B 1 83 ? 8.906 24.531 5.422 1 80.25 83 ASN B N 1
ATOM 2892 C CA . ASN B 1 83 ? 7.941 25.547 5.023 1 80.25 83 ASN B CA 1
ATOM 2893 C C . ASN B 1 83 ? 7.742 25.562 3.51 1 80.25 83 ASN B C 1
ATOM 2895 O O . ASN B 1 83 ? 6.656 25.891 3.027 1 80.25 83 ASN B O 1
ATOM 2899 N N . ASN B 1 84 ? 8.852 25.344 2.863 1 87.44 84 ASN B N 1
ATOM 2900 C CA . ASN B 1 84 ? 8.82 25.406 1.406 1 87.44 84 ASN B CA 1
ATOM 2901 C C . ASN B 1 84 ? 9.852 24.453 0.793 1 87.44 84 ASN B C 1
ATOM 2903 O O . ASN B 1 84 ? 10.93 24.25 1.359 1 87.44 84 ASN B O 1
ATOM 2907 N N . ILE B 1 85 ? 9.43 23.891 -0.276 1 94.75 85 ILE B N 1
ATOM 2908 C CA . ILE B 1 85 ? 10.328 23.062 -1.063 1 94.75 85 ILE B CA 1
ATOM 2909 C C . ILE B 1 85 ? 10.398 23.578 -2.496 1 94.75 85 ILE B C 1
ATOM 2911 O O . ILE B 1 85 ? 9.375 23.703 -3.17 1 94.75 85 ILE B O 1
ATOM 2915 N N . TYR B 1 86 ? 11.594 23.891 -2.939 1 94.38 86 TYR B N 1
ATOM 2916 C CA . TYR B 1 86 ? 11.789 24.422 -4.281 1 94.38 86 TYR B CA 1
ATOM 2917 C C . TYR B 1 86 ? 12.492 23.422 -5.176 1 94.38 86 TYR B C 1
ATOM 2919 O O . TYR B 1 86 ? 13.516 22.844 -4.789 1 94.38 86 TYR B O 1
ATOM 2927 N N . ALA B 1 87 ? 11.883 23.156 -6.301 1 94.75 87 ALA B N 1
ATOM 2928 C CA . ALA B 1 87 ? 12.562 22.375 -7.32 1 94.75 87 ALA B CA 1
ATOM 2929 C C . ALA B 1 87 ? 13.656 23.188 -8.008 1 94.75 87 ALA B C 1
ATOM 2931 O O . ALA B 1 87 ? 13.375 24.203 -8.633 1 94.75 87 ALA B O 1
ATOM 2932 N N . MET B 1 88 ? 14.914 22.719 -7.914 1 92.88 88 MET B N 1
ATOM 2933 C CA . MET B 1 88 ? 16.062 23.453 -8.43 1 92.88 88 MET B CA 1
ATOM 2934 C C . MET B 1 88 ? 16.641 22.766 -9.656 1 92.88 88 MET B C 1
ATOM 2936 O O . MET B 1 88 ? 17.812 22.969 -9.984 1 92.88 88 MET B O 1
ATOM 2940 N N . GLY B 1 89 ? 15.891 21.891 -10.297 1 88.94 89 GLY B N 1
ATOM 2941 C CA . GLY B 1 89 ? 16.359 21.125 -11.438 1 88.94 89 GLY B CA 1
ATOM 2942 C C . GLY B 1 89 ? 16.781 19.703 -11.062 1 88.94 89 GLY B C 1
ATOM 2943 O O . GLY B 1 89 ? 15.953 18.781 -11.07 1 88.94 89 GLY B O 1
ATOM 2944 N N . GLU B 1 90 ? 18.062 19.641 -10.539 1 89.31 90 GLU B N 1
ATOM 2945 C CA . GLU B 1 90 ? 18.562 18.297 -10.242 1 89.31 90 GLU B CA 1
ATOM 2946 C C . GLU B 1 90 ? 18.5 18 -8.742 1 89.31 90 GLU B C 1
ATOM 2948 O O . GLU B 1 90 ? 18.953 16.953 -8.297 1 89.31 90 GLU B O 1
ATOM 2953 N N . TYR B 1 91 ? 18.047 18.969 -8.055 1 95.94 91 TYR B N 1
ATOM 2954 C CA . TYR B 1 91 ? 17.891 18.781 -6.617 1 95.94 91 TYR B CA 1
ATOM 2955 C C . TYR B 1 91 ? 16.781 19.688 -6.062 1 95.94 91 TYR B C 1
ATOM 2957 O O . TYR B 1 91 ? 16.156 20.422 -6.812 1 95.94 91 TYR B O 1
ATOM 2965 N N . PHE B 1 92 ? 16.5 19.562 -4.766 1 97.75 92 PHE B N 1
ATOM 2966 C CA . PHE B 1 92 ? 15.477 20.359 -4.09 1 97.75 92 PHE B CA 1
ATOM 2967 C C . PHE B 1 92 ? 16.078 21.141 -2.934 1 97.75 92 PHE B C 1
ATOM 2969 O O . PHE B 1 92 ? 16.938 20.625 -2.205 1 97.75 92 PHE B O 1
ATOM 2976 N N . GLY B 1 93 ? 15.703 22.391 -2.852 1 96.94 93 GLY B N 1
ATOM 2977 C CA . GLY B 1 93 ? 15.953 23.172 -1.649 1 96.94 93 GLY B CA 1
ATOM 2978 C C . GLY B 1 93 ? 14.789 23.156 -0.682 1 96.94 93 GLY B C 1
ATOM 2979 O O . GLY B 1 93 ? 13.664 23.484 -1.062 1 96.94 93 GLY B O 1
ATOM 2980 N N . LEU B 1 94 ? 15.031 22.672 0.526 1 96.12 94 LEU B N 1
ATOM 2981 C CA . LEU B 1 94 ? 14.016 22.656 1.576 1 96.12 94 LEU B CA 1
ATOM 2982 C C . LEU B 1 94 ? 14.258 23.766 2.592 1 96.12 94 LEU B C 1
ATOM 2984 O O . LEU B 1 94 ? 15.297 23.781 3.258 1 96.12 94 LEU B O 1
ATOM 2988 N N . MET B 1 95 ? 13.289 24.578 2.689 1 90.19 95 MET B N 1
ATOM 2989 C CA . MET B 1 95 ? 13.453 25.75 3.543 1 90.19 95 MET B CA 1
ATOM 2990 C C . MET B 1 95 ? 12.805 25.531 4.906 1 90.19 95 MET B C 1
ATOM 2992 O O . MET B 1 95 ? 11.664 25.078 4.988 1 90.19 95 MET B O 1
ATOM 2996 N N . VAL B 1 96 ? 13.617 25.766 5.934 1 86.31 96 VAL B N 1
ATOM 2997 C CA . VAL B 1 96 ? 13.133 25.812 7.309 1 86.31 96 VAL B CA 1
ATOM 2998 C C . VAL B 1 96 ? 13.641 27.078 7.996 1 86.31 96 VAL B C 1
ATOM 3000 O O . VAL B 1 96 ? 14.82 27.188 8.32 1 86.31 96 VAL B O 1
ATOM 3003 N N . ASN B 1 97 ? 12.758 28.031 8.242 1 75.19 97 ASN B N 1
ATOM 3004 C CA . ASN B 1 97 ? 13.172 29.297 8.844 1 75.19 97 ASN B CA 1
ATOM 3005 C C . ASN B 1 97 ? 14.383 29.891 8.125 1 75.19 97 ASN B C 1
ATOM 3007 O O . ASN B 1 97 ? 14.312 30.188 6.926 1 75.19 97 ASN B O 1
ATOM 3011 N N . GLU B 1 98 ? 15.516 29.938 8.828 1 77.06 98 GLU B N 1
ATOM 3012 C CA . GLU B 1 98 ? 16.703 30.531 8.219 1 77.06 98 GLU B CA 1
ATOM 3013 C C . GLU B 1 98 ? 17.703 29.469 7.785 1 77.06 98 GLU B C 1
ATOM 3015 O O . GLU B 1 98 ? 18.844 29.781 7.426 1 77.06 98 GLU B O 1
ATOM 3020 N N . LYS B 1 99 ? 17.188 28.234 7.832 1 87.19 99 LYS B N 1
ATOM 3021 C CA . LYS B 1 99 ? 18 27.094 7.426 1 87.19 99 LYS B CA 1
ATOM 3022 C C . LYS B 1 99 ? 17.484 26.484 6.129 1 87.19 99 LYS B C 1
ATOM 3024 O O . LYS B 1 99 ? 16.297 26.578 5.82 1 87.19 99 LYS B O 1
ATOM 3029 N N . MET B 1 100 ? 18.484 26.031 5.328 1 91.94 100 MET B N 1
ATOM 3030 C CA . MET B 1 100 ? 18.141 25.359 4.074 1 91.94 100 MET B CA 1
ATOM 3031 C C . MET B 1 100 ? 18.797 24 3.982 1 91.94 100 MET B C 1
ATOM 3033 O O . MET B 1 100 ? 19.984 23.844 4.285 1 91.94 100 MET B O 1
ATOM 3037 N N . TYR B 1 101 ? 18.016 22.953 3.688 1 96.25 101 TYR B N 1
ATOM 3038 C CA . TYR B 1 101 ? 18.516 21.625 3.359 1 96.25 101 TYR B CA 1
ATOM 3039 C C . TYR B 1 101 ? 18.469 21.391 1.856 1 96.25 101 TYR B C 1
ATOM 3041 O O . TYR B 1 101 ? 17.703 22.031 1.138 1 96.25 101 TYR B O 1
ATOM 3049 N N . GLU B 1 102 ? 19.312 20.531 1.393 1 97.31 102 GLU B N 1
ATOM 3050 C CA . GLU B 1 102 ? 19.281 20.094 -0.004 1 97.31 102 GLU B CA 1
ATOM 3051 C C . GLU B 1 102 ? 19.125 18.594 -0.118 1 97.31 102 GLU B C 1
ATOM 3053 O O . GLU B 1 102 ? 19.688 17.828 0.677 1 97.31 102 GLU B O 1
ATOM 3058 N N . ALA B 1 103 ? 18.312 18.188 -1.069 1 98.19 103 ALA B N 1
ATOM 3059 C CA . ALA B 1 103 ? 18.141 16.75 -1.33 1 98.19 103 ALA B CA 1
ATOM 3060 C C . ALA B 1 103 ? 17.953 16.484 -2.82 1 98.19 103 ALA B C 1
ATOM 3062 O O . ALA B 1 103 ? 17.344 17.297 -3.529 1 98.19 103 ALA B O 1
ATOM 3063 N N . THR B 1 104 ? 18.438 15.398 -3.289 1 98.06 104 THR B N 1
ATOM 3064 C CA . THR B 1 104 ? 18.312 15.008 -4.688 1 98.06 104 THR B CA 1
ATOM 3065 C C . THR B 1 104 ? 16.859 14.641 -5.008 1 98.06 104 THR B C 1
ATOM 3067 O O . THR B 1 104 ? 16.375 14.891 -6.113 1 98.06 104 THR B O 1
ATOM 3070 N N . SER B 1 105 ? 16.172 14.07 -4.09 1 98.44 105 SER B N 1
ATOM 3071 C CA . SER B 1 105 ? 14.766 13.703 -4.223 1 98.44 105 SER B CA 1
ATOM 3072 C C . SER B 1 105 ? 13.992 13.984 -2.939 1 98.44 105 SER B C 1
ATOM 3074 O O . SER B 1 105 ? 14.586 14.188 -1.883 1 98.44 105 SER B O 1
ATOM 3076 N N . VAL B 1 106 ? 12.695 14.086 -3.066 1 98.69 106 VAL B N 1
ATOM 3077 C CA . VAL B 1 106 ? 11.836 14.383 -1.927 1 98.69 106 VAL B CA 1
ATOM 3078 C C . VAL B 1 106 ? 10.641 13.43 -1.921 1 98.69 106 VAL B C 1
ATOM 3080 O O . VAL B 1 106 ? 10.125 13.062 -2.98 1 98.69 106 VAL B O 1
ATOM 3083 N N . ILE B 1 107 ? 10.258 12.969 -0.776 1 98.81 107 ILE B N 1
ATOM 3084 C CA . ILE B 1 107 ? 9.023 12.227 -0.562 1 98.81 107 ILE B CA 1
ATOM 3085 C C . ILE B 1 107 ? 8.086 13.016 0.346 1 98.81 107 ILE B C 1
ATOM 3087 O O . ILE B 1 107 ? 8.414 13.289 1.502 1 98.81 107 ILE B O 1
ATOM 3091 N N . LEU B 1 108 ? 6.996 13.375 -0.198 1 98.19 108 LEU B N 1
ATOM 3092 C CA . LEU B 1 108 ? 5.977 14.086 0.568 1 98.19 108 LEU B CA 1
ATOM 3093 C C . LEU B 1 108 ? 5.031 13.102 1.25 1 98.19 108 LEU B C 1
ATOM 3095 O O . LEU B 1 108 ? 4.297 12.375 0.579 1 98.19 108 LEU B O 1
ATOM 3099 N N . ALA B 1 109 ? 5.031 13.016 2.537 1 97.25 109 ALA B N 1
ATOM 3100 C CA . ALA B 1 109 ? 4.191 12.164 3.375 1 97.25 109 ALA B CA 1
ATOM 3101 C C . ALA B 1 109 ? 3.562 12.953 4.516 1 97.25 109 ALA B C 1
ATOM 3103 O O . ALA B 1 109 ? 3.615 12.539 5.676 1 97.25 109 ALA B O 1
ATOM 3104 N N . THR B 1 110 ? 2.871 14.008 4.184 1 92.94 110 THR B N 1
ATOM 3105 C CA . THR B 1 110 ? 2.479 15.016 5.164 1 92.94 110 THR B CA 1
ATOM 3106 C C . THR B 1 110 ? 1.076 14.742 5.695 1 92.94 110 THR B C 1
ATOM 3108 O O . THR B 1 110 ? 0.608 15.414 6.613 1 92.94 110 THR B O 1
ATOM 3111 N N . GLY B 1 111 ? 0.417 13.695 5.164 1 89.94 111 GLY B N 1
ATOM 3112 C CA . GLY B 1 111 ? -0.944 13.422 5.594 1 89.94 111 GLY B CA 1
ATOM 3113 C C . GLY B 1 111 ? -1.946 14.445 5.094 1 89.94 111 GLY B C 1
ATOM 3114 O O . GLY B 1 111 ? -1.604 15.312 4.285 1 89.94 111 GLY B O 1
ATOM 3115 N N . VAL B 1 112 ? -3.256 14.086 5.328 1 75.44 112 VAL B N 1
ATOM 3116 C CA . VAL B 1 112 ? -4.305 14.969 4.824 1 75.44 112 VAL B CA 1
ATOM 3117 C C . VAL B 1 112 ? -4.398 16.203 5.703 1 75.44 112 VAL B C 1
ATOM 3119 O O . VAL B 1 112 ? -4.16 16.141 6.914 1 75.44 112 VAL B O 1
ATOM 3122 N N . GLN B 1 113 ? -4.371 17.234 4.953 1 61.69 113 GLN B N 1
ATOM 3123 C CA . GLN B 1 113 ? -4.617 18.516 5.625 1 61.69 113 GLN B CA 1
ATOM 3124 C C . GLN B 1 113 ? -6.078 18.641 6.047 1 61.69 113 GLN B C 1
ATOM 3126 O O . GLN B 1 113 ? -6.984 18.422 5.238 1 61.69 113 GLN B O 1
ATOM 3131 N N . HIS B 1 114 ? -6.238 18.547 7.422 1 55.22 114 HIS B N 1
ATOM 3132 C CA . HIS B 1 114 ? -7.617 18.703 7.875 1 55.22 114 HIS B CA 1
ATOM 3133 C C . HIS B 1 114 ? -8.047 20.172 7.816 1 55.22 114 HIS B C 1
ATOM 3135 O O . HIS B 1 114 ? -7.285 21.062 8.18 1 55.22 114 HIS B O 1
ATOM 3141 N N . GLY B 1 115 ? -9.102 20.453 6.977 1 57.72 115 GLY B N 1
ATOM 3142 C CA . GLY B 1 115 ? -9.891 21.672 7.078 1 57.72 115 GLY B CA 1
ATOM 3143 C C . GLY B 1 115 ? -9.984 22.438 5.773 1 57.72 115 GLY B C 1
ATOM 3144 O O . GLY B 1 115 ? -9.102 22.328 4.918 1 57.72 115 GLY B O 1
ATOM 3145 N N . LYS B 1 116 ? -11.148 22.562 5.406 1 63.09 116 LYS B N 1
ATOM 3146 C CA . LYS B 1 116 ? -11.43 23.469 4.289 1 63.09 116 LYS B CA 1
ATOM 3147 C C . LYS B 1 116 ? -10.719 24.797 4.461 1 63.09 116 LYS B C 1
ATOM 3149 O O . LYS B 1 116 ? -10.57 25.297 5.582 1 63.09 116 LYS B O 1
ATOM 3154 N N . LEU B 1 117 ? -10.039 25.109 3.381 1 73.62 117 LEU B N 1
ATOM 3155 C CA . LEU B 1 117 ? -9.5 26.469 3.418 1 73.62 117 LEU B CA 1
ATOM 3156 C C . LEU B 1 117 ? -10.602 27.469 3.752 1 73.62 117 LEU B C 1
ATOM 3158 O O . LEU B 1 117 ? -11.734 27.344 3.281 1 73.62 117 LEU B O 1
ATOM 3162 N N . PHE B 1 118 ? -10.312 28.281 4.734 1 85.38 118 PHE B N 1
ATOM 3163 C CA . PHE B 1 118 ? -11.242 29.375 4.992 1 85.38 118 PHE B CA 1
ATOM 3164 C C . PHE B 1 118 ? -11.352 30.297 3.777 1 85.38 118 PHE B C 1
ATOM 3166 O O . PHE B 1 118 ? -10.391 30.438 3.016 1 85.38 118 PHE B O 1
ATOM 3173 N N . ASP B 1 119 ? -12.609 30.781 3.566 1 88.81 119 ASP B N 1
ATOM 3174 C CA . ASP B 1 119 ? -12.727 31.828 2.566 1 88.81 119 ASP B CA 1
ATOM 3175 C C . ASP B 1 119 ? -11.727 32.969 2.836 1 88.81 119 ASP B C 1
ATOM 3177 O O . ASP B 1 119 ? -11.648 33.469 3.955 1 88.81 119 ASP B O 1
ATOM 3181 N N . GLY B 1 120 ? -10.898 33.281 1.867 1 90.06 120 GLY B N 1
ATOM 3182 C CA . GLY B 1 120 ? -9.906 34.312 1.992 1 90.06 120 GLY B CA 1
ATOM 3183 C C . GLY B 1 120 ? -8.523 33.781 2.35 1 90.06 120 GLY B C 1
ATOM 3184 O O . GLY B 1 120 ? -7.531 34.531 2.24 1 90.06 120 GLY B O 1
ATOM 3185 N N . GLU B 1 121 ? -8.445 32.5 2.787 1 86.44 121 GLU B N 1
ATOM 3186 C CA . GLU B 1 121 ? -7.195 31.922 3.275 1 86.44 121 GLU B CA 1
ATOM 3187 C C . GLU B 1 121 ? -6.125 31.938 2.189 1 86.44 121 GLU B C 1
ATOM 3189 O O . GLU B 1 121 ? -5.035 32.469 2.391 1 86.44 121 GLU B O 1
ATOM 3194 N N . GLU B 1 122 ? -6.527 31.5 1.039 1 77.62 122 GLU B N 1
ATOM 3195 C CA . GLU B 1 122 ? -5.57 31.406 -0.059 1 77.62 122 GLU B CA 1
ATOM 3196 C C . GLU B 1 122 ? -5.219 32.781 -0.595 1 77.62 122 GLU B C 1
ATOM 3198 O O . GLU B 1 122 ? -4.051 33.062 -0.864 1 77.62 122 GLU B O 1
ATOM 3203 N N . ARG B 1 123 ? -6.207 33.625 -0.728 1 83.31 123 ARG B N 1
ATOM 3204 C CA . ARG B 1 123 ? -6.051 34.938 -1.306 1 83.31 123 ARG B CA 1
ATOM 3205 C C . ARG B 1 123 ? -5.129 35.812 -0.449 1 83.31 123 ARG B C 1
ATOM 3207 O O . ARG B 1 123 ? -4.367 36.625 -0.975 1 83.31 123 ARG B O 1
ATOM 3214 N N . LEU B 1 124 ? -5.125 35.594 0.792 1 88.94 124 LEU B N 1
ATOM 3215 C CA . LEU B 1 124 ? -4.414 36.469 1.706 1 88.94 124 LEU B CA 1
ATOM 3216 C C . LEU B 1 124 ? -3.18 35.781 2.281 1 88.94 124 LEU B C 1
ATOM 3218 O O . LEU B 1 124 ? -2.559 36.281 3.217 1 88.94 124 LEU B O 1
ATOM 3222 N N . LEU B 1 125 ? -2.963 34.656 1.665 1 80.56 125 LEU B N 1
ATOM 3223 C CA . LEU B 1 125 ? -1.744 33.969 2.078 1 80.56 125 LEU B CA 1
ATOM 3224 C C . LEU B 1 125 ? -0.519 34.844 1.836 1 80.56 125 LEU B C 1
ATOM 3226 O O . LEU B 1 125 ? -0.361 35.406 0.754 1 80.56 125 LEU B O 1
ATOM 3230 N N . GLY B 1 126 ? 0.281 34.969 2.846 1 79.38 126 GLY B N 1
ATOM 3231 C CA . GLY B 1 126 ? 1.448 35.844 2.756 1 79.38 126 GLY B CA 1
ATOM 3232 C C . GLY B 1 126 ? 1.122 37.312 2.945 1 79.38 126 GLY B C 1
ATOM 3233 O O . GLY B 1 126 ? 2.023 38.156 2.988 1 79.38 126 GLY B O 1
ATOM 3234 N N . LYS B 1 127 ? -0.127 37.594 2.963 1 87.88 127 LYS B N 1
ATOM 3235 C CA . LYS B 1 127 ? -0.637 38.938 3.209 1 87.88 127 LYS B CA 1
ATOM 3236 C C . LYS B 1 127 ? -1.389 39 4.535 1 87.88 127 LYS B C 1
ATOM 3238 O O . LYS B 1 127 ? -2.502 39.531 4.598 1 87.88 127 LYS B O 1
ATOM 3243 N N . GLY B 1 128 ? -0.778 38.375 5.492 1 90.44 128 GLY B N 1
ATOM 3244 C CA . GLY B 1 128 ? -1.38 38.344 6.816 1 90.44 128 GLY B CA 1
ATOM 3245 C C . GLY B 1 128 ? -1.801 36.969 7.258 1 90.44 128 GLY B C 1
ATOM 3246 O O . GLY B 1 128 ? -2.035 36.719 8.445 1 90.44 128 GLY B O 1
ATOM 3247 N N . VAL B 1 129 ? -1.96 36.156 6.242 1 89.56 129 VAL B N 1
ATOM 3248 C CA . VAL B 1 129 ? -2.26 34.781 6.559 1 89.56 129 VAL B CA 1
ATOM 3249 C C . VAL B 1 129 ? -0.989 33.938 6.461 1 89.56 129 VAL B C 1
ATOM 3251 O O . VAL B 1 129 ? -0.216 34.062 5.508 1 89.56 129 VAL B O 1
ATOM 3254 N N . GLY B 1 130 ? -0.671 33.219 7.496 1 80.69 130 GLY B N 1
ATOM 3255 C CA . GLY B 1 130 ? 0.481 32.344 7.488 1 80.69 130 GLY B CA 1
ATOM 3256 C C . GLY B 1 130 ? 0.229 31.031 8.211 1 80.69 130 GLY B C 1
ATOM 3257 O O . GLY B 1 130 ? -0.793 30.875 8.883 1 80.69 130 GLY B O 1
ATOM 3258 N N . TYR B 1 131 ? 1.148 30.188 8.023 1 73.69 131 TYR B N 1
ATOM 3259 C CA . TYR B 1 131 ? 1.012 28.859 8.633 1 73.69 131 TYR B CA 1
ATOM 3260 C C . TYR B 1 131 ? 2.107 28.625 9.664 1 73.69 131 TYR B C 1
ATOM 3262 O O . TYR B 1 131 ? 2.094 27.609 10.367 1 73.69 131 TYR B O 1
ATOM 3270 N N . CYS B 1 132 ? 3.006 29.547 9.656 1 67.69 132 CYS B N 1
ATOM 3271 C CA . CYS B 1 132 ? 4.105 29.438 10.609 1 67.69 132 CYS B CA 1
ATOM 3272 C C . CYS B 1 132 ? 4.203 30.703 11.469 1 67.69 132 CYS B C 1
ATOM 3274 O O . CYS B 1 132 ? 4.805 31.688 11.062 1 67.69 132 CYS B O 1
ATOM 3276 N N . ALA B 1 133 ? 3.717 30.656 12.633 1 72.69 133 ALA B N 1
ATOM 3277 C CA . ALA B 1 133 ? 3.65 31.828 13.523 1 72.69 133 ALA B CA 1
ATOM 3278 C C . ALA B 1 133 ? 5.047 32.25 13.969 1 72.69 133 ALA B C 1
ATOM 3280 O O . ALA B 1 133 ? 5.371 33.438 13.961 1 72.69 133 ALA B O 1
ATOM 3281 N N . THR B 1 134 ? 5.785 31.203 14.258 1 68.31 134 THR B N 1
ATOM 3282 C CA . THR B 1 134 ? 7.105 31.516 14.797 1 68.31 134 THR B CA 1
ATOM 3283 C C . THR B 1 134 ? 8.016 32.062 13.703 1 68.31 134 THR B C 1
ATOM 3285 O O . THR B 1 134 ? 8.82 32.969 13.961 1 68.31 134 THR B O 1
ATOM 3288 N N . CYS B 1 135 ? 7.848 31.578 12.5 1 63.53 135 CYS B N 1
ATOM 3289 C CA . CYS B 1 135 ? 8.68 32.031 11.391 1 63.53 135 CYS B CA 1
ATOM 3290 C C . CYS B 1 135 ? 8.406 33.5 11.062 1 63.53 135 CYS B C 1
ATOM 3292 O O . CYS B 1 135 ? 9.328 34.219 10.719 1 63.53 135 CYS B O 1
ATOM 3294 N N . ASP B 1 136 ? 7.191 33.906 11.172 1 72.25 136 ASP B N 1
ATOM 3295 C CA . ASP B 1 136 ? 6.773 35.25 10.758 1 72.25 136 ASP B CA 1
ATOM 3296 C C . ASP B 1 136 ? 6.629 36.188 11.969 1 72.25 136 ASP B C 1
ATOM 3298 O O . ASP B 1 136 ? 6.285 37.344 11.82 1 72.25 136 ASP B O 1
ATOM 3302 N N . ALA B 1 137 ? 6.938 35.625 13.141 1 74.12 137 ALA B N 1
ATOM 3303 C CA . ALA B 1 137 ? 6.672 36.344 14.398 1 74.12 137 ALA B CA 1
ATOM 3304 C C . ALA B 1 137 ? 7.273 37.75 14.383 1 74.12 137 ALA B C 1
ATOM 3306 O O . ALA B 1 137 ? 6.617 38.719 14.773 1 74.12 137 ALA B O 1
ATOM 3307 N N . PRO B 1 138 ? 8.438 37.906 13.883 1 76.75 138 PRO B N 1
ATOM 3308 C CA . PRO B 1 138 ? 9.047 39.25 13.906 1 76.75 138 PRO B CA 1
ATOM 3309 C C . PRO B 1 138 ? 8.242 40.281 13.117 1 76.75 138 PRO B C 1
ATOM 3311 O O . PRO B 1 138 ? 8.273 41.469 13.438 1 76.75 138 PRO B O 1
ATOM 3314 N N . LEU B 1 139 ? 7.57 39.812 12.102 1 84.44 139 LEU B N 1
ATOM 3315 C CA . LEU B 1 139 ? 6.773 40.719 11.25 1 84.44 139 LEU B CA 1
ATOM 3316 C C . LEU B 1 139 ? 5.547 41.219 12 1 84.44 139 LEU B C 1
ATOM 3318 O O . LEU B 1 139 ? 4.871 42.156 11.539 1 84.44 139 LEU B O 1
ATOM 3322 N N . TYR B 1 140 ? 5.344 40.719 13.195 1 88.44 140 TYR B N 1
ATOM 3323 C CA . TYR B 1 140 ? 4.09 41.031 13.859 1 88.44 140 TYR B CA 1
ATOM 3324 C C . TYR B 1 140 ? 4.34 41.656 15.234 1 88.44 140 TYR B C 1
ATOM 3326 O O . TYR B 1 140 ? 3.465 41.625 16.094 1 88.44 140 TYR B O 1
ATOM 3334 N N . LYS B 1 141 ? 5.508 42.156 15.344 1 90.94 141 LYS B N 1
ATOM 3335 C CA . LYS B 1 141 ? 5.801 42.938 16.547 1 90.94 141 LYS B CA 1
ATOM 3336 C C . LYS B 1 141 ? 4.789 44.062 16.719 1 90.94 141 LYS B C 1
ATOM 3338 O O . LYS B 1 141 ? 4.512 44.812 15.781 1 90.94 141 LYS B O 1
ATOM 3343 N N . ASN B 1 142 ? 4.203 44.188 17.938 1 92.62 142 ASN B N 1
ATOM 3344 C CA . ASN B 1 142 ? 3.236 45.219 18.344 1 92.62 142 ASN B CA 1
ATOM 3345 C C . ASN B 1 142 ? 1.971 45.156 17.5 1 92.62 142 ASN B C 1
ATOM 3347 O O . ASN B 1 142 ? 1.312 46.156 17.281 1 92.62 142 ASN B O 1
ATOM 3351 N N . LYS B 1 143 ? 1.698 44.062 16.875 1 95.5 143 LYS B N 1
ATOM 3352 C CA . LYS B 1 143 ? 0.491 43.875 16.078 1 95.5 143 LYS B CA 1
ATOM 3353 C C . LYS B 1 143 ? -0.465 42.906 16.75 1 95.5 143 LYS B C 1
ATOM 3355 O O . LYS B 1 143 ? -0.101 42.25 17.734 1 95.5 143 LYS B O 1
ATOM 3360 N N . VAL B 1 144 ? -1.73 42.938 16.312 1 97.19 144 VAL B N 1
ATOM 3361 C CA . VAL B 1 144 ? -2.738 42 16.781 1 97.19 144 VAL B CA 1
ATOM 3362 C C . VAL B 1 144 ? -2.713 40.719 15.914 1 97.19 144 VAL B C 1
ATOM 3364 O O . VAL B 1 144 ? -2.824 40.812 14.688 1 97.19 144 VAL B O 1
ATOM 3367 N N . VAL B 1 145 ? -2.502 39.562 16.531 1 96.62 145 VAL B N 1
ATOM 3368 C CA . VAL B 1 145 ? -2.389 38.281 15.805 1 96.62 145 VAL B CA 1
ATOM 3369 C C . VAL B 1 145 ? -3.453 37.312 16.297 1 96.62 145 VAL B C 1
ATOM 3371 O O . VAL B 1 145 ? -3.717 37.25 17.5 1 96.62 145 VAL B O 1
ATOM 3374 N N . THR B 1 146 ? -4.09 36.625 15.344 1 97.44 146 THR B N 1
ATOM 3375 C CA . THR B 1 146 ? -5.016 35.562 15.68 1 97.44 146 THR B CA 1
ATOM 3376 C C . THR B 1 146 ? -4.441 34.188 15.266 1 97.44 146 THR B C 1
ATOM 3378 O O . THR B 1 146 ? -3.947 34.031 14.148 1 97.44 146 THR B O 1
ATOM 3381 N N . ILE B 1 147 ? -4.48 33.281 16.156 1 95.06 147 ILE B N 1
ATOM 3382 C CA . ILE B 1 147 ? -3.973 31.938 15.906 1 95.06 147 ILE B CA 1
ATOM 3383 C C . ILE B 1 147 ? -5.125 30.938 15.938 1 95.06 147 ILE B C 1
ATOM 3385 O O . ILE B 1 147 ? -5.859 30.859 16.922 1 95.06 147 ILE B O 1
ATOM 3389 N N . ILE B 1 148 ? -5.332 30.312 14.797 1 93.38 148 ILE B N 1
ATOM 3390 C CA . ILE B 1 148 ? -6.223 29.172 14.727 1 93.38 148 ILE B CA 1
ATOM 3391 C C . ILE B 1 148 ? -5.41 27.875 14.852 1 93.38 148 ILE B C 1
ATOM 3393 O O . ILE B 1 148 ? -4.57 27.578 14 1 93.38 148 ILE B O 1
ATOM 3397 N N . SER B 1 149 ? -5.645 27.172 15.898 1 89.5 149 SER B N 1
ATOM 3398 C CA . SER B 1 149 ? -4.793 26.016 16.156 1 89.5 149 SER B CA 1
ATOM 3399 C C . SER B 1 149 ? -5.605 24.719 16.188 1 89.5 149 SER B C 1
ATOM 3401 O O . SER B 1 149 ? -6.617 24.641 16.891 1 89.5 149 SER B O 1
ATOM 3403 N N . TYR B 1 150 ? -5.16 23.766 15.461 1 81.62 150 TYR B N 1
ATOM 3404 C CA . TYR B 1 150 ? -5.902 22.516 15.383 1 81.62 150 TYR B CA 1
ATOM 3405 C C . TYR B 1 150 ? -5.316 21.469 16.328 1 81.62 150 TYR B C 1
ATOM 3407 O O . TYR B 1 150 ? -5.883 20.391 16.5 1 81.62 150 TYR B O 1
ATOM 3415 N N . ASN B 1 151 ? -4.125 21.812 16.984 1 77.38 151 ASN B N 1
ATOM 3416 C CA . ASN B 1 151 ? -3.473 20.859 17.875 1 77.38 151 ASN B CA 1
ATOM 3417 C C . ASN B 1 151 ? -2.936 21.547 19.125 1 77.38 151 ASN B C 1
ATOM 3419 O O . ASN B 1 151 ? -2.422 22.672 19.062 1 77.38 151 ASN B O 1
ATOM 3423 N N . LYS B 1 152 ? -2.979 20.812 20.203 1 80.69 152 LYS B N 1
ATOM 3424 C CA . LYS B 1 152 ? -2.541 21.359 21.484 1 80.69 152 LYS B CA 1
ATOM 3425 C C . LYS B 1 152 ? -1.043 21.641 21.469 1 80.69 152 LYS B C 1
ATOM 3427 O O . LYS B 1 152 ? -0.592 22.625 22.078 1 80.69 152 LYS B O 1
ATOM 3432 N N . HIS B 1 153 ? -0.393 20.828 20.781 1 74.75 153 HIS B N 1
ATOM 3433 C CA . HIS B 1 153 ? 1.057 20.969 20.828 1 74.75 153 HIS B CA 1
ATOM 3434 C C . HIS B 1 153 ? 1.497 22.281 20.172 1 74.75 153 HIS B C 1
ATOM 3436 O O . HIS B 1 153 ? 2.643 22.703 20.328 1 74.75 153 HIS B O 1
ATOM 3442 N N . GLU B 1 154 ? 0.624 22.938 19.5 1 79.38 154 GLU B N 1
ATOM 3443 C CA . GLU B 1 154 ? 0.934 24.188 18.828 1 79.38 154 GLU B CA 1
ATOM 3444 C C . GLU B 1 154 ? 0.808 25.375 19.781 1 79.38 154 GLU B C 1
ATOM 3446 O O . GLU B 1 154 ? 1.062 26.516 19.406 1 79.38 154 GLU B O 1
ATOM 3451 N N . GLU B 1 155 ? 0.458 25.062 21.016 1 88.94 155 GLU B N 1
ATOM 3452 C CA . GLU B 1 155 ? 0.289 26.125 22.016 1 88.94 155 GLU B CA 1
ATOM 3453 C C . GLU B 1 155 ? 1.6 26.859 22.25 1 88.94 155 GLU B C 1
ATOM 3455 O O . GLU B 1 155 ? 1.597 28.062 22.547 1 88.94 155 GLU B O 1
ATOM 3460 N N . GLU B 1 156 ? 2.617 26.125 22.141 1 83.81 156 GLU B N 1
ATOM 3461 C CA . GLU B 1 156 ? 3.928 26.75 22.328 1 83.81 156 GLU B CA 1
ATOM 3462 C C . GLU B 1 156 ? 4.164 27.859 21.312 1 83.81 156 GLU B C 1
ATOM 3464 O O . GLU B 1 156 ? 4.781 28.875 21.641 1 83.81 156 GLU B O 1
ATOM 3469 N N . GLU B 1 157 ? 3.697 27.703 20.125 1 82.12 157 GLU B N 1
ATOM 3470 C CA . GLU B 1 157 ? 3.814 28.719 19.078 1 82.12 157 GLU B CA 1
ATOM 3471 C C . GLU B 1 157 ? 3.045 29.984 19.453 1 82.12 157 GLU B C 1
ATOM 3473 O O . GLU B 1 157 ? 3.533 31.094 19.25 1 82.12 157 GLU B O 1
ATOM 3478 N N . ALA B 1 158 ? 1.915 29.766 19.984 1 90.38 158 ALA B N 1
ATOM 3479 C CA . ALA B 1 158 ? 1.099 30.891 20.422 1 90.38 158 ALA B CA 1
ATOM 3480 C C . ALA B 1 158 ? 1.793 31.672 21.547 1 90.38 158 ALA B C 1
ATOM 3482 O O . ALA B 1 158 ? 1.822 32.906 21.516 1 90.38 158 ALA B O 1
ATOM 3483 N N . ASN B 1 159 ? 2.357 30.953 22.5 1 90.75 159 ASN B N 1
ATOM 3484 C CA . ASN B 1 159 ? 3.066 31.578 23.625 1 90.75 159 ASN B CA 1
ATOM 3485 C C . ASN B 1 159 ? 4.246 32.406 23.125 1 90.75 159 ASN B C 1
ATOM 3487 O O . ASN B 1 159 ? 4.492 33.5 23.641 1 90.75 159 ASN B O 1
ATOM 3491 N N . PHE B 1 160 ? 4.887 31.938 22.188 1 85.75 160 PHE B N 1
ATOM 3492 C CA . PHE B 1 160 ? 6.02 32.656 21.625 1 85.75 160 PHE B CA 1
ATOM 3493 C C . PHE B 1 160 ? 5.566 33.938 20.953 1 85.75 160 PHE B C 1
ATOM 3495 O O . PHE B 1 160 ? 6.129 35.031 21.203 1 85.75 160 PHE B O 1
ATOM 3502 N N . ILE B 1 161 ? 4.555 33.875 20.141 1 89.62 161 ILE B N 1
ATOM 3503 C CA . ILE B 1 161 ? 4.059 35.031 19.422 1 89.62 161 ILE B CA 1
ATOM 3504 C C . ILE B 1 161 ? 3.588 36.094 20.422 1 89.62 161 ILE B C 1
ATOM 3506 O O . ILE B 1 161 ? 3.727 37.281 20.172 1 89.62 161 ILE B O 1
ATOM 3510 N N . ALA B 1 162 ? 3.072 35.625 21.531 1 93 162 ALA B N 1
ATOM 3511 C CA . ALA B 1 162 ? 2.549 36.5 22.562 1 93 162 ALA B CA 1
ATOM 3512 C C . ALA B 1 162 ? 3.658 37.375 23.141 1 93 162 ALA B C 1
ATOM 3514 O O . ALA B 1 162 ? 3.391 38.469 23.688 1 93 162 ALA B O 1
ATOM 3515 N N . THR B 1 163 ? 4.859 36.906 23.016 1 90.31 163 THR B N 1
ATOM 3516 C CA . THR B 1 163 ? 5.984 37.688 23.531 1 90.31 163 THR B CA 1
ATOM 3517 C C . THR B 1 163 ? 6.332 38.812 22.578 1 90.31 163 THR B C 1
ATOM 3519 O O . THR B 1 163 ? 7.062 39.75 22.938 1 90.31 163 THR B O 1
ATOM 3522 N N . ILE B 1 164 ? 5.832 38.781 21.391 1 89.5 164 ILE B N 1
ATOM 3523 C CA . ILE B 1 164 ? 6.23 39.719 20.344 1 89.5 164 ILE B CA 1
ATOM 3524 C C . ILE B 1 164 ? 5.047 40.594 19.953 1 89.5 164 ILE B C 1
ATOM 3526 O O . ILE B 1 164 ? 5.176 41.812 19.859 1 89.5 164 ILE B O 1
ATOM 3530 N N . ALA B 1 165 ? 3.895 40 19.844 1 93.69 165 ALA B N 1
ATOM 3531 C CA . ALA B 1 165 ? 2.688 40.688 19.375 1 93.69 165 ALA B CA 1
ATOM 3532 C C . ALA B 1 165 ? 2.061 41.531 20.469 1 93.69 165 ALA B C 1
ATOM 3534 O O . ALA B 1 165 ? 2.305 41.312 21.656 1 93.69 165 ALA B O 1
ATOM 3535 N N . SER B 1 166 ? 1.351 42.625 20.078 1 96.25 166 SER B N 1
ATOM 3536 C CA . SER B 1 166 ? 0.649 43.438 21.062 1 96.25 166 SER B CA 1
ATOM 3537 C C . SER B 1 166 ? -0.52 42.688 21.688 1 96.25 166 SER B C 1
ATOM 3539 O O . SER B 1 166 ? -0.841 42.875 22.859 1 96.25 166 SER B O 1
ATOM 3541 N N . LYS B 1 167 ? -1.168 41.906 20.953 1 97.12 167 LYS B N 1
ATOM 3542 C CA . LYS B 1 167 ? -2.314 41.094 21.375 1 97.12 167 LYS B CA 1
ATOM 3543 C C . LYS B 1 167 ? -2.396 39.781 20.578 1 97.12 167 LYS B C 1
ATOM 3545 O O . LYS B 1 167 ? -2.139 39.781 19.375 1 97.12 167 LYS B O 1
ATOM 3550 N N . VAL B 1 168 ? -2.688 38.656 21.234 1 97 168 VAL B N 1
ATOM 3551 C CA . VAL B 1 168 ? -2.869 37.375 20.562 1 97 168 VAL B CA 1
ATOM 3552 C C . VAL B 1 168 ? -4.246 36.812 20.906 1 97 168 VAL B C 1
ATOM 3554 O O . VAL B 1 168 ? -4.609 36.719 22.078 1 97 168 VAL B O 1
ATOM 3557 N N . TYR B 1 169 ? -5.035 36.562 19.859 1 97.75 169 TYR B N 1
ATOM 3558 C CA . TYR B 1 169 ? -6.234 35.75 19.984 1 97.75 169 TYR B CA 1
ATOM 3559 C C . TYR B 1 169 ? -5.938 34.281 19.625 1 97.75 169 TYR B C 1
ATOM 3561 O O . TYR B 1 169 ? -5.254 34.031 18.641 1 97.75 169 TYR B O 1
ATOM 3569 N N . TYR B 1 170 ? -6.375 33.438 20.438 1 97 170 TYR B N 1
ATOM 3570 C CA . TYR B 1 170 ? -6.156 32 20.234 1 97 170 TYR B CA 1
ATOM 3571 C C . TYR B 1 170 ? -7.48 31.25 20.094 1 97 170 TYR B C 1
ATOM 3573 O O . TYR B 1 170 ? -8.336 31.312 20.969 1 97 170 TYR B O 1
ATOM 3581 N N . ILE B 1 171 ? -7.672 30.672 18.922 1 96.06 171 ILE B N 1
ATOM 3582 C CA . ILE B 1 171 ? -8.875 29.906 18.641 1 96.06 171 ILE B CA 1
ATOM 3583 C C . ILE B 1 171 ? -8.531 28.406 18.562 1 96.06 171 ILE B C 1
ATOM 3585 O O . ILE B 1 171 ? -8.102 27.922 17.516 1 96.06 171 ILE B O 1
ATOM 3589 N N . PRO B 1 172 ? -8.758 27.75 19.625 1 94.44 172 PRO B N 1
ATOM 3590 C CA . PRO B 1 172 ? -8.477 26.312 19.609 1 94.44 172 PRO B CA 1
ATOM 3591 C C . PRO B 1 172 ? -9.531 25.516 18.844 1 94.44 172 PRO B C 1
ATOM 3593 O O . PRO B 1 172 ? -10.734 25.688 19.078 1 94.44 172 PRO B O 1
ATOM 3596 N N . MET B 1 173 ? -9.023 24.75 17.938 1 89.31 173 MET B N 1
ATOM 3597 C CA . MET B 1 173 ? -9.906 23.875 17.188 1 89.31 173 MET B CA 1
ATOM 3598 C C . MET B 1 173 ? -9.766 22.422 17.656 1 89.31 173 MET B C 1
ATOM 3600 O O . MET B 1 173 ? -9.922 21.484 16.875 1 89.31 173 MET B O 1
ATOM 3604 N N . TYR B 1 174 ? -9.273 22.266 18.812 1 81.25 174 TYR B N 1
ATOM 3605 C CA . TYR B 1 174 ? -9.148 20.969 19.484 1 81.25 174 TYR B CA 1
ATOM 3606 C C . TYR B 1 174 ? -9.875 20.984 20.828 1 81.25 174 TYR B C 1
ATOM 3608 O O . TYR B 1 174 ? -10.219 22.047 21.344 1 81.25 174 TYR B O 1
ATOM 3616 N N . LYS B 1 175 ? -10.188 19.875 21.453 1 82.56 175 LYS B N 1
ATOM 3617 C CA . LYS B 1 175 ? -11.078 19.75 22.594 1 82.56 175 LYS B CA 1
ATOM 3618 C C . LYS B 1 175 ? -10.305 19.781 23.906 1 8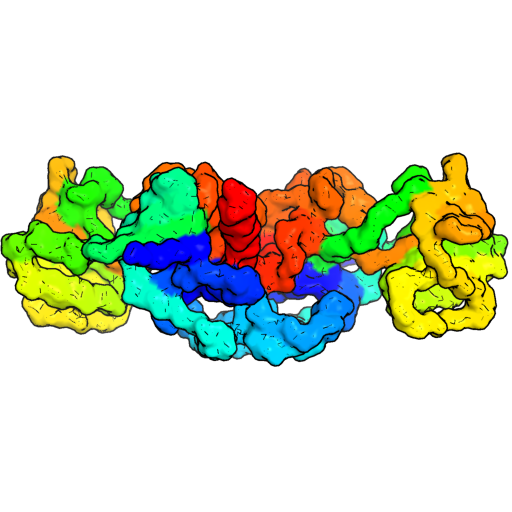2.56 175 LYS B C 1
ATOM 3620 O O . LYS B 1 175 ? -10.859 20.125 24.953 1 82.56 175 LYS B O 1
ATOM 3625 N N . GLU B 1 176 ? -9.031 19.562 23.875 1 86.25 176 GLU B N 1
ATOM 3626 C CA . GLU B 1 176 ? -8.211 19.531 25.078 1 86.25 176 GLU B CA 1
ATOM 3627 C C . GLU B 1 176 ? -8.18 20.891 25.75 1 86.25 176 GLU B C 1
ATOM 3629 O O . GLU B 1 176 ? -8.469 21.906 25.125 1 86.25 176 GLU B O 1
ATOM 3634 N N . GLU B 1 177 ? -7.93 20.828 27.078 1 90.94 177 GLU B N 1
ATOM 3635 C CA . GLU B 1 177 ? -7.812 22.078 27.828 1 90.94 177 GLU B CA 1
ATOM 3636 C C . GLU B 1 177 ? -6.672 22.938 27.281 1 90.94 177 GLU B C 1
ATOM 3638 O O . GLU B 1 177 ? -5.559 22.453 27.094 1 90.94 177 GLU B O 1
ATOM 3643 N N . VAL B 1 178 ? -6.988 24.203 27.016 1 93.44 178 VAL B N 1
ATOM 3644 C CA . VAL B 1 178 ? -6.012 25.141 26.453 1 93.44 178 VAL B CA 1
ATOM 3645 C C . VAL B 1 178 ? -5.137 25.703 27.578 1 93.44 178 VAL B C 1
ATOM 3647 O O . VAL B 1 178 ? -5.645 26.125 28.609 1 93.44 178 VAL B O 1
ATOM 3650 N N . SER B 1 179 ? -3.848 25.531 27.422 1 92.19 179 SER B N 1
ATOM 3651 C CA . SER B 1 179 ? -2.875 26.062 28.375 1 92.19 179 SER B CA 1
ATOM 3652 C C . SER B 1 179 ? -1.916 27.031 27.688 1 92.19 179 SER B C 1
ATOM 3654 O O . SER B 1 179 ? -0.797 26.656 27.328 1 92.19 179 SER B O 1
ATOM 3656 N N . VAL B 1 180 ? -2.365 28.25 27.547 1 93.81 180 VAL B N 1
ATOM 3657 C CA . VAL B 1 180 ? -1.524 29.266 26.922 1 93.81 180 VAL B CA 1
ATOM 3658 C C . VAL B 1 180 ? -1.275 30.406 27.922 1 93.81 180 VAL B C 1
ATOM 3660 O O . VAL B 1 180 ? -1.896 30.453 28.984 1 93.81 180 VAL B O 1
ATOM 3663 N N . ASP B 1 181 ? -0.334 31.234 27.609 1 93.31 181 ASP B N 1
ATOM 3664 C CA . ASP B 1 181 ? 0.011 32.375 28.438 1 93.31 181 ASP B CA 1
ATOM 3665 C C . ASP B 1 181 ? -1.227 33.219 28.75 1 93.31 181 ASP B C 1
ATOM 3667 O O . ASP B 1 181 ? -2.104 33.406 27.906 1 93.31 181 ASP B O 1
ATOM 3671 N N . SER B 1 182 ? -1.318 33.812 30 1 93.88 182 SER B N 1
ATOM 3672 C CA . SER B 1 182 ? -2.475 34.562 30.469 1 93.88 182 SER B CA 1
ATOM 3673 C C . SER B 1 182 ? -2.727 35.781 29.609 1 93.88 182 SER B C 1
ATOM 3675 O O . SER B 1 182 ? -3.84 36.312 29.594 1 93.88 182 SER B O 1
ATOM 3677 N N . SER B 1 183 ? -1.678 36.281 28.922 1 94.88 183 SER B N 1
ATOM 3678 C CA . SER B 1 183 ? -1.813 37.469 28.078 1 94.88 183 SER B CA 1
ATOM 3679 C C . SER B 1 183 ? -2.582 37.125 26.797 1 94.88 183 SER B C 1
ATOM 3681 O O . SER B 1 183 ? -3.012 38.031 26.078 1 94.88 183 SER B O 1
ATOM 3683 N N . ILE B 1 184 ? -2.74 35.844 26.484 1 97.12 184 ILE B N 1
ATOM 3684 C CA . ILE B 1 184 ? -3.406 35.406 25.266 1 97.12 184 ILE B CA 1
ATOM 3685 C C . ILE B 1 184 ? -4.91 35.281 25.516 1 97.12 184 ILE B C 1
ATOM 3687 O O . ILE B 1 184 ? -5.344 34.719 26.516 1 97.12 184 ILE B O 1
ATOM 3691 N N . GLU B 1 185 ? -5.719 35.875 24.75 1 97.5 185 GLU B N 1
ATOM 3692 C CA . GLU B 1 185 ? -7.172 35.75 24.844 1 97.5 185 GLU B CA 1
ATOM 3693 C C . GLU B 1 185 ? -7.688 34.531 24.094 1 97.5 185 GLU B C 1
ATOM 3695 O O . GLU B 1 185 ? -7.539 34.438 22.875 1 97.5 185 GLU B O 1
ATOM 3700 N N . ILE B 1 186 ? -8.258 33.688 24.812 1 97.31 186 ILE B N 1
ATOM 3701 C CA . ILE B 1 186 ? -8.82 32.469 24.234 1 97.31 186 ILE B CA 1
ATOM 3702 C C . ILE B 1 186 ? -10.234 32.75 23.719 1 97.31 186 ILE B C 1
ATOM 3704 O O . ILE B 1 186 ? -11.07 33.281 24.453 1 97.31 186 ILE B O 1
ATOM 3708 N N . ILE B 1 187 ? -10.492 32.438 22.453 1 96.69 187 ILE B N 1
ATOM 3709 C CA . ILE B 1 187 ? -11.797 32.625 21.844 1 96.69 187 ILE B CA 1
ATOM 3710 C C . ILE B 1 187 ? -12.383 31.281 21.453 1 96.69 187 ILE B C 1
ATOM 3712 O O . ILE B 1 187 ? -11.82 30.562 20.625 1 96.69 187 ILE B O 1
ATOM 3716 N N . ASN B 1 188 ? -13.438 30.969 22.078 1 94.94 188 ASN B N 1
ATOM 3717 C CA . ASN B 1 188 ? -14.141 29.719 21.766 1 94.94 188 ASN B CA 1
ATOM 3718 C C . ASN B 1 188 ? -15.258 29.969 20.75 1 94.94 188 ASN B C 1
ATOM 3720 O O . ASN B 1 188 ? -16.406 30.172 21.125 1 94.94 188 ASN B O 1
ATOM 3724 N N . ASP B 1 189 ? -14.938 30.078 19.531 1 95 189 ASP B N 1
ATOM 3725 C CA . ASP B 1 189 ? -15.82 30.312 18.391 1 95 189 ASP B CA 1
ATOM 3726 C C . ASP B 1 189 ? -15.305 29.609 17.141 1 95 189 ASP B C 1
ATOM 3728 O O . ASP B 1 189 ? -14.25 28.969 17.172 1 95 189 ASP B O 1
ATOM 3732 N N . ILE B 1 190 ? -16.125 29.609 16.094 1 93.56 190 ILE B N 1
ATOM 3733 C CA . ILE B 1 190 ? -15.781 28.891 14.875 1 93.56 190 ILE B CA 1
ATOM 3734 C C . ILE B 1 190 ? -15.359 29.875 13.789 1 93.56 190 ILE B C 1
ATOM 3736 O O . ILE B 1 190 ? -16.141 30.75 13.398 1 93.56 190 ILE B O 1
ATOM 3740 N N . PRO B 1 191 ? -14.078 29.75 13.398 1 94.88 191 PRO B N 1
ATOM 3741 C CA . PRO B 1 191 ? -13.672 30.609 12.281 1 94.88 191 PRO B CA 1
ATOM 3742 C C . PRO B 1 191 ? -14.461 30.312 11.008 1 94.88 191 PRO B C 1
ATOM 3744 O O . PRO B 1 191 ? -14.75 29.156 10.703 1 94.88 191 PRO B O 1
ATOM 3747 N N . VAL B 1 192 ? -14.805 31.344 10.273 1 93.69 192 VAL B N 1
ATOM 3748 C CA . VAL B 1 192 ? -15.672 31.188 9.109 1 93.69 192 VAL B CA 1
ATOM 3749 C C . VAL B 1 192 ? -14.977 31.75 7.871 1 93.69 192 VAL B C 1
ATOM 3751 O O . VAL B 1 192 ? -14.906 31.078 6.836 1 93.69 192 VAL B O 1
ATOM 3754 N N . GLU B 1 193 ? -14.523 32.969 8 1 95.75 193 GLU B N 1
ATOM 3755 C CA . GLU B 1 193 ? -13.992 33.688 6.832 1 95.75 193 GLU B CA 1
ATOM 3756 C C . GLU B 1 193 ? -12.883 34.656 7.227 1 95.75 193 GLU B C 1
ATOM 3758 O O . GLU B 1 193 ? -12.953 35.281 8.273 1 95.75 193 GLU B O 1
ATOM 3763 N N . ILE B 1 194 ? -11.891 34.656 6.391 1 96 194 ILE B N 1
ATOM 3764 C CA . ILE B 1 194 ? -10.82 35.625 6.551 1 96 194 ILE B CA 1
ATOM 3765 C C . ILE B 1 194 ? -11.078 36.844 5.652 1 96 194 ILE B C 1
ATOM 3767 O O . ILE B 1 194 ? -11.164 36.688 4.43 1 96 194 ILE B O 1
ATOM 3771 N N . ILE B 1 195 ? -11.141 37.969 6.281 1 96.56 195 ILE B N 1
ATOM 3772 C CA . ILE B 1 195 ? -11.523 39.156 5.555 1 96.56 195 ILE B CA 1
ATOM 3773 C C . ILE B 1 195 ? -10.312 40.094 5.391 1 96.56 195 ILE B C 1
ATOM 3775 O O . ILE B 1 195 ? -9.539 40.281 6.332 1 96.56 195 ILE B O 1
ATOM 3779 N N . GLY B 1 196 ? -10.141 40.656 4.203 1 94.69 196 GLY B N 1
ATOM 3780 C CA . GLY B 1 196 ? -9.078 41.625 3.891 1 94.69 196 GLY B CA 1
ATOM 3781 C C . GLY B 1 196 ? -9 41.938 2.414 1 94.69 196 GLY B C 1
ATOM 3782 O O . GLY B 1 196 ? -9.453 41.188 1.57 1 94.69 196 GLY B O 1
ATOM 3783 N N . GLU B 1 197 ? -8.516 43.094 2.055 1 92.25 197 GLU B N 1
ATOM 3784 C CA . GLU B 1 197 ? -8.297 43.469 0.664 1 92.25 197 GLU B CA 1
ATOM 3785 C C . GLU B 1 197 ? -6.852 43.219 0.24 1 92.25 197 GLU B C 1
ATOM 3787 O O . GLU B 1 197 ? -6.516 42.125 -0.215 1 92.25 197 GLU B O 1
ATOM 3792 N N . ASP B 1 198 ? -5.902 44.062 0.683 1 89.38 198 ASP B N 1
ATOM 3793 C CA . ASP B 1 198 ? -4.484 43.906 0.377 1 89.38 198 ASP B CA 1
ATOM 3794 C C . ASP B 1 198 ? -3.791 43.031 1.423 1 89.38 198 ASP B C 1
ATOM 3796 O O . ASP B 1 198 ? -2.77 42.406 1.137 1 89.38 198 ASP B O 1
ATOM 3800 N N . LYS B 1 199 ? -4.355 43.188 2.6 1 92.81 199 LYS B N 1
ATOM 3801 C CA . LYS B 1 199 ? -3.887 42.375 3.721 1 92.81 199 LYS B CA 1
ATOM 3802 C C . LYS B 1 199 ? -5.039 42 4.648 1 92.81 199 LYS B C 1
ATOM 3804 O O . LYS B 1 199 ? -6.125 42.562 4.566 1 92.81 199 LYS B O 1
ATOM 3809 N N . VAL B 1 200 ? -4.773 41.031 5.492 1 96 200 VAL B N 1
ATOM 3810 C CA . VAL B 1 200 ? -5.789 40.594 6.449 1 96 200 VAL B CA 1
ATOM 3811 C C . VAL B 1 200 ? -6.234 41.781 7.309 1 96 200 VAL B C 1
ATOM 3813 O O . VAL B 1 200 ? -5.41 42.594 7.719 1 96 200 VAL B O 1
ATOM 3816 N N . SER B 1 201 ? -7.586 41.906 7.535 1 97.12 201 SER B N 1
ATOM 3817 C CA . SER B 1 201 ? -8.102 42.938 8.43 1 97.12 201 SER B CA 1
ATOM 3818 C C . SER B 1 201 ? -8.938 42.312 9.547 1 97.12 201 SER B C 1
ATOM 3820 O O . SER B 1 201 ? -8.992 42.875 10.656 1 97.12 201 SER B O 1
ATOM 3822 N N . LYS B 1 202 ? -9.625 41.281 9.195 1 97.38 202 LYS B N 1
ATOM 3823 C CA . LYS B 1 202 ? -10.547 40.688 10.164 1 97.38 202 LYS B CA 1
ATOM 3824 C C . LYS B 1 202 ? -10.68 39.188 9.961 1 97.38 202 LYS B C 1
ATOM 3826 O O . LYS B 1 202 ? -10.492 38.688 8.852 1 97.38 202 LYS B O 1
ATOM 3831 N N . LEU B 1 203 ? -10.945 38.5 11.062 1 97.75 203 LEU B N 1
ATOM 3832 C CA . LEU B 1 203 ? -11.43 37.125 11.031 1 97.75 203 LEU B CA 1
ATOM 3833 C C . LEU B 1 203 ? -12.898 37.062 11.438 1 97.75 203 LEU B C 1
ATOM 3835 O O . LEU B 1 203 ? -13.258 37.469 12.539 1 97.75 203 LEU B O 1
ATOM 3839 N N . LYS B 1 204 ? -13.68 36.594 10.5 1 97.69 204 LYS B N 1
ATOM 3840 C CA . LYS B 1 204 ? -15.086 36.375 10.812 1 97.69 204 LYS B CA 1
ATOM 3841 C C . LYS B 1 204 ? -15.281 35.031 11.5 1 97.69 204 LYS B C 1
ATOM 3843 O O . LYS B 1 204 ? -14.805 34 11.016 1 97.69 204 LYS B O 1
ATOM 3848 N N . LEU B 1 205 ? -15.906 35.125 12.625 1 97.19 205 LEU B N 1
ATOM 3849 C CA . LEU B 1 205 ? -16.297 33.906 13.344 1 97.19 205 LEU B CA 1
ATOM 3850 C C . LEU B 1 205 ? -17.812 33.688 13.266 1 97.19 205 LEU B C 1
ATOM 3852 O O . LEU B 1 205 ? -18.531 34.531 12.719 1 97.19 205 LEU B O 1
ATOM 3856 N N . LYS B 1 206 ? -18.203 32.594 13.656 1 95.62 206 LYS B N 1
ATOM 3857 C CA . LYS B 1 206 ? -19.625 32.281 13.594 1 95.62 206 LYS B CA 1
ATOM 3858 C C . LYS B 1 206 ? -20.453 33.312 14.336 1 95.62 206 LYS B C 1
ATOM 3860 O O . LYS B 1 206 ? -21.5 33.719 13.852 1 95.62 206 LYS B O 1
ATOM 3865 N N . ASN B 1 207 ? -19.953 33.75 15.516 1 95.5 207 ASN B N 1
ATOM 3866 C CA . ASN B 1 207 ? -20.75 34.594 16.391 1 95.5 207 ASN B CA 1
ATOM 3867 C C . ASN B 1 207 ? -20.109 35.969 16.578 1 95.5 207 ASN B C 1
ATOM 3869 O O . ASN B 1 207 ? -20.688 36.844 17.219 1 95.5 207 ASN B O 1
ATOM 3873 N N . SER B 1 208 ? -18.984 36.125 16.125 1 94.75 208 SER B N 1
ATOM 3874 C CA . SER B 1 208 ? -18.266 37.344 16.359 1 94.75 208 SER B CA 1
ATOM 3875 C C . SER B 1 208 ? -17.25 37.625 15.258 1 94.75 208 SER B C 1
ATOM 3877 O O . SER B 1 208 ? -17.266 36.969 14.219 1 94.75 208 SER B O 1
ATOM 3879 N N . GLU B 1 209 ? -16.625 38.719 15.391 1 97 209 GLU B N 1
ATOM 3880 C CA . GLU B 1 209 ? -15.516 39.062 14.508 1 97 209 GLU B CA 1
ATOM 3881 C C . GLU B 1 209 ? -14.297 39.531 15.305 1 97 209 GLU B C 1
ATOM 3883 O O . GLU B 1 209 ? -14.438 40.062 16.406 1 97 209 GLU B O 1
ATOM 3888 N N . ILE B 1 210 ? -13.148 39.25 14.75 1 97.5 210 ILE B N 1
ATOM 3889 C CA . ILE B 1 210 ? -11.906 39.688 15.391 1 97.5 210 ILE B CA 1
ATOM 3890 C C . ILE B 1 210 ? -11.117 40.562 14.445 1 97.5 210 ILE B C 1
ATOM 3892 O O . ILE B 1 210 ? -10.797 40.188 13.32 1 97.5 210 ILE B O 1
ATOM 3896 N N . ASP B 1 211 ? -10.945 41.875 14.891 1 97.56 211 ASP B N 1
ATOM 3897 C CA . ASP B 1 211 ? -9.977 42.688 14.172 1 97.56 211 ASP B CA 1
ATOM 3898 C C . ASP B 1 211 ? -8.555 42.188 14.406 1 97.56 211 ASP B C 1
ATOM 3900 O O . ASP B 1 211 ? -8.133 42 15.555 1 97.56 211 ASP B O 1
ATOM 3904 N N . THR B 1 212 ? -7.781 41.875 13.328 1 97.69 212 THR B N 1
ATOM 3905 C CA . THR B 1 212 ? -6.453 41.281 13.477 1 97.69 212 THR B CA 1
ATOM 3906 C C . THR B 1 212 ? -5.555 41.688 12.312 1 97.69 212 THR B C 1
ATOM 3908 O O . THR B 1 212 ? -6.035 41.938 11.203 1 97.69 212 THR B O 1
ATOM 3911 N N . ASP B 1 213 ? -4.227 41.812 12.602 1 95.88 213 ASP B N 1
ATOM 3912 C CA . ASP B 1 213 ? -3.246 42.125 11.57 1 95.88 213 ASP B CA 1
ATOM 3913 C C . ASP B 1 213 ? -2.707 40.875 10.906 1 95.88 213 ASP B C 1
ATOM 3915 O O . ASP B 1 213 ? -2.158 40.938 9.805 1 95.88 213 ASP B O 1
ATOM 3919 N N . GLY B 1 214 ? -2.789 39.781 11.531 1 95.25 214 GLY B N 1
ATOM 3920 C CA . GLY B 1 214 ? -2.275 38.5 11.062 1 95.25 214 GLY B CA 1
ATOM 3921 C C . GLY B 1 214 ? -3.062 37.312 11.578 1 95.25 214 GLY B C 1
ATOM 3922 O O . GLY B 1 214 ? -3.6 37.375 12.688 1 95.25 214 GLY B O 1
ATOM 3923 N N . ILE B 1 215 ? -3.223 36.344 10.734 1 95.5 215 ILE B N 1
ATOM 3924 C CA . ILE B 1 215 ? -3.877 35.094 11.094 1 95.5 215 ILE B CA 1
ATOM 3925 C C . ILE B 1 215 ? -2.941 33.938 10.812 1 95.5 215 ILE B C 1
ATOM 3927 O O . ILE B 1 215 ? -2.477 33.781 9.68 1 95.5 215 ILE B O 1
ATOM 3931 N N . PHE B 1 216 ? -2.631 33.219 11.82 1 90.31 216 PHE B N 1
ATOM 3932 C CA . PHE B 1 216 ? -1.86 32 11.664 1 90.31 216 PHE B CA 1
ATOM 3933 C C . PHE B 1 216 ? -2.744 30.766 11.867 1 90.31 216 PHE B C 1
ATOM 3935 O O . PHE B 1 216 ? -3.424 30.656 12.891 1 90.31 216 PHE B O 1
ATOM 3942 N N . ILE B 1 217 ? -2.812 30.047 10.852 1 87.62 217 ILE B N 1
ATOM 3943 C CA . ILE B 1 217 ? -3.564 28.797 10.914 1 87.62 217 ILE B CA 1
ATOM 3944 C C . ILE B 1 217 ? -2.607 27.625 11.133 1 87.62 217 ILE B C 1
ATOM 3946 O O . ILE B 1 217 ? -1.886 27.219 10.219 1 87.62 217 ILE B O 1
ATOM 3950 N N . LEU B 1 218 ? -2.625 27.188 12.398 1 79.06 218 LEU B N 1
ATOM 3951 C CA . LEU B 1 218 ? -1.681 26.141 12.789 1 79.06 218 LEU B CA 1
ATOM 3952 C C . LEU B 1 218 ? -2.33 24.766 12.711 1 79.06 218 LEU B C 1
ATOM 3954 O O . LEU B 1 218 ? -3.133 24.406 13.578 1 79.06 218 LEU B O 1
ATOM 3958 N N . ARG B 1 219 ? -2.131 24.281 11.602 1 71.88 219 ARG B N 1
ATOM 3959 C CA . ARG B 1 219 ? -2.586 22.906 11.422 1 71.88 219 ARG B CA 1
ATOM 3960 C C . ARG B 1 219 ? -1.419 21.984 11.078 1 71.88 219 ARG B C 1
ATOM 3962 O O . ARG B 1 219 ? -0.323 22.453 10.766 1 71.88 219 ARG B O 1
ATOM 3969 N N . ASP B 1 220 ? -1.601 20.734 11.367 1 61.38 220 ASP B N 1
ATOM 3970 C CA . ASP B 1 220 ? -0.545 19.719 11.25 1 61.38 220 ASP B CA 1
ATOM 3971 C C . ASP B 1 220 ? 0.056 19.734 9.844 1 61.38 220 ASP B C 1
ATOM 3973 O O . ASP B 1 220 ? 1.253 19.484 9.68 1 61.38 220 ASP B O 1
ATOM 3977 N N . SER B 1 221 ? -0.831 20.062 8.891 1 62.47 221 SER B N 1
ATOM 3978 C CA . SER B 1 221 ? -0.226 19.875 7.574 1 62.47 221 SER B CA 1
ATOM 3979 C C . SER B 1 221 ? -0.502 21.078 6.668 1 62.47 221 SER B C 1
ATOM 3981 O O . SER B 1 221 ? -1.549 21.719 6.781 1 62.47 221 SER B O 1
ATOM 3983 N N . ILE B 1 222 ? 0.589 21.719 6.168 1 69.56 222 ILE B N 1
ATOM 3984 C CA . ILE B 1 222 ? 0.518 22.656 5.051 1 69.56 222 ILE B CA 1
ATOM 3985 C C . ILE B 1 222 ? 0.001 21.953 3.807 1 69.56 222 ILE B C 1
ATOM 3987 O O . ILE B 1 222 ? 0.328 20.781 3.572 1 69.56 222 ILE B O 1
ATOM 3991 N N . SER B 1 223 ? -0.802 22.734 3.062 1 77.19 223 SER B N 1
ATOM 3992 C CA . SER B 1 223 ? -1.276 22.109 1.833 1 77.19 223 SER B CA 1
ATOM 3993 C C . SER B 1 223 ? -0.115 21.734 0.916 1 77.19 223 SER B C 1
ATOM 3995 O O . SER B 1 223 ? 0.872 22.469 0.831 1 77.19 223 SER B O 1
ATOM 3997 N N . PRO B 1 224 ? -0.188 20.594 0.276 1 84.06 224 PRO B N 1
ATOM 3998 C CA . PRO B 1 224 ? 0.915 20.141 -0.577 1 84.06 224 PRO B CA 1
ATOM 3999 C C . PRO B 1 224 ? 1.263 21.141 -1.672 1 84.06 224 PRO B C 1
ATOM 4001 O O . PRO B 1 224 ? 2.439 21.328 -1.995 1 84.06 224 PRO B O 1
ATOM 4004 N N . GLY B 1 225 ? 0.271 21.828 -2.23 1 83.38 225 GLY B N 1
ATOM 4005 C CA . GLY B 1 225 ? 0.518 22.812 -3.277 1 83.38 225 GLY B CA 1
ATOM 4006 C C . GLY B 1 225 ? 1.299 24.016 -2.793 1 83.38 225 GLY B C 1
ATOM 4007 O O . GLY B 1 225 ? 2.072 24.609 -3.551 1 83.38 225 GLY B O 1
ATOM 4008 N N . GLN B 1 226 ? 1.064 24.422 -1.581 1 78.69 226 GLN B N 1
ATOM 4009 C CA . GLN B 1 226 ? 1.82 25.516 -0.966 1 78.69 226 GLN B CA 1
ATOM 4010 C C . GLN B 1 226 ? 3.232 25.062 -0.603 1 78.69 226 GLN B C 1
ATOM 4012 O O . GLN B 1 226 ? 4.188 25.828 -0.744 1 78.69 226 GLN B O 1
ATOM 4017 N N . LEU B 1 227 ? 3.33 23.859 -0.23 1 88 227 LEU B N 1
ATOM 4018 C CA . LEU B 1 227 ? 4.605 23.281 0.193 1 88 227 LEU B CA 1
ATOM 4019 C C . LEU B 1 227 ? 5.551 23.141 -0.994 1 88 227 LEU B C 1
ATOM 4021 O O . LEU B 1 227 ? 6.75 23.391 -0.874 1 88 227 LEU B O 1
ATOM 4025 N N . VAL B 1 228 ? 5.047 22.703 -2.094 1 93.38 228 VAL B N 1
ATOM 4026 C CA . VAL B 1 228 ? 5.812 22.5 -3.318 1 93.38 228 VAL B CA 1
ATOM 4027 C C . VAL B 1 228 ? 5.105 23.172 -4.488 1 93.38 228 VAL B C 1
ATOM 4029 O O . VAL B 1 228 ? 4.215 22.594 -5.109 1 93.38 228 VAL B O 1
ATOM 4032 N N . PRO B 1 229 ? 5.551 24.391 -4.848 1 91.25 229 PRO B N 1
ATOM 4033 C CA . PRO B 1 229 ? 4.934 25.062 -5.992 1 91.25 229 PRO B CA 1
ATOM 4034 C C . PRO B 1 229 ? 4.988 24.219 -7.27 1 91.25 229 PRO B C 1
ATOM 4036 O O . PRO B 1 229 ? 6.02 23.594 -7.559 1 91.25 229 PRO B O 1
ATOM 4039 N N . GLY B 1 230 ? 3.793 24.156 -7.961 1 94.12 230 GLY B N 1
ATOM 4040 C CA . GLY B 1 230 ? 3.76 23.469 -9.242 1 94.12 230 GLY B CA 1
ATOM 4041 C C . GLY B 1 230 ? 3.246 22.047 -9.133 1 94.12 230 GLY B C 1
ATOM 4042 O O . GLY B 1 230 ? 2.992 21.391 -10.148 1 94.12 230 GLY B O 1
ATOM 4043 N N . LEU B 1 231 ? 3.072 21.594 -7.93 1 95.25 231 LEU B N 1
ATOM 4044 C CA . LEU B 1 231 ? 2.562 20.25 -7.723 1 95.25 231 LEU B CA 1
ATOM 4045 C C . LEU B 1 231 ? 1.131 20.125 -8.234 1 95.25 231 LEU B C 1
ATOM 4047 O O . LEU B 1 231 ? 0.306 21 -8 1 95.25 231 LEU B O 1
ATOM 4051 N N . LYS B 1 232 ? 0.844 19.094 -8.945 1 95.75 232 LYS B N 1
ATOM 4052 C CA . LYS B 1 232 ? -0.515 18.828 -9.406 1 95.75 232 LYS B CA 1
ATOM 4053 C C . LYS B 1 232 ? -1.38 18.25 -8.289 1 95.75 232 LYS B C 1
ATOM 4055 O O . LYS B 1 232 ? -1.068 17.203 -7.73 1 95.75 232 LYS B O 1
ATOM 4060 N N . ILE B 1 233 ? -2.467 18.969 -8.008 1 90.25 233 ILE B N 1
ATOM 4061 C CA . ILE B 1 233 ? -3.389 18.594 -6.938 1 90.25 233 ILE B CA 1
ATOM 4062 C C . ILE B 1 233 ? -4.762 18.266 -7.531 1 90.25 233 ILE B C 1
ATOM 4064 O O . ILE B 1 233 ? -5.277 19.031 -8.359 1 90.25 233 ILE B O 1
ATOM 4068 N N . VAL B 1 234 ? -5.277 17.094 -7.168 1 88.31 234 VAL B N 1
ATOM 4069 C CA . VAL B 1 234 ? -6.621 16.672 -7.559 1 88.31 234 VAL B CA 1
ATOM 4070 C C . VAL B 1 234 ? -7.449 16.359 -6.316 1 88.31 234 VAL B C 1
ATOM 4072 O O . VAL B 1 234 ? -7.078 15.492 -5.523 1 88.31 234 VAL B O 1
ATOM 4075 N N . ASP B 1 235 ? -8.531 17.016 -6.059 1 78.44 235 ASP B N 1
ATOM 4076 C CA . ASP B 1 235 ? -9.414 16.812 -4.914 1 78.44 235 ASP B CA 1
ATOM 4077 C C . ASP B 1 235 ? -8.633 16.891 -3.602 1 78.44 235 ASP B C 1
ATOM 4079 O O . ASP B 1 235 ? -8.695 15.977 -2.779 1 78.44 235 ASP B O 1
ATOM 4083 N N . ASN B 1 236 ? -7.703 17.875 -3.518 1 76.06 236 ASN B N 1
ATOM 4084 C CA . ASN B 1 236 ? -6.934 18.203 -2.322 1 76.06 236 ASN B CA 1
ATOM 4085 C C . ASN B 1 236 ? -5.875 17.141 -2.029 1 76.06 236 ASN B C 1
ATOM 4087 O O . ASN B 1 236 ? -5.398 17.031 -0.899 1 76.06 236 ASN B O 1
ATOM 4091 N N . HIS B 1 237 ? -5.602 16.359 -3.035 1 91.06 237 HIS B N 1
ATOM 4092 C CA . HIS B 1 237 ? -4.57 15.336 -2.91 1 91.06 237 HIS B CA 1
ATOM 4093 C C . HIS B 1 237 ? -3.529 15.461 -4.02 1 91.06 237 HIS B C 1
ATOM 4095 O O . HIS B 1 237 ? -3.84 15.945 -5.113 1 91.06 237 HIS B O 1
ATOM 4101 N N . ILE B 1 238 ? -2.344 15.07 -3.68 1 96.31 238 ILE B N 1
ATOM 4102 C CA . ILE B 1 238 ? -1.297 15.078 -4.695 1 96.31 238 ILE B CA 1
ATOM 4103 C C . ILE B 1 238 ? -1.559 13.961 -5.711 1 96.31 238 ILE B C 1
ATOM 4105 O O . ILE B 1 238 ? -1.815 12.82 -5.332 1 96.31 238 ILE B O 1
ATOM 4109 N N . GLU B 1 239 ? -1.554 14.312 -6.98 1 97.19 239 GLU B N 1
ATOM 4110 C CA . GLU B 1 239 ? -1.677 13.281 -8.016 1 97.19 239 GLU B CA 1
ATOM 4111 C C . GLU B 1 239 ? -0.371 12.516 -8.188 1 97.19 239 GLU B C 1
ATOM 4113 O O . GLU B 1 239 ? 0.69 13.117 -8.367 1 97.19 239 GLU B O 1
ATOM 4118 N N . VAL B 1 240 ? -0.446 11.203 -8.117 1 98.19 240 VAL B N 1
ATOM 4119 C CA . VAL B 1 240 ? 0.733 10.367 -8.312 1 98.19 240 VAL B CA 1
ATOM 4120 C C . VAL B 1 240 ? 0.388 9.195 -9.219 1 98.19 240 VAL B C 1
ATOM 4122 O O . VAL B 1 240 ? -0.788 8.875 -9.422 1 98.19 240 VAL B O 1
ATOM 4125 N N . ASP B 1 241 ? 1.402 8.578 -9.766 1 96.5 241 ASP B N 1
ATOM 4126 C CA . ASP B 1 241 ? 1.22 7.316 -10.484 1 96.5 241 ASP B CA 1
ATOM 4127 C C . ASP B 1 241 ? 1.424 6.121 -9.555 1 96.5 241 ASP B C 1
ATOM 4129 O O . ASP B 1 241 ? 1.504 6.281 -8.336 1 96.5 241 ASP B O 1
ATOM 4133 N N . ARG B 1 242 ? 1.547 4.887 -10.047 1 94.81 242 ARG B N 1
ATOM 4134 C CA . ARG B 1 242 ? 1.615 3.656 -9.266 1 94.81 242 ARG B CA 1
ATOM 4135 C C . ARG B 1 242 ? 2.939 3.555 -8.523 1 94.81 242 ARG B C 1
ATOM 4137 O O . ARG B 1 242 ? 3.072 2.764 -7.586 1 94.81 242 ARG B O 1
ATOM 4144 N N . LEU B 1 243 ? 3.852 4.301 -9.008 1 95.56 243 LEU B N 1
ATOM 4145 C CA . LEU B 1 243 ? 5.168 4.281 -8.383 1 95.56 243 LEU B CA 1
ATOM 4146 C C . LEU B 1 243 ? 5.352 5.484 -7.461 1 95.56 243 LEU B C 1
ATOM 4148 O O . LEU B 1 243 ? 6.473 5.809 -7.074 1 95.56 243 LEU B O 1
ATOM 4152 N N . MET B 1 244 ? 4.312 6.242 -7.18 1 98.56 244 MET B N 1
ATOM 4153 C CA . MET B 1 244 ? 4.25 7.344 -6.223 1 98.56 244 MET B CA 1
ATOM 4154 C C . MET B 1 244 ? 4.945 8.586 -6.77 1 98.56 244 MET B C 1
ATOM 4156 O O . MET B 1 244 ? 5.328 9.477 -6.008 1 98.56 244 MET B O 1
ATOM 4160 N N . LYS B 1 245 ? 5.16 8.578 -8.094 1 98.38 245 LYS B N 1
ATOM 4161 C CA . LYS B 1 245 ? 5.773 9.734 -8.742 1 98.38 245 LYS B CA 1
ATOM 4162 C C . LYS B 1 245 ? 4.762 10.859 -8.93 1 98.38 245 LYS B C 1
ATOM 4164 O O . LYS B 1 245 ? 3.627 10.617 -9.344 1 98.38 245 LYS B O 1
ATOM 4169 N N . THR B 1 246 ? 5.199 12.055 -8.609 1 98.5 246 THR B N 1
ATOM 4170 C CA . THR B 1 246 ? 4.383 13.234 -8.891 1 98.5 246 THR B CA 1
ATOM 4171 C C . THR B 1 246 ? 4.703 13.797 -10.266 1 98.5 246 THR B C 1
ATOM 4173 O O . THR B 1 246 ? 5.473 13.203 -11.023 1 98.5 246 THR B O 1
ATOM 4176 N N . ASN B 1 247 ? 4.039 14.945 -10.586 1 98.19 247 ASN B N 1
ATOM 4177 C CA . ASN B 1 247 ? 4.32 15.602 -11.859 1 98.19 247 ASN B CA 1
ATOM 4178 C C . ASN B 1 247 ? 5.691 16.266 -11.859 1 98.19 247 ASN B C 1
ATOM 4180 O O . ASN B 1 247 ? 6.184 16.688 -12.906 1 98.19 247 ASN B O 1
ATOM 4184 N N . ILE B 1 248 ? 6.336 16.453 -10.727 1 97.88 248 ILE B N 1
ATOM 4185 C CA . ILE B 1 248 ? 7.652 17.062 -10.609 1 97.88 248 ILE B CA 1
ATOM 4186 C C . ILE B 1 248 ? 8.719 15.969 -10.5 1 97.88 248 ILE B C 1
ATOM 4188 O O . ILE B 1 248 ? 8.672 15.133 -9.594 1 97.88 248 ILE B O 1
ATOM 4192 N N . ASN B 1 249 ? 9.672 15.992 -11.414 1 97.25 249 ASN B N 1
ATOM 4193 C CA . ASN B 1 249 ? 10.719 14.977 -11.453 1 97.25 249 ASN B CA 1
ATOM 4194 C C . ASN B 1 249 ? 11.523 14.945 -10.156 1 97.25 249 ASN B C 1
ATOM 4196 O O . ASN B 1 249 ? 11.977 15.984 -9.672 1 97.25 249 ASN B O 1
ATOM 4200 N N . GLY B 1 250 ? 11.641 13.773 -9.531 1 98 250 GLY B N 1
ATOM 4201 C CA . GLY B 1 250 ? 12.398 13.617 -8.305 1 98 250 GLY B CA 1
ATOM 4202 C C . GLY B 1 250 ? 11.562 13.844 -7.055 1 98 250 GLY B C 1
ATOM 4203 O O . GLY B 1 250 ? 12.047 13.672 -5.934 1 98 250 GLY B O 1
ATOM 4204 N N . CYS B 1 251 ? 10.266 14.219 -7.281 1 98.62 251 CYS B N 1
ATOM 4205 C CA . CYS B 1 251 ? 9.328 14.43 -6.188 1 98.62 251 CYS B CA 1
ATOM 4206 C C . CYS B 1 251 ? 8.305 13.305 -6.121 1 98.62 251 CYS B C 1
ATOM 4208 O O . CYS B 1 251 ? 7.617 13.023 -7.109 1 98.62 251 CYS B O 1
ATOM 4210 N N . PHE B 1 252 ? 8.219 12.68 -5.008 1 98.75 252 PHE B N 1
ATOM 4211 C CA . PHE B 1 252 ? 7.293 11.578 -4.758 1 98.75 252 PHE B CA 1
ATOM 4212 C C . PHE B 1 252 ? 6.359 11.906 -3.596 1 98.75 252 PHE B C 1
ATOM 4214 O O . PHE B 1 252 ? 6.613 12.852 -2.84 1 98.75 252 PHE B O 1
ATOM 4221 N N . ALA B 1 253 ? 5.281 11.141 -3.488 1 98.69 253 ALA B N 1
ATOM 4222 C CA . ALA B 1 253 ? 4.34 11.352 -2.393 1 98.69 253 ALA B CA 1
ATOM 4223 C C . ALA B 1 253 ? 3.672 10.039 -1.984 1 98.69 253 ALA B C 1
ATOM 4225 O O . ALA B 1 253 ? 3.551 9.117 -2.795 1 98.69 253 ALA B O 1
ATOM 4226 N N . ALA B 1 254 ? 3.227 9.953 -0.744 1 98.5 254 ALA B N 1
ATOM 4227 C CA . ALA B 1 254 ? 2.66 8.719 -0.222 1 98.5 254 ALA B CA 1
ATOM 4228 C C . ALA B 1 254 ? 1.803 8.984 1.013 1 98.5 254 ALA B C 1
ATOM 4230 O O . ALA B 1 254 ? 2.059 9.93 1.762 1 98.5 254 ALA B O 1
ATOM 4231 N N . GLY B 1 255 ? 0.917 8.062 1.242 1 97.12 255 GLY B N 1
ATOM 4232 C CA . GLY B 1 255 ? 0.067 8.156 2.418 1 97.12 255 GLY B CA 1
ATOM 4233 C C . GLY B 1 255 ? -1.188 8.977 2.182 1 97.12 255 GLY B C 1
ATOM 4234 O O . GLY B 1 255 ? -1.672 9.07 1.053 1 97.12 255 GLY B O 1
ATOM 4235 N N . ASP B 1 256 ? -1.733 9.578 3.213 1 92.75 256 ASP B N 1
ATOM 4236 C CA . ASP B 1 256 ? -3.023 10.258 3.146 1 92.75 256 ASP B CA 1
ATOM 4237 C C . ASP B 1 256 ? -2.957 11.477 2.23 1 92.75 256 ASP B C 1
ATOM 4239 O O . ASP B 1 256 ? -3.969 11.883 1.649 1 92.75 256 ASP B O 1
ATOM 4243 N N . VAL B 1 257 ? -1.791 11.992 2.004 1 94.56 257 VAL B N 1
ATOM 4244 C CA . VAL B 1 257 ? -1.623 13.195 1.2 1 94.56 257 VAL B CA 1
ATOM 4245 C C . VAL B 1 257 ? -1.983 12.906 -0.254 1 94.56 257 VAL B C 1
ATOM 4247 O O . VAL B 1 257 ? -2.273 13.82 -1.024 1 94.56 257 VAL B O 1
ATOM 4250 N N . ILE B 1 258 ? -1.903 11.602 -0.657 1 96.38 258 ILE B N 1
ATOM 4251 C CA . ILE B 1 258 ? -2.184 11.297 -2.055 1 96.38 258 ILE B CA 1
ATOM 4252 C C . ILE B 1 258 ? -3.605 10.758 -2.189 1 96.38 258 ILE B C 1
ATOM 4254 O O . ILE B 1 258 ? -4.004 10.305 -3.266 1 96.38 258 ILE B O 1
ATOM 4258 N N . GLY B 1 259 ? -4.348 10.719 -1.055 1 90.5 259 GLY B N 1
ATOM 4259 C CA . GLY B 1 259 ? -5.773 10.492 -1.21 1 90.5 259 GLY B CA 1
ATOM 4260 C C . GLY B 1 259 ? -6.266 9.258 -0.48 1 90.5 259 GLY B C 1
ATOM 4261 O O . GLY B 1 259 ? -5.492 8.594 0.217 1 90.5 259 GLY B O 1
ATOM 4262 N N . LYS B 1 260 ? -7.523 9.023 -0.653 1 88.31 260 LYS B N 1
ATOM 4263 C CA . LYS B 1 260 ? -8.234 7.926 -0.004 1 88.31 260 LYS B CA 1
ATOM 4264 C C . LYS B 1 260 ? -7.832 6.578 -0.597 1 88.31 260 LYS B C 1
ATOM 4266 O O . LYS B 1 260 ? -7.395 6.508 -1.747 1 88.31 260 LYS B O 1
ATOM 4271 N N . PRO B 1 261 ? -8.062 5.461 0.15 1 91.5 261 PRO B N 1
ATOM 4272 C CA . PRO B 1 261 ? -8.531 5.434 1.536 1 91.5 261 PRO B CA 1
ATOM 4273 C C . PRO B 1 261 ? -7.461 5.855 2.535 1 91.5 261 PRO B C 1
ATOM 4275 O O . PRO B 1 261 ? -6.266 5.73 2.254 1 91.5 261 PRO B O 1
ATOM 4278 N N . TYR B 1 262 ? -7.949 6.41 3.643 1 89.31 262 TYR B N 1
ATOM 4279 C CA . TYR B 1 262 ? -7.035 6.793 4.711 1 89.31 262 TYR B CA 1
ATOM 4280 C C . TYR B 1 262 ? -6.801 5.629 5.668 1 89.31 262 TYR B C 1
ATOM 4282 O O . TYR B 1 262 ? -7.609 5.379 6.562 1 89.31 262 TYR B O 1
ATOM 4290 N N . GLN B 1 263 ? -5.715 4.855 5.406 1 92.12 263 GLN B N 1
ATOM 4291 C CA . GLN B 1 263 ? -5.398 3.639 6.141 1 92.12 263 GLN B CA 1
ATOM 4292 C C . GLN B 1 263 ? -3.902 3.551 6.441 1 92.12 263 GLN B C 1
ATOM 4294 O O . GLN B 1 263 ? -3.074 3.895 5.594 1 92.12 263 GLN B O 1
ATOM 4299 N N . TYR B 1 264 ? -3.629 3.105 7.668 1 93.06 264 TYR B N 1
ATOM 4300 C CA . TYR B 1 264 ? -2.238 3.057 8.102 1 93.06 264 TYR B CA 1
ATOM 4301 C C . TYR B 1 264 ? -1.419 2.129 7.215 1 93.06 264 TYR B C 1
ATOM 4303 O O . TYR B 1 264 ? -0.338 2.498 6.75 1 93.06 264 TYR B O 1
ATOM 4311 N N . ILE B 1 265 ? -1.935 0.917 6.941 1 96.62 265 ILE B N 1
ATOM 4312 C CA . ILE B 1 265 ? -1.152 -0.074 6.211 1 96.62 265 ILE B CA 1
ATOM 4313 C C . ILE B 1 265 ? -1.038 0.337 4.746 1 96.62 265 ILE B C 1
ATOM 4315 O O . ILE B 1 265 ? -0.022 0.076 4.098 1 96.62 265 ILE B O 1
ATOM 4319 N N . LYS B 1 266 ? -2.111 0.996 4.195 1 97.81 266 LYS B N 1
ATOM 4320 C CA . LYS B 1 266 ? -2.029 1.595 2.867 1 97.81 266 LYS B CA 1
ATOM 4321 C C . LYS B 1 266 ? -0.918 2.639 2.803 1 97.81 266 LYS B C 1
ATOM 4323 O O . LYS B 1 266 ? -0.11 2.635 1.872 1 97.81 266 LYS B O 1
ATOM 4328 N N . ALA B 1 267 ? -0.858 3.48 3.779 1 97.69 267 ALA B N 1
ATOM 4329 C CA . ALA B 1 267 ? 0.153 4.531 3.838 1 97.69 267 ALA B CA 1
ATOM 4330 C C . ALA B 1 267 ? 1.557 3.941 3.922 1 97.69 267 ALA B C 1
ATOM 4332 O O . ALA B 1 267 ? 2.465 4.375 3.209 1 97.69 267 ALA B O 1
ATOM 4333 N N . ALA B 1 268 ? 1.721 2.961 4.766 1 98.5 268 ALA B N 1
ATOM 4334 C CA . ALA B 1 268 ? 3.023 2.32 4.926 1 98.5 268 ALA B CA 1
ATOM 4335 C C . ALA B 1 268 ? 3.475 1.666 3.621 1 98.5 268 ALA B C 1
ATOM 4337 O O . ALA B 1 268 ? 4.641 1.778 3.234 1 98.5 268 ALA B O 1
ATOM 4338 N N . GLY B 1 269 ? 2.547 0.968 2.953 1 98.69 269 GLY B N 1
ATOM 4339 C CA . GLY B 1 269 ? 2.859 0.372 1.663 1 98.69 269 GLY B CA 1
ATOM 4340 C C . GLY B 1 269 ? 3.27 1.393 0.618 1 98.69 269 GLY B C 1
ATOM 4341 O O . GLY B 1 269 ? 4.227 1.174 -0.129 1 98.69 269 GLY B O 1
ATOM 4342 N N . GLU B 1 270 ? 2.541 2.469 0.572 1 98.69 270 GLU B N 1
ATOM 4343 C CA . GLU B 1 270 ? 2.846 3.533 -0.379 1 98.69 270 GLU B CA 1
ATOM 4344 C C . GLU B 1 270 ? 4.184 4.191 -0.058 1 98.69 270 GLU B C 1
ATOM 4346 O O . GLU B 1 270 ? 4.922 4.582 -0.964 1 98.69 270 GLU B O 1
ATOM 4351 N N . GLY B 1 271 ? 4.484 4.324 1.232 1 98.88 271 GLY B N 1
ATOM 4352 C CA . GLY B 1 271 ? 5.789 4.824 1.632 1 98.88 271 GLY B CA 1
ATOM 4353 C C . GLY B 1 271 ? 6.934 3.961 1.144 1 98.88 271 GLY B C 1
ATOM 4354 O O . GLY B 1 271 ? 7.977 4.477 0.729 1 98.88 271 GLY B O 1
ATOM 4355 N N . ASN B 1 272 ? 6.746 2.629 1.255 1 98.31 272 ASN B N 1
ATOM 4356 C CA . ASN B 1 272 ? 7.703 1.67 0.717 1 98.31 272 ASN B CA 1
ATOM 4357 C C . ASN B 1 272 ? 7.938 1.886 -0.775 1 98.31 272 ASN B C 1
ATOM 4359 O O . ASN B 1 272 ? 9.078 1.976 -1.224 1 98.31 272 ASN B O 1
ATOM 4363 N N . ILE B 1 273 ? 6.875 2.043 -1.532 1 98.25 273 ILE B N 1
ATOM 4364 C CA . ILE B 1 273 ? 6.961 2.244 -2.975 1 98.25 273 ILE B CA 1
ATOM 4365 C C . ILE B 1 273 ? 7.699 3.547 -3.271 1 98.25 273 ILE B C 1
ATOM 4367 O O . ILE B 1 273 ? 8.617 3.574 -4.094 1 98.25 273 ILE B O 1
ATOM 4371 N N . ALA B 1 274 ? 7.312 4.609 -2.58 1 98.81 274 ALA B N 1
ATOM 4372 C CA . ALA B 1 274 ? 7.891 5.93 -2.807 1 98.81 274 ALA B CA 1
ATOM 4373 C C . ALA B 1 274 ? 9.398 5.918 -2.566 1 98.81 274 ALA B C 1
ATOM 4375 O O . ALA B 1 274 ? 10.164 6.504 -3.336 1 98.81 274 ALA B O 1
ATOM 4376 N N . SER B 1 275 ? 9.797 5.266 -1.516 1 98.69 275 SER B N 1
ATOM 4377 C CA . SER B 1 275 ? 11.211 5.223 -1.153 1 98.69 275 SER B CA 1
ATOM 4378 C C . SER B 1 275 ? 12.023 4.469 -2.197 1 98.69 275 SER B C 1
ATOM 4380 O O . SER B 1 275 ? 13.102 4.91 -2.59 1 98.69 275 SER B O 1
ATOM 4382 N N . LEU B 1 276 ? 11.508 3.324 -2.611 1 96.5 276 LEU B N 1
ATOM 4383 C CA . LEU B 1 276 ? 12.219 2.547 -3.621 1 96.5 276 LEU B CA 1
ATOM 4384 C C . LEU B 1 276 ? 12.297 3.309 -4.938 1 96.5 276 LEU B C 1
ATOM 4386 O O . LEU B 1 276 ? 13.32 3.266 -5.625 1 96.5 276 LEU B O 1
ATOM 4390 N N . SER B 1 277 ? 11.25 3.992 -5.309 1 97.5 277 SER B N 1
ATOM 4391 C CA . SER B 1 277 ? 11.242 4.824 -6.504 1 97.5 277 SER B CA 1
ATOM 4392 C C . SER B 1 277 ? 12.25 5.969 -6.391 1 97.5 277 SER B C 1
ATOM 4394 O O . SER B 1 277 ? 12.977 6.258 -7.336 1 97.5 277 SER B O 1
ATOM 4396 N N . ALA B 1 278 ? 12.242 6.629 -5.227 1 98.31 278 ALA B N 1
ATOM 4397 C CA . ALA B 1 278 ? 13.18 7.723 -4.984 1 98.31 278 ALA B CA 1
ATOM 4398 C C . ALA B 1 278 ? 14.625 7.23 -5.051 1 98.31 278 ALA B C 1
ATOM 4400 O O . ALA B 1 278 ? 15.484 7.891 -5.641 1 98.31 278 ALA B O 1
ATOM 4401 N N . ALA B 1 279 ? 14.891 6.078 -4.441 1 95.5 279 ALA B N 1
ATOM 4402 C CA . ALA B 1 279 ? 16.234 5.496 -4.477 1 95.5 279 ALA B CA 1
ATOM 4403 C C . ALA B 1 279 ? 16.672 5.223 -5.914 1 95.5 279 ALA B C 1
ATOM 4405 O O . ALA B 1 279 ? 17.812 5.52 -6.289 1 95.5 279 ALA B O 1
ATOM 4406 N N . SER B 1 280 ? 15.75 4.621 -6.66 1 93.56 280 SER B N 1
ATOM 4407 C CA . SER B 1 280 ? 16.047 4.355 -8.062 1 93.56 280 SER B CA 1
ATOM 4408 C C . SER B 1 280 ? 16.344 5.641 -8.82 1 93.56 280 SER B C 1
ATOM 4410 O O . SER B 1 280 ? 17.266 5.68 -9.648 1 93.56 280 SER B O 1
ATOM 4412 N N . TYR B 1 281 ? 15.57 6.688 -8.602 1 96.75 281 TYR B N 1
ATOM 4413 C CA . TYR B 1 281 ? 15.781 7.992 -9.211 1 96.75 281 TYR B CA 1
ATOM 4414 C C . TYR B 1 281 ? 17.156 8.539 -8.875 1 96.75 281 TYR B C 1
ATOM 4416 O O . TYR B 1 281 ? 17.891 8.984 -9.758 1 96.75 281 TYR B O 1
ATOM 4424 N N . VAL B 1 282 ? 17.547 8.484 -7.594 1 96 282 VAL B N 1
ATOM 4425 C CA . VAL B 1 282 ? 18.844 8.984 -7.121 1 96 282 VAL B CA 1
ATOM 4426 C C . VAL B 1 282 ? 19.969 8.242 -7.828 1 96 282 VAL B C 1
ATOM 4428 O O . VAL B 1 282 ? 20.953 8.852 -8.266 1 96 282 VAL B O 1
ATOM 4431 N N . ASP B 1 283 ? 19.781 6.918 -7.926 1 88.31 283 ASP B N 1
ATOM 4432 C CA . ASP B 1 283 ? 20.797 6.094 -8.586 1 88.31 283 ASP B CA 1
ATOM 4433 C C . ASP B 1 283 ? 20.938 6.477 -10.055 1 88.31 283 ASP B C 1
ATOM 4435 O O . ASP B 1 283 ? 22.031 6.379 -10.625 1 88.31 283 ASP B O 1
ATOM 4439 N N . SER B 1 284 ? 19.875 6.883 -10.648 1 88.81 284 SER B N 1
ATOM 4440 C CA . SER B 1 284 ? 19.891 7.227 -12.062 1 88.81 284 SER B CA 1
ATOM 4441 C C . SER B 1 284 ? 20.594 8.562 -12.297 1 88.81 284 SER B C 1
ATOM 4443 O O . SER B 1 284 ? 21.172 8.789 -13.367 1 88.81 284 SER B O 1
ATOM 4445 N N . ILE B 1 285 ? 20.516 9.477 -11.367 1 88.81 285 ILE B N 1
ATOM 4446 C CA . ILE B 1 285 ? 21.156 10.781 -11.469 1 88.81 285 ILE B CA 1
ATOM 4447 C C . ILE B 1 285 ? 22.641 10.664 -11.125 1 88.81 285 ILE B C 1
ATOM 4449 O O . ILE B 1 285 ? 23.469 11.359 -11.711 1 88.81 285 ILE B O 1
ATOM 4453 N N . SER B 1 286 ? 22.953 9.852 -10.188 1 77.38 286 SER B N 1
ATOM 4454 C CA . SER B 1 286 ? 24.344 9.672 -9.789 1 77.38 286 SER B CA 1
ATOM 4455 C C . SER B 1 286 ? 25.156 8.984 -10.891 1 77.38 286 SER B C 1
ATOM 4457 O O . SER B 1 286 ? 26.375 9.156 -10.969 1 77.38 286 SER B O 1
ATOM 4459 N N . LYS B 1 287 ? 24.5 8.203 -11.664 1 65.62 287 LYS B N 1
ATOM 4460 C CA . LYS B 1 287 ? 25.172 7.516 -12.766 1 65.62 287 LYS B CA 1
ATOM 4461 C C . LYS B 1 287 ? 25.406 8.461 -13.945 1 65.62 287 LYS B C 1
ATOM 4463 O O . LYS B 1 287 ? 26.156 8.133 -14.867 1 65.62 287 LYS B O 1
ATOM 4468 N N . LYS B 1 288 ? 24.844 9.516 -13.898 1 62.78 288 LYS B N 1
ATOM 4469 C CA . LYS B 1 288 ? 25.109 10.516 -14.938 1 62.78 288 LYS B CA 1
ATOM 4470 C C . LYS B 1 288 ? 26.312 11.375 -14.586 1 62.78 288 LYS B C 1
ATOM 4472 O O . LYS B 1 288 ? 27.016 11.852 -15.477 1 62.78 288 LYS B O 1
#

Solvent-accessible surface area (backbone atoms only — not comparable to full-atom values): 29639 Å² total; per-residue (Å²): 128,88,78,65,27,44,34,33,29,40,22,35,33,53,12,23,47,22,18,49,46,41,31,53,75,68,68,47,51,64,50,37,25,28,46,89,81,38,41,67,73,44,50,67,36,72,66,42,64,70,38,82,51,42,59,80,31,30,17,48,56,51,49,50,33,40,50,50,34,33,53,76,67,72,54,72,68,39,79,53,72,76,62,36,39,42,84,67,78,77,33,32,43,37,31,34,84,95,45,76,47,43,17,46,20,38,35,44,15,57,37,59,51,82,68,78,78,42,52,45,43,75,79,24,49,80,24,30,31,44,64,46,49,70,72,48,29,77,82,34,54,68,29,35,35,33,35,38,28,51,46,74,82,52,36,62,44,54,42,56,37,49,77,42,24,65,36,33,39,36,29,62,64,48,87,67,88,85,80,62,52,86,81,46,44,75,43,95,63,46,82,55,32,45,39,58,84,86,38,38,45,32,40,35,32,75,87,49,72,42,82,27,52,28,38,24,48,38,50,94,30,73,53,64,51,70,31,28,73,86,52,51,68,53,95,91,10,43,48,57,55,94,54,17,40,37,84,46,85,56,34,25,38,17,24,38,25,48,32,80,75,83,42,64,37,37,10,24,7,33,7,39,40,22,24,53,44,46,52,51,50,46,53,58,58,72,71,102,128,86,79,64,27,45,35,32,30,41,21,36,31,52,12,23,47,22,16,50,45,41,32,52,75,69,68,46,52,66,49,37,25,29,47,89,82,39,41,67,73,45,49,67,35,73,66,41,64,69,38,81,51,42,59,81,31,30,16,47,56,49,49,49,34,40,50,50,33,34,54,76,67,72,54,72,67,41,78,52,72,75,62,35,40,42,84,67,78,78,32,30,44,36,32,34,86,97,42,73,48,42,16,46,20,37,36,44,15,55,36,60,54,84,67,78,78,42,51,45,42,75,80,23,47,79,25,30,30,43,65,47,50,68,73,48,30,77,83,33,53,70,28,36,35,33,36,38,29,52,47,76,83,51,37,61,45,54,43,54,37,51,75,44,24,65,38,32,38,38,30,63,64,50,86,67,86,84,80,62,52,86,81,47,45,77,43,94,64,46,82,55,32,43,38,55,84,85,37,38,45,32,39,34,32,74,88,48,71,42,80,27,53,28,38,26,50,38,52,97,30,74,53,65,51,70,32,29,74,84,51,51,67,53,94,89,10,44,50,56,54,95,55,18,40,37,83,46,85,55,34,25,38,16,23,38,26,50,32,80,74,84,43,65,38,36,11,25,8,33,7,38,41,23,25,54,44,45,52,52,50,46,53,58,58,70,71,102

Organism: NCBI:txid704125

Nearest PDB structures (foldseek):
  6gnc-assembly1_A-2  TM=9.812E-01  e=1.615E-43  Clostridium acetobutylicum ATCC 824
  6gna-assembly1_A  TM=9.019E-01  e=2.887E-43  Clostridium acetobutylicum ATCC 824
  6gnd-assembly2_E-2  TM=7.573E-01  e=1.148E-40  Clostridium acetobutylicum ATCC 824
  6gnd-assembly2_C  TM=7.555E-01  e=2.443E-40  Clostridium acetobutylicum ATCC 824
  6gnd-assembly1_G  TM=7.483E-01  e=8.583E-41  Clostridium acetobutylicum ATCC 824

Foldseek 3Di:
DADAFAEEEEAQALLSLLLQVLCLVLVTGYAYEYDLLGDPVQQPAQADDPQPPDHRDGSNRVSVVSNVVCVVSVHDHDHFHFQAWEDPPQWIWTDTQPDIHIHRFYEYEQAAFPDDQAACQVVADVQQEEAQCVSCLQVAAQWEEEEEAADQVCLVSQQVSLVGHVAYEYEYNYDDDHDHDPRHHYDDFAFHHFDDDSHTQWTDTPVDIDGGRHYHYHTSGDQPCSRYPPFDDDPSAGDADPLQDTPDQRYGYFANRRHDDRDSNRRNVSSNSPSVVSSVSSVVSVVD/DADAWAEEEEAQALLSLLLQVLCLVLVTGYAYEYDLLGDPVQQPAQADDPQPPDHRDGSNRVSVVSNVSCVVSVHDYHHFHFQAWEDPPQWIWTDTQPDIHIHRFYEYEQAAFPDDQAACQVVADVQQEEAQCQSCLQVAAQWEEEEEAADQVCLVSQQVSLVGHVAYEYEYNYDDDHDHDPRHHYDDFAFHHFDDDSHTQWTDTPVDIDGGRHYHYHTSGDQPCSHYPPFDDDPSAGDADPLQDTPDQRYGYFANRRHDDRDSNRRNVSSNSPSVSSSVSSVVSVVD